Protein AF-0000000083903799 (afdb_homodimer)

Nearest PDB structures (foldseek):
  3kqg-assembly1_B  TM=8.320E-01  e=1.300E-14  Homo sapiens
  2zib-assembly1_A  TM=9.177E-01  e=1.739E-12  Brachyopsis segaliensis
  1qdd-assembly1_A  TM=9.069E-01  e=4.875E-12  Homo sapiens
  3cii-assembly1_G  TM=8.489E-01  e=2.822E-10  Homo sapiens
  3cdg-assembly2_F  TM=8.796E-01  e=2.523E-09  Homo sapiens

Foldseek 3Di:
DVVVVVVVVVVVVVVVVVVVVVVVVVVVVVVVVVVVVVVVVVVVVVVVVVVVVVVVVVVVVVVVVVVVVVVVVVVVVVQVVLVVVQWDDDDQKIKHKDPWWFFLVVQQVVLVVVVWGFADDDDLVVLLVVLVVVFWAFGQWFCQVPFPFIDGVVGHGDDDALADPCPPPCGNAFTTKTFDQSVDSSGIYTGGRGDIGMTMIMHGRD/DVVVVVVVVVVVVVVVVVVVVVVVVVVVVVVVVVVVVVVVVVVVVVVVVVVVVVVVVVVVVVVVVVVVVVVVVVVVVVQVVLVVVQWDDDDQKIKHKDPWWFFQVVQQVVLVVVVWGFDDDDDLVVLLVVLVVVFWAFGQWFCQVPFPFIAGVVGHGDDDALADPPPPPQGNAFTTKTFDQSVDSSGIYTGGRGDIGMTMIIHRRD

Solvent-accessible surface area (backbone atoms only — not comparable to full-atom values): 21007 Å² total; per-residue (Å²): 117,67,66,61,50,49,52,48,53,49,50,50,51,52,50,51,49,52,49,51,52,48,51,52,50,43,50,53,45,51,50,50,37,52,52,42,51,50,52,34,52,53,48,51,51,51,37,52,53,50,50,50,49,34,52,52,49,51,52,51,34,53,52,47,50,51,50,33,54,52,42,46,50,43,32,52,42,46,52,52,49,46,38,42,65,62,29,42,77,57,95,53,26,34,33,37,71,53,92,58,63,34,25,51,66,57,41,35,51,51,21,44,71,45,68,27,29,37,32,79,62,84,46,70,68,51,46,52,54,58,28,71,66,66,54,59,24,36,40,21,36,34,17,73,90,41,79,89,48,49,25,33,77,86,66,48,70,69,82,63,84,42,49,18,91,79,42,71,68,41,70,95,59,19,38,24,32,24,35,58,46,35,92,41,84,45,13,29,38,43,33,49,45,78,47,67,34,23,33,32,27,33,27,80,50,111,119,66,67,63,52,51,52,48,54,48,50,50,51,52,48,52,50,51,48,51,52,47,51,51,51,44,51,53,44,50,50,51,38,52,51,44,51,51,51,38,52,53,48,50,53,50,35,54,53,50,51,51,50,33,52,52,49,50,53,51,36,53,52,47,52,50,50,34,54,51,43,47,52,44,32,51,41,46,51,51,49,46,38,42,65,62,29,43,79,55,94,53,25,34,34,36,69,53,93,57,63,34,26,50,66,56,43,34,50,52,23,43,71,46,69,26,28,37,33,79,62,83,44,69,68,51,46,52,54,59,28,70,66,64,53,58,23,35,39,22,36,33,16,73,90,43,79,90,50,49,25,32,78,86,65,48,69,70,82,64,84,42,49,18,92,78,41,71,67,41,69,95,59,19,38,26,31,25,35,58,47,35,91,41,85,44,15,30,37,45,34,50,44,79,48,67,33,23,32,33,26,32,26,80,52,110

Secondary structure (DSSP, 8-state):
-HHHHHHHHHHHHHHHHHHHHHHHHHHHHHHHHHHHHHHHHHHHHHHHHHHHHHHHHHHHHHHHHHHHHHHHHHHHHHHHHHHHTT-EEETTEEEEE-SS-B-HHHHHHHHHHTT-EEPP--SHHHHHHHHTT---EEEEEE-SSSTT--EETTSPBP-S--BPTT-S--TTS--EEEE--TTSSS-EEEE-TTS-BEEEEEEE--/-HHHHHHHHHHHHHHHHHHHHHHHHHHHHHHHHHHHHHHHHHHHHHHHHHHHHHHHHHHHHHHHHHHHHHHHHHHHHHHHHHHHTT-EEETTEEEEE-SS-B-HHHHHHHHHHTT-EEPP--SHHHHHHHHTT---EEEEEE-SSSTT--EETTSPBP-S--BPTT-S--TTS--EEEE--TTSS--EEEE-TTS-BEEEEEEE--

Structure (mmCIF, N/CA/C/O backbone):
data_AF-0000000083903799-model_v1
#
loop_
_entity.id
_e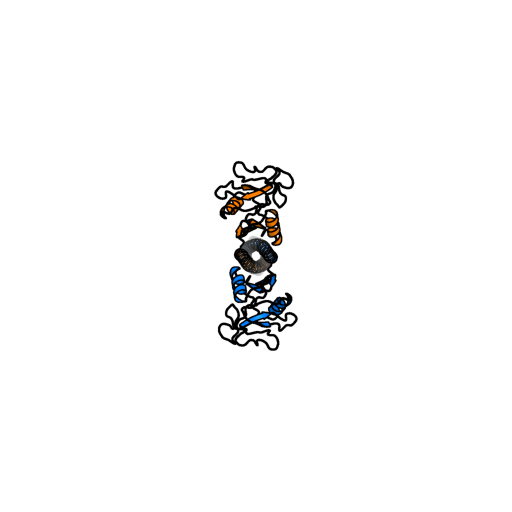ntity.type
_entity.pdbx_description
1 polymer 'C-type lectin domain-containing protein'
#
loop_
_atom_site.group_PDB
_atom_site.id
_atom_site.type_symbol
_atom_site.label_atom_id
_atom_site.label_alt_id
_atom_site.label_comp_id
_atom_site.label_asym_id
_atom_site.label_entity_id
_atom_site.label_seq_id
_atom_site.pdbx_PDB_ins_code
_atom_site.Cartn_x
_atom_site.Cartn_y
_atom_site.Cartn_z
_atom_site.occupancy
_atom_site.B_iso_or_equiv
_atom_site.auth_seq_id
_atom_site.auth_comp_id
_atom_site.auth_asym_id
_atom_site.auth_atom_id
_atom_site.pdbx_PDB_model_num
ATOM 1 N N . MET A 1 1 ? -10.992 101.875 47.438 1 57.34 1 MET A N 1
ATOM 2 C CA . MET A 1 1 ? -9.969 100.938 47.906 1 57.34 1 MET A CA 1
ATOM 3 C C . MET A 1 1 ? -10.57 99.562 48.156 1 57.34 1 MET A C 1
ATOM 5 O O . MET A 1 1 ? -9.953 98.562 47.844 1 57.34 1 MET A O 1
ATOM 9 N N . GLU A 1 2 ? -11.758 99.562 48.562 1 64.06 2 GLU A N 1
ATOM 10 C CA . GLU A 1 2 ? -12.438 98.312 48.938 1 64.06 2 GLU A CA 1
ATOM 11 C C . GLU A 1 2 ? -12.93 97.562 47.719 1 64.06 2 GLU A C 1
ATOM 13 O O . GLU A 1 2 ? -12.859 96.312 47.656 1 64.06 2 GLU A O 1
ATOM 18 N N . VAL A 1 3 ? -13.312 98.125 46.719 1 71.06 3 VAL A N 1
ATOM 19 C CA . VAL A 1 3 ? -13.852 97.5 45.531 1 71.06 3 VAL A CA 1
ATOM 20 C C . VAL A 1 3 ? -12.727 96.875 44.75 1 71.06 3 VAL A C 1
ATOM 22 O O . VAL A 1 3 ? -12.891 95.75 44.219 1 71.06 3 VAL A O 1
ATOM 25 N N . ARG A 1 4 ? -11.695 97.375 44.688 1 66.38 4 ARG A N 1
ATOM 26 C CA . ARG A 1 4 ? -10.562 96.812 43.969 1 66.38 4 ARG A CA 1
ATOM 27 C C . ARG A 1 4 ? -10.023 95.625 44.656 1 66.38 4 ARG A C 1
ATOM 29 O O . ARG A 1 4 ? -9.602 94.625 44 1 66.38 4 ARG A O 1
ATOM 36 N N . SER A 1 5 ? -10.086 95.688 45.906 1 67.31 5 SER A N 1
ATOM 37 C CA . SER A 1 5 ? -9.617 94.562 46.719 1 67.31 5 SER A CA 1
ATOM 38 C C . SER A 1 5 ? -10.539 93.312 46.562 1 67.31 5 SER A C 1
ATOM 40 O O . SER A 1 5 ? -10.07 92.188 46.438 1 67.31 5 SER A O 1
ATOM 42 N N . ARG A 1 6 ? -11.742 93.562 46.406 1 71.44 6 ARG A N 1
ATOM 43 C CA . ARG A 1 6 ? -12.719 92.5 46.219 1 71.44 6 ARG A CA 1
ATOM 44 C C . ARG A 1 6 ? -12.578 91.875 44.875 1 71.44 6 ARG A C 1
ATOM 46 O O . ARG A 1 6 ? -12.688 90.625 44.75 1 71.44 6 ARG A O 1
ATOM 53 N N . ASN A 1 7 ? -12.305 92.625 44 1 74.94 7 ASN A N 1
ATOM 54 C CA . ASN A 1 7 ? -12.125 92.125 42.625 1 74.94 7 ASN A CA 1
ATOM 55 C C . ASN A 1 7 ? -10.891 91.25 42.531 1 74.94 7 ASN A C 1
ATOM 57 O O . ASN A 1 7 ? -10.914 90.25 41.844 1 74.94 7 ASN A O 1
ATOM 61 N N . PHE A 1 8 ? -9.992 91.688 43.281 1 76.69 8 PHE A N 1
ATOM 62 C CA . PHE A 1 8 ? -8.742 90.938 43.281 1 76.69 8 PHE A CA 1
ATOM 63 C C . PHE A 1 8 ? -8.914 89.625 43.969 1 76.69 8 PHE A C 1
ATOM 65 O O . PHE A 1 8 ? -8.398 88.562 43.5 1 76.69 8 PHE A O 1
ATOM 72 N N . THR A 1 9 ? -9.594 89.688 45.031 1 77.19 9 THR A N 1
ATOM 73 C CA . THR A 1 9 ? -9.844 88.438 45.812 1 77.19 9 THR A CA 1
ATOM 74 C C . THR A 1 9 ? -10.711 87.5 45 1 77.19 9 THR A C 1
ATOM 76 O O . THR A 1 9 ? -10.484 86.312 45.031 1 77.19 9 THR A O 1
ATOM 79 N N . GLU A 1 10 ? -11.578 88 44.281 1 82.38 10 GLU A N 1
ATOM 80 C CA . GLU A 1 10 ? -12.453 87.188 43.438 1 82.38 10 GLU A CA 1
ATOM 81 C C . GLU A 1 10 ? -11.688 86.562 42.281 1 82.38 10 GLU A C 1
ATOM 83 O O . GLU A 1 10 ? -11.891 85.375 41.938 1 82.38 10 GLU A O 1
ATOM 88 N N . GLU A 1 11 ? -10.867 87.312 41.812 1 81.25 11 GLU A N 1
ATOM 89 C CA . GLU A 1 11 ? -10.039 86.875 40.688 1 81.25 11 GLU A CA 1
ATOM 90 C C . GLU A 1 11 ? -9.078 85.75 41.156 1 81.25 11 GLU A C 1
ATOM 92 O O . GLU A 1 11 ? -8.883 84.75 40.438 1 81.25 11 GLU A O 1
ATOM 97 N N . ARG A 1 12 ? -8.57 85.938 42.312 1 80.69 12 ARG A N 1
ATOM 98 C CA . ARG A 1 12 ? -7.676 84.938 42.906 1 80.69 12 ARG A CA 1
ATOM 99 C C . ARG A 1 12 ? -8.422 83.688 43.188 1 80.69 12 ARG A C 1
ATOM 101 O O . ARG A 1 12 ? -7.902 82.562 42.906 1 80.69 12 ARG A O 1
ATOM 108 N N . SER A 1 13 ? -9.562 83.812 43.625 1 82.44 13 SER A N 1
ATOM 109 C CA . SER A 1 13 ? -10.375 82.625 43.938 1 82.44 13 SER A CA 1
ATOM 110 C C . SER A 1 13 ? -10.758 81.875 42.656 1 82.44 13 SER A C 1
ATOM 112 O O . SER A 1 13 ? -10.703 80.625 42.625 1 82.44 13 SER A O 1
ATOM 114 N N . GLU A 1 14 ? -11.039 82.625 41.688 1 83.62 14 GLU A N 1
ATOM 115 C CA . GLU A 1 14 ? -11.391 82.062 40.406 1 83.62 14 GLU A CA 1
ATOM 116 C C . GLU A 1 14 ? -10.188 81.312 39.781 1 83.62 14 GLU A C 1
ATOM 118 O O . GLU A 1 14 ? -10.328 80.25 39.219 1 83.62 14 GLU A O 1
ATOM 123 N N . LEU A 1 15 ? -9.086 81.938 40 1 81.81 15 LEU A N 1
ATOM 124 C CA . LEU A 1 15 ? -7.859 81.375 39.469 1 81.81 15 LEU A CA 1
ATOM 125 C C . LEU A 1 15 ? -7.465 80.125 40.219 1 81.81 15 LEU A C 1
ATOM 127 O O . LEU A 1 15 ? -7.012 79.125 39.625 1 81.81 15 LEU A O 1
ATOM 131 N N . GLU A 1 16 ? -7.691 80.125 41.438 1 82.81 16 GLU A N 1
ATOM 132 C CA . GLU A 1 16 ? -7.402 78.938 42.281 1 82.81 16 GLU A CA 1
ATOM 133 C C . GLU A 1 16 ? -8.32 77.812 41.938 1 82.81 16 GLU A C 1
ATOM 135 O O . GLU A 1 16 ? -7.887 76.625 41.906 1 82.81 16 GLU A O 1
ATOM 140 N N . LYS A 1 17 ? -9.508 78.125 41.625 1 85.75 17 LYS A N 1
ATOM 141 C CA . LYS A 1 17 ? -10.469 77.125 41.219 1 85.75 17 LYS A CA 1
ATOM 142 C C .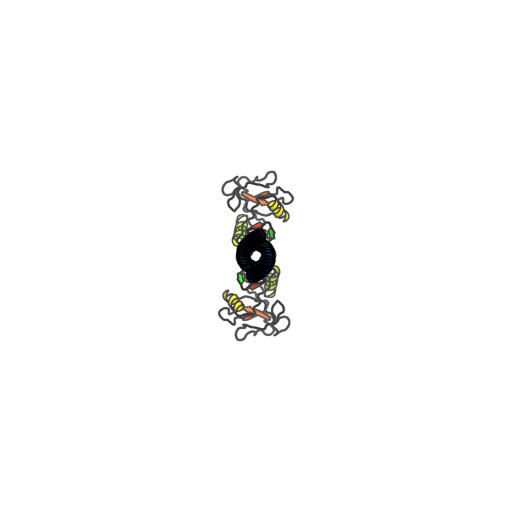 LYS A 1 17 ? -10.086 76.5 39.875 1 85.75 17 LYS A C 1
ATOM 144 O O . LYS A 1 17 ? -10.141 75.25 39.719 1 85.75 17 LYS A O 1
ATOM 149 N N . THR A 1 18 ? -9.727 77.375 39 1 82.81 18 THR A N 1
ATOM 150 C CA . THR A 1 18 ? -9.32 76.875 37.688 1 82.81 18 THR A CA 1
ATOM 151 C C . THR A 1 18 ? -8.062 76 37.781 1 82.81 18 THR A C 1
ATOM 153 O O . THR A 1 18 ? -7.961 75 37.094 1 82.81 18 THR A O 1
ATOM 156 N N . LEU A 1 19 ? -7.207 76.438 38.656 1 83.19 19 LEU A N 1
ATOM 157 C CA . LEU A 1 19 ? -5.973 75.688 38.875 1 83.19 19 LEU A CA 1
ATOM 158 C C . LEU A 1 19 ? -6.27 74.312 39.469 1 83.19 19 LEU A C 1
ATOM 160 O O . LEU A 1 19 ? -5.684 73.312 39.062 1 83.19 19 LEU A O 1
ATOM 164 N N . ASN A 1 20 ? -7.145 74.25 40.312 1 84.38 20 ASN A N 1
ATOM 165 C CA . ASN A 1 20 ? -7.52 73 40.938 1 84.38 20 ASN A CA 1
ATOM 166 C C . ASN A 1 20 ? -8.195 72.062 39.969 1 84.38 20 ASN A C 1
ATOM 168 O O . ASN A 1 20 ? -7.945 70.875 39.969 1 84.38 20 ASN A O 1
ATOM 172 N N . ASP A 1 21 ? -9 72.625 39.125 1 86.75 21 ASP A N 1
ATOM 173 C CA . ASP A 1 21 ? -9.672 71.875 38.094 1 86.75 21 ASP A CA 1
ATOM 174 C C . ASP A 1 21 ? -8.664 71.312 37.094 1 86.75 21 ASP A C 1
ATOM 176 O O . ASP A 1 21 ? -8.781 70.125 36.688 1 86.75 21 ASP A O 1
ATOM 180 N N . LEU A 1 22 ? -7.664 72.062 36.875 1 83.88 22 LEU A N 1
ATOM 181 C CA . LEU A 1 22 ? -6.648 71.688 35.906 1 83.88 22 LEU A CA 1
ATOM 182 C C . LEU A 1 22 ? -5.766 70.562 36.469 1 83.88 22 LEU A C 1
ATOM 184 O O . LEU A 1 22 ? -5.387 69.625 35.781 1 83.88 22 LEU A O 1
ATOM 188 N N . VAL A 1 23 ? -5.52 70.75 37.688 1 84.5 23 VAL A N 1
ATOM 189 C CA . VAL A 1 23 ? -4.707 69.75 38.375 1 84.5 23 VAL A CA 1
ATOM 190 C C . VAL A 1 23 ? -5.465 68.375 38.438 1 84.5 23 VAL A C 1
ATOM 192 O O . VAL A 1 23 ? -4.895 67.312 38.156 1 84.5 23 VAL A O 1
ATOM 195 N N . SER A 1 24 ? -6.77 68.438 38.656 1 88.62 24 SER A N 1
ATOM 196 C CA . SER A 1 24 ? -7.609 67.25 38.719 1 88.62 24 SER A CA 1
ATOM 197 C C . SER A 1 24 ? -7.676 66.562 37.344 1 88.62 24 SER A C 1
ATOM 199 O O . SER A 1 24 ? -7.555 65.375 37.25 1 88.62 24 SER A O 1
ATOM 201 N N . LYS A 1 25 ? -7.812 67.438 36.406 1 87.12 25 LYS A N 1
ATOM 202 C CA . LYS A 1 25 ? -7.875 66.938 35.031 1 87.12 25 LYS A CA 1
ATOM 203 C C . LYS A 1 25 ? -6.551 66.25 34.625 1 87.12 25 LYS A C 1
ATOM 205 O O . LYS A 1 25 ? -6.535 65.25 33.969 1 87.12 25 LYS A O 1
ATOM 210 N N . GLN A 1 26 ? -5.453 66.875 35.031 1 85.88 26 GLN A N 1
ATOM 211 C CA . GLN A 1 26 ? -4.125 66.312 34.719 1 85.88 26 GLN A CA 1
ATOM 212 C C . GLN A 1 26 ? -3.906 65 35.406 1 85.88 26 GLN A C 1
ATOM 214 O O . GLN A 1 26 ? -3.34 64.062 34.781 1 85.88 26 GLN A O 1
ATOM 219 N N . ASN A 1 27 ? -4.422 64.875 36.594 1 87.19 27 ASN A N 1
ATOM 220 C CA . ASN A 1 27 ? -4.293 63.625 37.312 1 87.19 27 ASN A CA 1
ATOM 221 C C . ASN A 1 27 ? -5.082 62.531 36.656 1 87.19 27 ASN A C 1
ATOM 223 O O . ASN A 1 27 ? -4.586 61.406 3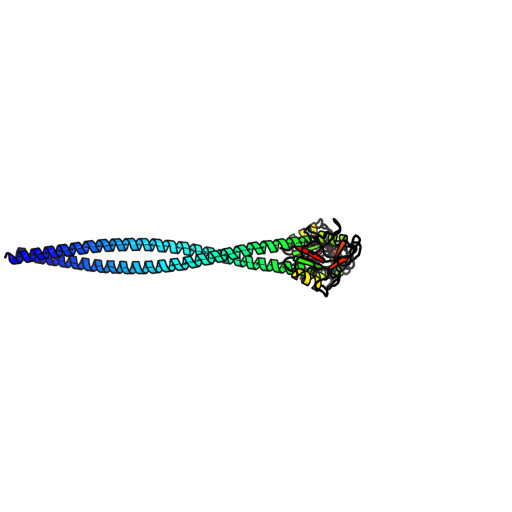6.5 1 87.19 27 ASN A O 1
ATOM 227 N N . SER A 1 28 ? -6.277 62.875 36.25 1 88.81 28 SER A N 1
ATOM 228 C CA . SER A 1 28 ? -7.125 61.906 35.562 1 88.81 28 SER A CA 1
ATOM 229 C C . SER A 1 28 ? -6.496 61.469 34.219 1 88.81 28 SER A C 1
ATOM 231 O O . SER A 1 28 ? -6.484 60.25 33.906 1 88.81 28 SER A O 1
ATOM 233 N N . LEU A 1 29 ? -5.863 62.375 33.531 1 87.25 29 LEU A N 1
ATOM 234 C CA . LEU A 1 29 ? -5.234 62.094 32.25 1 87.25 29 LEU A CA 1
ATOM 235 C C . LEU A 1 29 ? -3.996 61.219 32.438 1 87.25 29 LEU A C 1
ATOM 237 O O . LEU A 1 29 ? -3.74 60.344 31.625 1 87.25 29 LEU A O 1
ATOM 241 N N . THR A 1 30 ? -3.311 61.5 33.5 1 86.81 30 THR A N 1
ATOM 242 C CA . THR A 1 30 ? -2.123 60.719 33.812 1 86.81 30 THR A CA 1
ATOM 243 C C . THR A 1 30 ? -2.498 59.25 34.125 1 86.81 30 THR A C 1
ATOM 245 O O . THR A 1 30 ? -1.847 58.312 33.688 1 86.81 30 THR A O 1
ATOM 248 N N . GLU A 1 31 ? -3.588 59.125 34.844 1 90 31 GLU A N 1
ATOM 249 C CA . GLU A 1 31 ? -4.07 57.781 35.188 1 90 31 GLU A CA 1
ATOM 250 C C . GLU A 1 31 ? -4.516 57.031 33.938 1 90 31 GLU A C 1
ATOM 252 O O . GLU A 1 31 ? -4.215 55.844 33.781 1 90 31 GLU A O 1
ATOM 257 N N . GLU A 1 32 ? -5.195 57.719 33.094 1 88.38 32 GLU A N 1
ATOM 258 C CA . GLU A 1 32 ? -5.656 57.125 31.859 1 88.38 32 GLU A CA 1
ATOM 259 C C . GLU A 1 32 ? -4.48 56.719 30.969 1 88.38 32 GLU A C 1
ATOM 261 O O . GLU A 1 32 ? -4.484 55.625 30.391 1 88.38 32 GLU A O 1
ATOM 266 N N . ARG A 1 33 ? -3.51 57.594 30.922 1 87.25 33 ARG A N 1
ATOM 267 C CA . ARG A 1 33 ? -2.305 57.312 30.141 1 87.25 33 ARG A CA 1
ATOM 268 C C . ARG A 1 33 ? -1.598 56.062 30.672 1 87.25 33 ARG A C 1
ATOM 270 O O . ARG A 1 33 ? -1.205 55.188 29.891 1 87.25 33 ARG A O 1
ATOM 277 N N . ASP A 1 34 ? -1.491 56 31.969 1 89.44 34 ASP A N 1
ATOM 278 C CA . ASP A 1 34 ? -0.809 54.844 32.594 1 89.44 34 ASP A CA 1
ATOM 279 C C . ASP A 1 34 ? -1.567 53.562 32.344 1 89.44 34 ASP A C 1
ATOM 281 O O . ASP A 1 34 ? -0.959 52.531 32.062 1 89.44 34 ASP A O 1
ATOM 285 N N . ASN A 1 35 ? -2.865 53.562 32.438 1 91.12 35 ASN A N 1
ATOM 286 C CA . ASN A 1 35 ? -3.705 52.406 32.156 1 91.12 35 ASN A CA 1
ATOM 287 C C . ASN A 1 35 ? -3.59 51.938 30.719 1 91.12 35 ASN A C 1
ATOM 289 O O . ASN A 1 35 ? -3.469 50.75 30.438 1 91.12 35 ASN A O 1
ATOM 293 N N . LEU A 1 36 ? -3.574 52.875 29.812 1 88.12 36 LEU A N 1
ATOM 294 C CA . LEU A 1 36 ? -3.463 52.594 28.391 1 88.12 36 LEU A CA 1
ATOM 295 C C . LEU A 1 36 ? -2.1 52 28.062 1 88.12 36 LEU A C 1
ATOM 297 O O . LEU A 1 36 ? -1.998 51.062 27.234 1 88.12 36 LEU A O 1
ATOM 301 N N . THR A 1 37 ? -1.123 52.5 28.766 1 89.44 37 THR A N 1
ATOM 302 C CA . THR A 1 37 ? 0.229 51.969 28.578 1 89.44 37 THR A CA 1
ATOM 303 C C . THR A 1 37 ? 0.321 50.531 29.047 1 89.44 37 THR A C 1
ATOM 305 O O . THR A 1 37 ? 0.899 49.688 28.359 1 89.44 37 THR A O 1
ATOM 308 N N . ARG A 1 38 ? -0.268 50.25 30.141 1 92.12 38 ARG A N 1
ATOM 309 C CA . ARG A 1 38 ? -0.284 48.875 30.656 1 92.12 38 ARG A CA 1
ATOM 310 C C . ARG A 1 38 ? -1.045 47.938 29.719 1 92.12 38 ARG A C 1
ATOM 312 O O . ARG A 1 38 ? -0.569 46.844 29.406 1 92.12 38 ARG A O 1
ATOM 319 N N . LYS A 1 39 ? -2.193 48.375 29.312 1 91.25 39 LYS A N 1
ATOM 320 C CA . LYS A 1 39 ? -3.018 47.594 28.406 1 91.25 39 LYS A CA 1
ATOM 321 C C . LYS A 1 39 ? -2.277 47.312 27.109 1 91.25 39 LYS A C 1
ATOM 323 O O . LYS A 1 39 ? -2.318 46.188 26.594 1 91.25 39 LYS A O 1
ATOM 328 N N . ASN A 1 40 ? -1.643 48.281 26.609 1 89.31 40 ASN A N 1
ATOM 329 C CA . ASN A 1 40 ? -0.885 48.125 25.375 1 89.31 40 ASN A CA 1
ATOM 330 C C . ASN A 1 40 ? 0.259 47.125 25.531 1 89.31 40 ASN A C 1
ATOM 332 O O . ASN A 1 40 ? 0.508 46.312 24.641 1 89.31 40 ASN A O 1
ATOM 336 N N . SER A 1 41 ? 0.909 47.281 26.656 1 92 41 SER A N 1
ATOM 337 C CA . SER A 1 41 ? 1.998 46.344 26.938 1 92 41 SER A CA 1
ATOM 338 C C . SER A 1 41 ? 1.495 44.906 27.016 1 92 41 SER A C 1
ATOM 340 O O . SER A 1 41 ? 2.113 44 26.453 1 92 41 SER A O 1
ATOM 342 N N . ASP A 1 42 ? 0.378 44.656 27.641 1 93.25 42 ASP A N 1
ATOM 343 C CA . ASP A 1 42 ? -0.23 43.344 27.766 1 93.25 42 ASP A CA 1
ATOM 344 C C . ASP A 1 42 ? -0.636 42.781 26.391 1 93.25 42 ASP A C 1
ATOM 346 O O . ASP A 1 42 ? -0.381 41.625 26.094 1 93.25 42 ASP A O 1
ATOM 350 N N . THR A 1 43 ? -1.232 43.594 25.562 1 91.31 43 THR A N 1
ATOM 351 C CA . THR A 1 43 ? -1.699 43.188 24.25 1 91.31 43 THR A CA 1
ATOM 352 C C . THR A 1 43 ? -0.521 42.844 23.344 1 91.31 43 THR A C 1
ATOM 354 O O . THR A 1 43 ? -0.588 41.875 22.547 1 91.31 43 THR A O 1
ATOM 357 N N . GLU A 1 44 ? 0.517 43.625 23.516 1 92.5 44 GLU A N 1
ATOM 358 C CA . GLU A 1 44 ? 1.719 43.344 22.734 1 92.5 44 GLU A CA 1
ATOM 359 C C . GLU A 1 44 ? 2.354 42.031 23.141 1 92.5 44 GLU A C 1
ATOM 361 O O . GLU A 1 44 ? 2.834 41.281 22.281 1 92.5 44 GLU A O 1
ATOM 366 N N . ALA A 1 45 ? 2.316 41.75 24.406 1 94.44 45 ALA A N 1
ATOM 367 C CA . ALA A 1 45 ? 2.844 40.469 24.891 1 94.44 45 ALA A CA 1
ATOM 368 C C . ALA A 1 45 ? 2.018 39.312 24.375 1 94.44 45 ALA A C 1
ATOM 370 O O . ALA A 1 45 ? 2.57 38.281 23.953 1 94.44 45 ALA A O 1
ATOM 371 N N . ARG A 1 46 ? 0.711 39.406 24.375 1 94.75 46 ARG A N 1
ATOM 372 C CA . ARG A 1 46 ? -0.182 38.375 23.859 1 94.75 46 ARG A CA 1
ATOM 373 C C . ARG A 1 46 ? 0.023 38.188 22.359 1 94.75 46 ARG A C 1
ATOM 375 O O . ARG A 1 46 ? 0.03 37.031 21.875 1 94.75 46 ARG A O 1
ATOM 382 N N . LEU A 1 47 ? 0.184 39.281 21.688 1 93.44 47 LEU A N 1
ATOM 383 C CA . LEU A 1 47 ? 0.419 39.219 20.25 1 93.44 47 LEU A CA 1
ATOM 384 C C . LEU A 1 47 ? 1.683 38.438 19.922 1 93.44 47 LEU A C 1
ATOM 386 O O . LEU A 1 47 ? 1.684 37.594 19.016 1 93.44 47 LEU A O 1
ATOM 390 N N . THR A 1 48 ? 2.717 38.719 20.688 1 95.06 48 THR A N 1
ATOM 391 C CA . THR A 1 48 ? 3.979 38.031 20.484 1 95.06 48 THR A CA 1
ATOM 392 C C . THR A 1 48 ? 3.811 36.531 20.75 1 95.06 48 THR A C 1
ATOM 394 O O . THR A 1 48 ? 4.266 35.688 19.953 1 95.06 48 THR A O 1
ATOM 397 N N . ALA A 1 49 ? 3.133 36.188 21.797 1 96.06 49 ALA A N 1
ATOM 398 C CA . ALA A 1 49 ? 2.934 34.781 22.172 1 96.06 49 ALA A CA 1
ATOM 399 C C . ALA A 1 49 ? 2.135 34.031 21.109 1 96.06 49 ALA A C 1
ATOM 401 O O . ALA A 1 49 ? 2.514 32.938 20.703 1 96.06 49 ALA A O 1
ATOM 402 N N . ILE A 1 50 ? 1.104 34.656 20.641 1 95.56 50 ILE A N 1
ATOM 403 C CA . ILE A 1 50 ? 0.224 33.969 19.672 1 95.56 50 ILE A CA 1
ATOM 404 C C . ILE A 1 50 ? 0.92 33.875 18.312 1 95.56 50 ILE A C 1
ATOM 406 O O . ILE A 1 50 ? 0.744 32.906 17.594 1 95.56 50 ILE A O 1
ATOM 410 N N . SER A 1 51 ? 1.71 34.875 18.016 1 95.75 51 SER A N 1
ATOM 411 C CA . SER A 1 51 ? 2.48 34.844 16.781 1 95.75 51 SER A CA 1
ATOM 412 C C . SER A 1 51 ? 3.465 33.688 16.766 1 95.75 51 SER A C 1
ATOM 414 O O . SER A 1 51 ? 3.631 33 15.75 1 95.75 51 SER A O 1
ATOM 416 N N . LEU A 1 52 ? 4.062 33.438 17.906 1 96.44 52 LEU A N 1
ATOM 417 C CA . LEU A 1 52 ? 4.992 32.344 18.031 1 96.44 52 LEU A CA 1
ATOM 418 C C . LEU A 1 52 ? 4.258 31 17.891 1 96.44 52 LEU A C 1
ATOM 420 O O . LEU A 1 52 ? 4.75 30.078 17.234 1 96.44 52 LEU A O 1
ATOM 424 N N . GLU A 1 53 ? 3.143 30.922 18.5 1 96.19 53 GLU A N 1
ATOM 425 C CA . GLU A 1 53 ? 2.324 29.719 18.391 1 96.19 53 GLU A CA 1
ATOM 426 C C . GLU A 1 53 ? 1.941 29.453 16.938 1 96.19 53 GLU A C 1
ATOM 428 O O . GLU A 1 53 ? 2.02 28.312 16.469 1 96.19 53 GLU A O 1
ATOM 433 N N . ARG A 1 54 ? 1.504 30.453 16.297 1 96.31 54 ARG A N 1
ATOM 434 C CA . ARG A 1 54 ? 1.135 30.344 14.883 1 96.31 54 ARG A CA 1
ATOM 435 C C . ARG A 1 54 ? 2.309 29.844 14.047 1 96.31 54 ARG A C 1
ATOM 437 O O . ARG A 1 54 ? 2.145 28.953 13.203 1 96.31 54 ARG A O 1
ATOM 444 N N . ASP A 1 55 ? 3.439 30.422 14.297 1 97.19 55 ASP A N 1
ATOM 445 C CA . ASP A 1 55 ? 4.621 30.047 13.523 1 97.19 55 ASP A CA 1
ATOM 446 C C . ASP A 1 55 ? 5.008 28.594 13.766 1 97.19 55 ASP A C 1
ATOM 448 O O . ASP A 1 55 ? 5.383 27.875 12.836 1 97.19 55 ASP A O 1
ATOM 452 N N . GLU A 1 56 ? 4.945 28.156 14.945 1 96.88 56 GLU A N 1
ATOM 453 C CA . GLU A 1 56 ? 5.238 26.766 15.273 1 96.88 56 GLU A CA 1
ATOM 454 C C . GLU A 1 56 ? 4.223 25.828 14.641 1 96.88 56 GLU A C 1
ATOM 456 O O . GLU A 1 56 ? 4.586 24.766 14.125 1 96.88 56 GLU A O 1
ATOM 461 N N . LEU A 1 57 ? 3.02 26.203 14.703 1 96.25 57 LEU A N 1
ATOM 462 C CA . LEU A 1 57 ? 1.953 25.406 14.102 1 96.25 57 LEU A CA 1
ATOM 463 C C . LEU A 1 57 ? 2.129 25.312 12.594 1 96.25 57 LEU A C 1
ATOM 465 O O . LEU A 1 57 ? 1.902 24.266 12 1 96.25 57 LEU A O 1
ATOM 469 N N . ARG A 1 58 ? 2.506 26.406 12.031 1 97.31 58 ARG A N 1
ATOM 470 C CA . ARG A 1 58 ? 2.75 26.422 10.594 1 97.31 58 ARG A CA 1
ATOM 471 C C . ARG A 1 58 ? 3.871 25.469 10.219 1 97.31 58 ARG A C 1
ATOM 473 O O . ARG A 1 58 ? 3.77 24.734 9.219 1 97.31 58 ARG A O 1
ATOM 480 N N . LYS A 1 59 ? 4.91 25.438 10.977 1 97.62 59 LYS A N 1
ATOM 481 C CA . LYS A 1 59 ? 6.012 24.516 10.742 1 97.62 59 LYS A CA 1
ATOM 482 C C . LYS A 1 59 ? 5.547 23.062 10.867 1 97.62 59 LYS A C 1
ATOM 484 O O . LYS A 1 59 ? 5.836 22.234 10 1 97.62 59 LYS A O 1
ATOM 489 N N . SER A 1 60 ? 4.859 22.828 11.859 1 97.19 60 SER A N 1
ATOM 490 C CA . SER A 1 60 ? 4.352 21.469 12.094 1 97.19 60 SER A CA 1
ATOM 491 C C . SER A 1 60 ? 3.404 21.031 10.984 1 97.19 60 SER A C 1
ATOM 493 O O . SER A 1 60 ? 3.447 19.875 10.547 1 97.19 60 SER A O 1
ATOM 495 N N . PHE A 1 61 ? 2.584 21.906 10.609 1 97.44 61 PHE A N 1
ATOM 496 C CA . PHE A 1 61 ? 1.661 21.625 9.523 1 97.44 61 PHE A CA 1
ATOM 497 C C . PHE A 1 61 ? 2.424 21.25 8.25 1 97.44 61 PHE A C 1
ATOM 499 O O . PHE A 1 61 ? 2.088 20.281 7.578 1 97.44 61 PHE A O 1
ATOM 506 N N . ASN A 1 62 ? 3.422 22.031 7.973 1 98.06 62 ASN A N 1
ATOM 507 C CA . ASN A 1 62 ? 4.203 21.797 6.762 1 98.06 62 ASN A CA 1
ATOM 508 C C . ASN A 1 62 ? 4.883 20.438 6.785 1 98.06 62 ASN A C 1
ATOM 510 O O . ASN A 1 62 ? 4.93 19.75 5.77 1 98.06 62 ASN A O 1
ATOM 514 N N . ILE A 1 63 ? 5.371 20.062 7.883 1 98.12 63 ILE A N 1
ATOM 515 C CA . ILE A 1 63 ? 6.008 18.766 8.039 1 98.12 63 ILE A CA 1
ATOM 516 C C . ILE A 1 63 ? 4.973 17.656 7.848 1 98.12 63 ILE A C 1
ATOM 518 O O . ILE A 1 63 ? 5.203 16.703 7.094 1 98.12 63 ILE A O 1
ATOM 522 N N . THR A 1 64 ? 3.854 17.766 8.453 1 98.06 64 THR A N 1
ATOM 523 C CA . THR A 1 64 ? 2.799 16.766 8.367 1 98.06 64 THR A CA 1
ATOM 524 C C . THR A 1 64 ? 2.264 16.656 6.945 1 98.06 64 THR A C 1
ATOM 526 O O . THR A 1 64 ? 1.967 15.555 6.473 1 98.06 64 THR A O 1
ATOM 529 N N . ASP A 1 65 ? 2.162 17.734 6.375 1 98.31 65 ASP A N 1
ATOM 530 C CA . ASP A 1 65 ? 1.688 17.75 4.992 1 98.31 65 ASP A CA 1
ATOM 531 C C . ASP A 1 65 ? 2.666 17.031 4.066 1 98.31 65 ASP A C 1
ATOM 533 O O . ASP A 1 65 ? 2.254 16.281 3.188 1 98.31 65 ASP A O 1
ATOM 537 N N . SER A 1 66 ? 3.891 17.266 4.301 1 98.25 66 SER A N 1
ATOM 538 C CA . SER A 1 66 ? 4.918 16.594 3.514 1 98.25 66 SER A CA 1
ATOM 539 C C . SER A 1 66 ? 4.902 15.094 3.752 1 98.25 66 SER A C 1
ATOM 541 O O . SER A 1 66 ? 4.988 14.312 2.805 1 98.25 66 SER A O 1
ATOM 543 N N . GLN A 1 67 ? 4.754 14.711 4.926 1 98.25 67 GLN A N 1
ATOM 544 C CA . GLN A 1 67 ? 4.668 13.297 5.273 1 98.25 67 GLN A CA 1
ATOM 545 C C . GLN A 1 67 ? 3.441 12.648 4.637 1 98.25 67 GLN A C 1
ATOM 547 O O . GLN A 1 67 ? 3.52 11.539 4.117 1 98.25 67 GLN A O 1
ATOM 552 N N . LEU A 1 68 ? 2.367 13.344 4.742 1 98.19 68 LEU A N 1
ATOM 553 C CA . LEU A 1 68 ? 1.142 12.836 4.133 1 98.19 68 LEU A CA 1
ATOM 554 C C . LEU A 1 68 ? 1.341 12.578 2.643 1 98.19 68 LEU A C 1
ATOM 556 O O . LEU A 1 68 ? 0.928 11.539 2.125 1 98.19 68 LEU A O 1
ATOM 560 N N . ARG A 1 69 ? 1.964 13.523 1.979 1 98.31 69 ARG A N 1
ATOM 561 C CA . ARG A 1 69 ? 2.217 13.367 0.551 1 98.31 69 ARG A CA 1
ATOM 562 C C . ARG A 1 69 ? 3.092 12.141 0.286 1 98.31 69 ARG A C 1
ATOM 564 O O . ARG A 1 69 ? 2.793 11.336 -0.597 1 98.31 69 ARG A O 1
ATOM 571 N N . SER A 1 70 ? 4.078 11.969 1.095 1 97.69 70 SER A N 1
ATOM 572 C CA . SER A 1 70 ? 5.008 10.859 0.926 1 97.69 70 SER A CA 1
ATOM 573 C C . SER A 1 70 ? 4.32 9.516 1.166 1 97.69 70 SER A C 1
ATOM 575 O O . SER A 1 70 ? 4.457 8.594 0.364 1 97.69 70 SER A O 1
ATOM 577 N N . VAL A 1 71 ? 3.633 9.438 2.156 1 97.69 71 VAL A N 1
ATOM 578 C CA . VAL A 1 71 ? 2.977 8.188 2.533 1 97.69 71 VAL A CA 1
ATOM 579 C C . VAL A 1 71 ? 1.87 7.859 1.534 1 97.69 71 VAL A C 1
ATOM 581 O O . VAL A 1 71 ? 1.637 6.691 1.215 1 97.69 71 VAL A O 1
ATOM 584 N N . THR A 1 72 ? 1.208 8.852 1.046 1 98.06 72 THR A N 1
ATOM 585 C CA . THR A 1 72 ? 0.19 8.641 0.022 1 98.06 72 THR A CA 1
ATOM 586 C C . THR A 1 72 ? 0.806 8.039 -1.237 1 98.06 72 THR A C 1
ATOM 588 O O . THR A 1 72 ? 0.242 7.113 -1.828 1 98.06 72 THR A O 1
ATOM 591 N N . GLU A 1 73 ? 1.89 8.531 -1.604 1 97.38 73 GLU A N 1
ATOM 592 C CA . GLU A 1 73 ? 2.584 7.996 -2.771 1 97.38 73 GLU A CA 1
ATOM 593 C C . GLU A 1 73 ? 2.99 6.543 -2.557 1 97.38 73 GLU A C 1
ATOM 595 O O . GLU A 1 73 ? 2.855 5.715 -3.461 1 97.38 73 GLU A O 1
ATOM 600 N N . GLU A 1 74 ? 3.512 6.277 -1.407 1 96.06 74 GLU A N 1
ATOM 601 C CA . GLU A 1 74 ? 3.887 4.902 -1.082 1 96.06 74 GLU A CA 1
ATOM 602 C C . GLU A 1 74 ? 2.682 3.971 -1.144 1 96.06 74 GLU A C 1
ATOM 604 O O . GLU A 1 74 ? 2.756 2.887 -1.726 1 96.06 74 GLU A O 1
ATOM 609 N N . ARG A 1 75 ? 1.651 4.41 -0.53 1 96.19 75 ARG A N 1
ATOM 610 C CA . ARG A 1 75 ? 0.409 3.645 -0.552 1 96.19 75 ARG A CA 1
ATOM 611 C C . ARG A 1 75 ? -0.043 3.373 -1.982 1 96.19 75 ARG A C 1
ATOM 613 O O . ARG A 1 75 ? -0.408 2.246 -2.322 1 96.19 75 ARG A O 1
ATOM 620 N N . ASP A 1 76 ? -0.008 4.371 -2.771 1 96.31 76 ASP A N 1
ATOM 621 C CA . ASP A 1 76 ? -0.443 4.234 -4.156 1 96.31 76 ASP A CA 1
ATOM 622 C C . ASP A 1 76 ? 0.471 3.283 -4.93 1 96.31 76 ASP A C 1
ATOM 624 O O . ASP A 1 76 ? 0.003 2.494 -5.75 1 96.31 76 ASP A O 1
ATOM 628 N N . ARG A 1 77 ? 1.714 3.346 -4.691 1 94.75 77 ARG A N 1
ATOM 629 C CA . ARG A 1 77 ? 2.664 2.439 -5.328 1 94.75 77 ARG A CA 1
ATOM 630 C C . ARG A 1 77 ? 2.396 0.993 -4.926 1 94.75 77 ARG A C 1
ATOM 632 O O . ARG A 1 77 ? 2.439 0.091 -5.766 1 94.75 77 ARG A O 1
ATOM 639 N N . LEU A 1 78 ? 2.127 0.796 -3.705 1 95.44 78 LEU A N 1
ATOM 640 C CA . LEU A 1 78 ? 1.823 -0.544 -3.217 1 95.44 78 LEU A CA 1
ATOM 641 C C . LEU A 1 78 ? 0.559 -1.089 -3.873 1 95.44 78 LEU A C 1
ATOM 643 O O . LEU A 1 78 ? 0.492 -2.271 -4.215 1 95.44 78 LEU A O 1
ATOM 647 N N . LYS A 1 79 ? -0.41 -0.301 -4.109 1 94.88 79 LYS A N 1
ATOM 648 C CA . LYS A 1 79 ? -1.627 -0.707 -4.809 1 94.88 79 LYS A CA 1
ATOM 649 C C . LYS A 1 79 ? -1.322 -1.15 -6.234 1 94.88 79 LYS A C 1
ATOM 651 O O . LYS A 1 79 ? -1.849 -2.162 -6.703 1 94.88 79 LYS A O 1
ATOM 656 N N . VAL A 1 80 ? -0.513 -0.389 -6.875 1 94.25 80 VAL A N 1
ATOM 657 C CA . VAL A 1 80 ? -0.11 -0.727 -8.234 1 94.25 80 VAL A CA 1
ATOM 658 C C . VAL A 1 80 ? 0.599 -2.08 -8.242 1 94.25 80 VAL A C 1
ATOM 660 O O . VAL A 1 80 ? 0.381 -2.896 -9.141 1 94.25 80 VAL A O 1
ATOM 663 N N . LYS A 1 81 ? 1.409 -2.312 -7.246 1 93.81 81 LYS A N 1
ATOM 664 C CA . LYS A 1 81 ? 2.139 -3.576 -7.172 1 93.81 81 LYS A CA 1
ATOM 665 C C . LYS A 1 81 ? 1.185 -4.75 -6.973 1 93.81 81 LYS A C 1
ATOM 667 O O . LYS A 1 81 ? 1.367 -5.812 -7.574 1 93.81 81 LYS A O 1
ATOM 672 N N . ILE A 1 82 ? 0.209 -4.551 -6.195 1 94.88 82 ILE A N 1
ATOM 673 C CA . ILE A 1 82 ? -0.794 -5.59 -5.992 1 94.88 82 ILE A CA 1
ATOM 674 C C . ILE A 1 82 ? -1.478 -5.914 -7.32 1 94.88 82 ILE A C 1
ATOM 676 O O . ILE A 1 82 ? -1.726 -7.082 -7.629 1 94.88 82 ILE A O 1
ATOM 680 N N . VAL A 1 83 ? -1.678 -4.934 -8.117 1 94.38 83 VAL A N 1
ATOM 681 C CA . VAL A 1 83 ? -2.281 -5.125 -9.43 1 94.38 83 VAL A CA 1
ATOM 682 C C . VAL A 1 83 ? -1.309 -5.871 -10.344 1 94.38 83 VAL A C 1
ATOM 684 O O . VAL A 1 83 ? -1.71 -6.773 -11.086 1 94.38 83 VAL A O 1
ATOM 687 N N . GLN A 1 84 ? -0.116 -5.527 -10.25 1 92.12 84 GLN A N 1
ATOM 688 C CA . GLN A 1 84 ? 0.901 -6.188 -11.062 1 92.12 84 GLN A CA 1
ATOM 689 C C . GLN A 1 84 ? 1.056 -7.652 -10.672 1 92.12 84 GLN A C 1
ATOM 691 O O . GLN A 1 84 ? 1.461 -8.484 -11.484 1 92.12 84 GLN A O 1
ATOM 696 N N . LEU A 1 85 ? 0.645 -7.883 -9.469 1 93.38 85 LEU A N 1
ATOM 697 C CA . LEU A 1 85 ? 0.74 -9.258 -8.977 1 93.38 85 LEU A CA 1
ATOM 698 C C . LEU A 1 85 ? -0.495 -10.062 -9.375 1 93.38 85 LEU A C 1
ATOM 700 O O . LEU A 1 85 ? -0.669 -11.195 -8.93 1 93.38 85 LEU A O 1
ATOM 704 N N . GLY A 1 86 ? -1.411 -9.469 -10.203 1 93.81 86 GLY A N 1
ATOM 705 C CA . GLY A 1 86 ? -2.518 -10.219 -10.781 1 93.81 86 GLY A CA 1
ATOM 706 C C . GLY A 1 86 ? -3.842 -9.953 -10.094 1 93.81 86 GLY A C 1
ATOM 707 O O . GLY A 1 86 ? -4.852 -10.586 -10.406 1 93.81 86 GLY A O 1
ATOM 708 N N . TRP A 1 87 ? -3.768 -9.047 -9.148 1 96.44 87 TRP A N 1
ATOM 709 C CA . TRP A 1 87 ? -4.992 -8.711 -8.43 1 96.44 87 TRP A CA 1
ATOM 710 C C . TRP A 1 87 ? -5.617 -7.434 -8.984 1 96.44 87 TRP A C 1
ATOM 712 O O . TRP A 1 87 ? -4.93 -6.613 -9.594 1 96.44 87 TRP A O 1
ATOM 722 N N . ARG A 1 88 ? -6.941 -7.387 -8.805 1 96.94 88 ARG A N 1
ATOM 723 C CA . ARG A 1 88 ? -7.695 -6.188 -9.164 1 96.94 88 ARG A CA 1
ATOM 724 C C . ARG A 1 88 ? -8.258 -5.504 -7.922 1 96.94 88 ARG A C 1
ATOM 726 O O . ARG A 1 88 ? -8.766 -6.168 -7.016 1 96.94 88 ARG A O 1
ATOM 733 N N . ILE A 1 89 ? -8.109 -4.227 -7.973 1 96.25 89 ILE A N 1
ATOM 734 C CA . ILE A 1 89 ? -8.586 -3.498 -6.805 1 96.25 89 ILE A CA 1
ATOM 735 C C . ILE A 1 89 ? -9.969 -2.924 -7.082 1 96.25 89 ILE A C 1
ATOM 737 O O . ILE A 1 89 ? -10.211 -2.354 -8.148 1 96.25 89 ILE A O 1
ATOM 741 N N . PHE A 1 90 ? -10.867 -3.156 -6.082 1 96.56 90 PHE A N 1
ATOM 742 C CA . PHE A 1 90 ? -12.219 -2.619 -6.164 1 96.56 90 PHE A CA 1
ATOM 743 C C . PHE A 1 90 ? -12.82 -2.447 -4.777 1 96.56 90 PHE A C 1
ATOM 745 O O . PHE A 1 90 ? -12.812 -3.383 -3.973 1 96.56 90 PHE A O 1
ATOM 752 N N . GLY A 1 91 ? -13.211 -1.216 -4.453 1 92 91 GLY A N 1
ATOM 753 C CA . GLY A 1 91 ? -13.945 -0.953 -3.225 1 92 91 GLY A CA 1
ATOM 754 C C . GLY A 1 91 ? -13.148 -1.272 -1.975 1 92 91 GLY A C 1
ATOM 755 O O . GLY A 1 91 ? -13.68 -1.862 -1.029 1 92 91 GLY A O 1
ATOM 756 N N . GLY A 1 92 ? -12 -1.16 -1.98 1 91.81 92 GLY A N 1
ATOM 757 C CA . GLY A 1 92 ? -11.188 -1.381 -0.798 1 91.81 92 GLY A CA 1
ATOM 758 C C . GLY A 1 92 ? -10.711 -2.816 -0.66 1 91.81 92 GLY A C 1
ATOM 759 O O . GLY A 1 92 ? -10.125 -3.188 0.361 1 91.81 92 GLY A O 1
ATOM 760 N N . SER A 1 93 ? -11.023 -3.631 -1.601 1 96.31 93 SER A N 1
ATOM 761 C CA . SER A 1 93 ? -10.578 -5.02 -1.632 1 96.31 93 SER A CA 1
ATOM 762 C C . SER A 1 93 ? -9.828 -5.332 -2.922 1 96.31 93 SER A C 1
ATOM 764 O O . SER A 1 93 ? -9.844 -4.535 -3.863 1 96.31 93 SER A O 1
ATOM 766 N N . ALA A 1 94 ? -9.07 -6.359 -2.83 1 97.06 94 ALA A N 1
ATOM 767 C CA . ALA A 1 94 ? -8.406 -6.883 -4.02 1 97.06 94 ALA A CA 1
ATOM 768 C C . ALA A 1 94 ? -8.953 -8.25 -4.398 1 97.06 94 ALA A C 1
ATOM 770 O O . ALA A 1 94 ? -9.297 -9.055 -3.525 1 97.06 94 ALA A O 1
ATOM 771 N N . TYR A 1 95 ? -9.055 -8.445 -5.703 1 98.44 95 TYR A N 1
ATOM 772 C CA . TYR A 1 95 ? -9.688 -9.656 -6.215 1 98.44 95 TYR A CA 1
ATOM 773 C C . TYR A 1 95 ? -8.766 -10.383 -7.188 1 98.44 95 TYR A C 1
ATOM 775 O O . TYR A 1 95 ? -8.047 -9.75 -7.969 1 98.44 95 TYR A O 1
ATOM 783 N N . TYR A 1 96 ? -8.766 -11.703 -7.105 1 98.06 96 TYR A N 1
ATOM 784 C CA . TYR A 1 96 ? -7.984 -12.555 -7.988 1 98.06 96 TYR A CA 1
ATOM 785 C C . TYR A 1 96 ? -8.867 -13.586 -8.68 1 98.06 96 TYR A C 1
ATOM 787 O O . TYR A 1 96 ? -9.648 -14.289 -8.031 1 98.06 96 TYR A O 1
ATOM 795 N N . ILE A 1 97 ? -8.805 -13.602 -10.008 1 98.44 97 ILE A N 1
ATOM 796 C CA . ILE A 1 97 ? -9.523 -14.594 -10.797 1 98.44 97 ILE A CA 1
ATOM 797 C C . ILE A 1 97 ? -8.555 -15.672 -11.281 1 98.44 97 ILE A C 1
ATOM 799 O O . ILE A 1 97 ? -7.527 -15.359 -11.891 1 98.44 97 ILE A O 1
ATOM 803 N N . SER A 1 98 ? -8.93 -16.891 -11.031 1 97.94 98 SER A N 1
ATOM 804 C CA . SER A 1 98 ? -8.031 -17.984 -11.359 1 97.94 98 SER A CA 1
ATOM 805 C C . SER A 1 98 ? -7.957 -18.219 -12.867 1 97.94 98 SER A C 1
ATOM 807 O O . SER A 1 98 ? -8.906 -17.906 -13.594 1 97.94 98 SER A O 1
ATOM 809 N N . SER A 1 99 ? -6.816 -18.719 -13.258 1 95.75 99 SER A N 1
ATOM 810 C CA . SER A 1 99 ? -6.672 -19.156 -14.641 1 95.75 99 SER A CA 1
ATOM 811 C C . SER A 1 99 ? -6.945 -20.656 -14.781 1 95.75 99 SER A C 1
ATOM 813 O O . SER A 1 99 ? -7.211 -21.141 -15.883 1 95.75 99 SER A O 1
ATOM 815 N N . THR A 1 100 ? -6.918 -21.328 -13.656 1 97.38 100 THR A N 1
ATOM 816 C CA . THR A 1 100 ? -7.184 -22.766 -13.633 1 97.38 100 THR A CA 1
ATOM 817 C C . THR A 1 100 ? -8.523 -23.047 -12.961 1 97.38 100 THR A C 1
ATOM 819 O O . THR A 1 100 ? -9.188 -22.141 -12.469 1 97.38 100 THR A O 1
ATOM 822 N N . GLU A 1 101 ? -8.867 -24.312 -12.977 1 98.69 101 GLU A N 1
ATOM 823 C CA . GLU A 1 101 ? -10.141 -24.719 -12.391 1 98.69 101 GLU A CA 1
ATOM 824 C C . GLU A 1 101 ? -9.922 -25.641 -11.188 1 98.69 101 GLU A C 1
ATOM 826 O O . GLU A 1 101 ? -9.008 -26.453 -11.188 1 98.69 101 GLU A O 1
ATOM 831 N N . LYS A 1 102 ? -10.75 -25.438 -10.188 1 98.75 102 LYS A N 1
ATOM 832 C CA . LYS A 1 102 ? -10.75 -26.266 -8.992 1 98.75 102 LYS A CA 1
ATOM 833 C C . LYS A 1 102 ? -12.164 -26.469 -8.453 1 98.75 102 LYS A C 1
ATOM 835 O O . LYS A 1 102 ? -13.102 -25.812 -8.906 1 98.75 102 LYS A O 1
ATOM 840 N N . THR A 1 103 ? -12.25 -27.453 -7.508 1 98.81 103 THR A N 1
ATOM 841 C CA . THR A 1 103 ? -13.508 -27.578 -6.785 1 98.81 103 THR A CA 1
ATOM 842 C C . THR A 1 103 ? -13.742 -26.391 -5.875 1 98.81 103 THR A C 1
ATOM 844 O O . THR A 1 103 ? -12.836 -25.578 -5.652 1 98.81 103 THR A O 1
ATOM 847 N N . TRP A 1 104 ? -14.93 -26.297 -5.391 1 98.69 104 TRP A N 1
ATOM 848 C CA . TRP A 1 104 ? -15.258 -25.188 -4.52 1 98.69 104 TRP A CA 1
ATOM 849 C C . TRP A 1 104 ? -14.359 -25.172 -3.291 1 98.69 104 TRP A C 1
ATOM 851 O O . TRP A 1 104 ? -13.797 -24.125 -2.941 1 98.69 104 TRP A O 1
ATOM 861 N N . GLN A 1 105 ? -14.18 -26.344 -2.695 1 98.56 105 GLN A N 1
ATOM 862 C CA . GLN A 1 105 ? -13.375 -26.422 -1.479 1 98.56 105 GLN A CA 1
ATOM 863 C C . GLN A 1 105 ? -11.906 -26.141 -1.774 1 98.56 105 GLN A C 1
ATOM 865 O O . GLN A 1 105 ? -11.234 -25.453 -1.011 1 98.56 105 GLN A O 1
ATOM 870 N N . GLU A 1 106 ? -11.414 -26.672 -2.826 1 98.69 106 GLU A N 1
ATOM 871 C CA . GLU A 1 106 ? -10.031 -26.422 -3.221 1 98.69 106 GLU A CA 1
ATOM 872 C C . GLU A 1 106 ? -9.812 -24.938 -3.529 1 98.69 106 GLU A C 1
ATOM 874 O O . GLU A 1 106 ? -8.75 -24.391 -3.229 1 98.69 106 GLU A O 1
ATOM 879 N N . SER A 1 107 ? -10.75 -24.359 -4.215 1 98.75 107 SER A N 1
ATOM 880 C CA . SER A 1 107 ? -10.68 -22.938 -4.523 1 98.75 107 SER A CA 1
ATOM 881 C C . SER A 1 107 ? -10.609 -22.094 -3.252 1 98.75 107 SER A C 1
ATOM 883 O O . SER A 1 107 ? -9.781 -21.188 -3.152 1 98.75 107 SER A O 1
ATOM 885 N N . ARG A 1 108 ? -11.445 -22.438 -2.299 1 98.62 108 ARG A N 1
ATOM 886 C CA . ARG A 1 108 ? -11.43 -21.703 -1.034 1 98.62 108 ARG A CA 1
ATOM 887 C C . ARG A 1 108 ? -10.094 -21.875 -0.319 1 98.62 108 ARG A C 1
ATOM 889 O O . ARG A 1 108 ? -9.547 -20.906 0.218 1 98.62 108 ARG A O 1
ATOM 896 N N . THR A 1 109 ? -9.625 -23.078 -0.287 1 98.44 109 THR A N 1
ATOM 897 C CA . THR A 1 109 ? -8.344 -23.359 0.341 1 98.44 109 THR A CA 1
ATOM 898 C C . THR A 1 109 ? -7.238 -22.516 -0.289 1 98.44 109 THR A C 1
ATOM 900 O O . THR A 1 109 ? -6.383 -21.984 0.417 1 98.44 109 THR A O 1
ATOM 903 N N . TYR A 1 110 ? -7.281 -22.438 -1.562 1 97.12 110 TYR A N 1
ATOM 904 C CA . TYR A 1 110 ? -6.293 -21.609 -2.24 1 97.12 110 TYR A CA 1
ATOM 905 C C . TYR A 1 110 ? -6.398 -20.156 -1.784 1 97.12 110 TYR A C 1
ATOM 907 O O . TYR A 1 110 ? -5.391 -19.547 -1.427 1 97.12 110 TYR A O 1
ATOM 915 N N . CYS A 1 111 ? -7.605 -19.609 -1.85 1 98.19 111 CYS A N 1
ATOM 916 C CA . CYS A 1 111 ? -7.793 -18.219 -1.456 1 98.19 111 CYS A CA 1
ATOM 917 C C . CYS A 1 111 ? -7.309 -17.984 -0.03 1 98.19 111 CYS A C 1
ATOM 919 O O . CYS A 1 111 ? -6.625 -17 0.245 1 98.19 111 CYS A O 1
ATOM 921 N N . GLN A 1 112 ? -7.582 -18.875 0.797 1 97.19 112 GLN A N 1
ATOM 922 C CA . GLN A 1 112 ? -7.18 -18.75 2.193 1 97.19 112 GLN A CA 1
ATOM 923 C C . GLN A 1 112 ? -5.66 -18.812 2.338 1 97.19 112 GLN A C 1
ATOM 925 O O . GLN A 1 112 ? -5.086 -18.141 3.193 1 97.19 112 GLN A O 1
ATOM 930 N N . SER A 1 113 ? -5.016 -19.562 1.528 1 94.25 113 SER A N 1
ATOM 931 C CA . SER A 1 113 ? -3.566 -19.719 1.595 1 94.25 113 SER A CA 1
ATOM 932 C C . SER A 1 113 ? -2.846 -18.406 1.273 1 94.25 113 SER A C 1
ATOM 934 O O . SER A 1 113 ? -1.686 -18.234 1.649 1 94.25 113 SER A O 1
ATOM 936 N N . VAL A 1 114 ? -3.588 -17.531 0.616 1 92.5 114 VAL A N 1
ATOM 937 C CA . VAL A 1 114 ? -2.955 -16.266 0.259 1 92.5 114 VAL A CA 1
ATOM 938 C C . VAL A 1 114 ? -3.592 -15.125 1.053 1 92.5 114 VAL A C 1
ATOM 940 O O . VAL A 1 114 ? -3.59 -13.969 0.609 1 92.5 114 VAL A O 1
ATOM 943 N N . GLY A 1 115 ? -4.211 -15.492 2.182 1 92.19 115 GLY A N 1
ATOM 944 C CA . GLY A 1 115 ? -4.754 -14.5 3.094 1 92.19 115 GLY A CA 1
ATOM 945 C C . GLY A 1 115 ? -6.078 -13.922 2.629 1 92.19 115 GLY A C 1
ATOM 946 O O . GLY A 1 115 ? -6.473 -12.836 3.051 1 92.19 115 GLY A O 1
ATOM 947 N N . ALA A 1 116 ? -6.664 -14.547 1.684 1 97.06 116 ALA A N 1
ATOM 948 C CA . ALA A 1 116 ? -7.957 -14.141 1.139 1 97.06 116 ALA A CA 1
ATOM 949 C C . ALA A 1 116 ? -9.016 -15.219 1.365 1 97.06 116 ALA A C 1
ATOM 951 O O . ALA A 1 116 ? -8.844 -16.094 2.211 1 97.06 116 ALA A O 1
ATOM 952 N N . ASP A 1 117 ? -10.156 -15.016 0.799 1 98.44 117 ASP A N 1
ATOM 953 C CA . ASP A 1 117 ? -11.234 -16 0.74 1 98.44 117 ASP A CA 1
ATOM 954 C C . ASP A 1 117 ? -12.055 -15.844 -0.537 1 98.44 117 ASP A C 1
ATOM 956 O O . ASP A 1 117 ? -11.836 -14.906 -1.312 1 98.44 117 ASP A O 1
ATOM 960 N N . LEU A 1 118 ? -12.891 -16.812 -0.797 1 98.88 118 LEU A N 1
ATOM 961 C CA . LEU A 1 118 ? -13.781 -16.641 -1.941 1 98.88 118 LEU A CA 1
ATOM 962 C C . LEU A 1 118 ? -14.609 -15.367 -1.807 1 98.88 118 LEU A C 1
ATOM 964 O O . LEU A 1 118 ? -14.984 -14.977 -0.698 1 98.88 118 LEU A O 1
ATOM 968 N N . MET A 1 119 ? -14.953 -14.75 -2.895 1 98.69 119 MET A N 1
ATOM 969 C CA . MET A 1 119 ? -15.562 -13.422 -2.943 1 98.69 119 MET A CA 1
ATOM 970 C C . MET A 1 119 ? -16.953 -13.445 -2.312 1 98.69 119 MET A C 1
ATOM 972 O O . MET A 1 119 ? -17.734 -14.359 -2.553 1 98.69 119 MET A O 1
ATOM 976 N N . ILE A 1 120 ? -17.234 -12.453 -1.519 1 98.19 120 ILE A N 1
ATOM 977 C CA . ILE A 1 120 ? -18.547 -12.164 -0.967 1 98.19 120 ILE A CA 1
ATOM 978 C C . ILE A 1 120 ? -19.188 -11.008 -1.738 1 98.19 120 ILE A C 1
ATOM 980 O O . ILE A 1 120 ? -18.531 -9.992 -1.998 1 98.19 120 ILE A O 1
ATOM 984 N N . ILE A 1 121 ? -20.406 -11.156 -2.141 1 97.62 121 ILE A N 1
ATOM 985 C CA . ILE A 1 121 ? -21.109 -10.141 -2.91 1 97.62 121 ILE A CA 1
ATOM 986 C C . ILE A 1 121 ? -22.312 -9.648 -2.115 1 97.62 121 ILE A C 1
ATOM 988 O O . ILE A 1 121 ? -23.297 -10.367 -1.952 1 97.62 121 ILE A O 1
ATOM 992 N N . ASN A 1 122 ? -22.219 -8.383 -1.732 1 93.69 122 ASN A N 1
ATOM 993 C CA . ASN A 1 122 ? -23.281 -7.844 -0.891 1 93.69 122 ASN A CA 1
ATOM 994 C C . ASN A 1 122 ? -23.906 -6.594 -1.509 1 93.69 122 ASN A C 1
ATOM 996 O O . ASN A 1 122 ? -24.719 -5.926 -0.876 1 93.69 122 ASN A O 1
ATOM 1000 N N . SER A 1 123 ? -23.453 -6.266 -2.668 1 95.38 123 SER A N 1
ATOM 1001 C CA . SER A 1 123 ? -24 -5.07 -3.305 1 95.38 123 SER A CA 1
ATOM 1002 C C . SER A 1 123 ? -24.078 -5.238 -4.82 1 95.38 123 SER A C 1
ATOM 1004 O O . SER A 1 123 ? -23.406 -6.109 -5.387 1 95.38 123 SER A O 1
ATOM 1006 N N . LYS A 1 124 ? -24.875 -4.359 -5.395 1 96.69 124 LYS A N 1
ATOM 1007 C CA . LYS A 1 124 ? -24.984 -4.379 -6.848 1 96.69 124 LYS A CA 1
ATOM 1008 C C . LYS A 1 124 ? -23.672 -4.004 -7.512 1 96.69 124 LYS A C 1
ATOM 1010 O O . LYS A 1 124 ? -23.312 -4.551 -8.562 1 96.69 124 LYS A O 1
ATOM 1015 N N . GLU A 1 125 ? -22.969 -3.105 -6.852 1 96.88 125 GLU A N 1
ATOM 1016 C CA . GLU A 1 125 ? -21.688 -2.695 -7.391 1 96.88 125 GLU A CA 1
ATOM 1017 C C . GLU A 1 125 ? -20.703 -3.871 -7.445 1 96.88 125 GLU A C 1
ATOM 1019 O O . GLU A 1 125 ? -20.016 -4.059 -8.445 1 96.88 125 GLU A O 1
ATOM 1024 N N . GLU A 1 126 ? -20.688 -4.59 -6.406 1 96.94 126 GLU A N 1
ATOM 1025 C CA . GLU A 1 126 ? -19.812 -5.77 -6.359 1 96.94 126 GLU A CA 1
ATOM 1026 C C . GLU A 1 126 ? -20.25 -6.812 -7.387 1 96.94 126 GLU A C 1
ATOM 1028 O O . GLU A 1 126 ? -19.422 -7.457 -8.023 1 96.94 126 GLU A O 1
ATOM 1033 N N . GLN A 1 127 ? -21.578 -6.984 -7.551 1 97.69 127 GLN A N 1
ATOM 1034 C CA . GLN A 1 127 ? -22.109 -7.926 -8.531 1 97.69 127 GLN A CA 1
ATOM 1035 C C . GLN A 1 127 ? -21.703 -7.531 -9.953 1 97.69 127 GLN A C 1
ATOM 1037 O O . GLN A 1 127 ? -21.25 -8.375 -10.727 1 97.69 127 GLN A O 1
ATOM 1042 N N . ASP A 1 128 ? -21.891 -6.258 -10.203 1 98 128 ASP A N 1
ATOM 1043 C CA . ASP A 1 128 ? -21.5 -5.754 -11.523 1 98 128 ASP A CA 1
ATOM 1044 C C . ASP A 1 128 ? -20 -5.938 -11.766 1 98 128 ASP A C 1
ATOM 1046 O O . ASP A 1 128 ? -19.594 -6.285 -12.875 1 98 128 ASP A O 1
ATOM 1050 N N . PHE A 1 129 ? -19.266 -5.746 -10.734 1 98.31 129 PHE A N 1
ATOM 1051 C CA . PHE A 1 129 ? -17.812 -5.914 -10.82 1 98.31 129 PHE A CA 1
ATOM 1052 C C . PHE A 1 129 ? -17.453 -7.359 -11.148 1 98.31 129 PHE A C 1
ATOM 1054 O O . PHE A 1 129 ? -16.672 -7.617 -12.062 1 98.31 129 PHE A O 1
ATOM 1061 N N . ALA A 1 130 ? -18.062 -8.273 -10.461 1 98 130 ALA A N 1
ATOM 1062 C CA . ALA A 1 130 ? -17.797 -9.695 -10.688 1 98 130 ALA A CA 1
ATOM 1063 C C . ALA A 1 130 ? -18.203 -10.109 -12.102 1 98 130 ALA A C 1
ATOM 1065 O O . ALA A 1 130 ? -17.469 -10.82 -12.781 1 98 130 ALA A O 1
ATOM 1066 N N . ASN A 1 131 ? -19.344 -9.625 -12.57 1 98.25 131 ASN A N 1
ATOM 1067 C CA . ASN A 1 131 ? -19.859 -9.969 -13.891 1 98.25 131 ASN A CA 1
ATOM 1068 C C . ASN A 1 131 ? -18.953 -9.43 -15 1 98.25 131 ASN A C 1
ATOM 1070 O O . ASN A 1 131 ? -18.891 -10 -16.078 1 98.25 131 ASN A O 1
ATOM 1074 N N . SER A 1 132 ? -18.328 -8.391 -14.688 1 97.81 132 SER A N 1
ATOM 1075 C CA . SER A 1 132 ? -17.516 -7.723 -15.695 1 97.81 132 SER A CA 1
ATOM 1076 C C . SER A 1 132 ? -16.359 -8.609 -16.156 1 97.81 132 SER A C 1
ATOM 1078 O O . SER A 1 132 ? -15.805 -8.414 -17.234 1 97.81 132 SER A O 1
ATOM 1080 N N . PHE A 1 133 ? -16.016 -9.609 -15.352 1 97.31 133 PHE A N 1
ATOM 1081 C CA . PHE A 1 133 ? -14.922 -10.508 -15.719 1 97.31 133 PHE A CA 1
ATOM 1082 C C . PHE A 1 133 ? -15.391 -11.539 -16.75 1 97.31 133 PHE A C 1
ATOM 1084 O O . PHE A 1 133 ? -14.578 -12.25 -17.328 1 97.31 133 PHE A O 1
ATOM 1091 N N . GLN A 1 134 ? -16.719 -11.609 -16.906 1 97.56 134 GLN A N 1
ATOM 1092 C CA . GLN A 1 134 ? -17.297 -12.508 -17.891 1 97.56 134 GLN A CA 1
ATOM 1093 C C . GLN A 1 134 ? -16.703 -13.914 -17.781 1 97.56 134 GLN A C 1
ATOM 1095 O O . GLN A 1 134 ? -16.25 -14.477 -18.766 1 97.56 134 GLN A O 1
ATOM 1100 N N . THR A 1 135 ? -16.734 -14.414 -16.562 1 98.12 135 THR A N 1
ATOM 1101 C CA . THR A 1 135 ? -16.109 -15.703 -16.266 1 98.12 135 THR A CA 1
ATOM 1102 C C . THR A 1 135 ? -17.047 -16.578 -15.438 1 98.12 135 THR A C 1
ATOM 1104 O O . THR A 1 135 ? -17.703 -16.094 -14.508 1 98.12 135 THR A O 1
ATOM 1107 N N . TYR A 1 136 ? -17.172 -17.844 -15.875 1 98.56 136 TYR A N 1
ATOM 1108 C CA . TYR A 1 136 ? -17.828 -18.875 -15.078 1 98.56 136 TYR A CA 1
ATOM 1109 C C . TYR A 1 136 ? -16.938 -19.281 -13.906 1 98.56 136 TYR A C 1
ATOM 1111 O O . TYR A 1 136 ? -15.922 -19.953 -14.102 1 98.56 136 TYR A O 1
ATOM 1119 N N . MET A 1 137 ? -17.438 -18.812 -12.594 1 98.75 137 MET A N 1
ATOM 1120 C CA . MET A 1 137 ? -16.469 -18.969 -11.508 1 98.75 137 MET A CA 1
ATOM 1121 C C . MET A 1 137 ? -17.188 -19.125 -10.164 1 98.75 137 MET A C 1
ATOM 1123 O O . MET A 1 137 ? -18.281 -18.578 -9.969 1 98.75 137 MET A O 1
ATOM 1127 N N . TRP A 1 138 ? -16.484 -19.844 -9.297 1 98.88 138 TRP A N 1
ATOM 1128 C CA . TRP A 1 138 ? -16.969 -20.016 -7.934 1 98.88 138 TRP A CA 1
ATOM 1129 C C . TRP A 1 138 ? -16.922 -18.703 -7.164 1 98.88 138 TRP A C 1
ATOM 1131 O O . TRP A 1 138 ? -15.977 -17.922 -7.305 1 98.88 138 TRP A O 1
ATOM 1141 N N . ILE A 1 139 ? -17.922 -18.453 -6.312 1 98.88 139 ILE A N 1
ATOM 1142 C CA . ILE A 1 139 ? -17.922 -17.391 -5.305 1 98.88 139 ILE A CA 1
ATOM 1143 C C . ILE A 1 139 ? -18.094 -18 -3.918 1 98.88 139 ILE A C 1
ATOM 1145 O O . ILE A 1 139 ? -18.203 -19.234 -3.779 1 98.88 139 ILE A O 1
ATOM 1149 N N . GLY A 1 140 ? -18.109 -17.188 -2.854 1 98.75 140 GLY A N 1
ATOM 1150 C CA . GLY A 1 140 ? -18.062 -17.688 -1.488 1 98.75 140 GLY A CA 1
ATOM 1151 C C . GLY A 1 140 ? -19.422 -17.984 -0.905 1 98.75 140 GLY A C 1
ATOM 1152 O O . GLY A 1 140 ? -19.719 -17.578 0.223 1 98.75 140 GLY A O 1
ATOM 1153 N N . LEU A 1 141 ? -20.188 -18.656 -1.632 1 98.12 141 LEU A N 1
ATOM 1154 C CA . LEU A 1 141 ? -21.547 -18.938 -1.203 1 98.12 141 LEU A CA 1
ATOM 1155 C C . LEU A 1 141 ? -21.797 -20.438 -1.143 1 98.12 141 LEU A C 1
ATOM 1157 O O . LEU A 1 141 ? -21.453 -21.172 -2.074 1 98.12 141 LEU A O 1
ATOM 1161 N N . THR A 1 142 ? -22.406 -20.922 0.058 1 98 142 THR A N 1
ATOM 1162 C CA . THR A 1 142 ? -22.688 -22.359 0.178 1 98 142 THR A CA 1
ATOM 1163 C C . THR A 1 142 ? -23.828 -22.594 1.158 1 98 142 THR A C 1
ATOM 1165 O O . THR A 1 142 ? -24.062 -21.781 2.057 1 98 142 THR A O 1
ATOM 1168 N N . ASP A 1 143 ? -24.547 -23.688 0.989 1 97.19 143 ASP A N 1
ATOM 1169 C CA . ASP A 1 143 ? -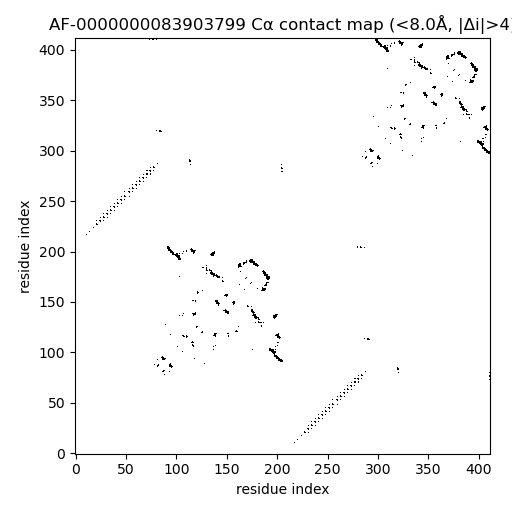25.547 -24.141 1.954 1 97.19 143 ASP A CA 1
ATOM 1170 C C . ASP A 1 143 ? -25.25 -25.562 2.43 1 97.19 143 ASP A C 1
ATOM 1172 O O . ASP A 1 143 ? -26.172 -26.312 2.762 1 97.19 143 ASP A O 1
ATOM 1176 N N . SER A 1 144 ? -23.984 -25.859 2.404 1 94.56 144 SER A N 1
ATOM 1177 C CA . SER A 1 144 ? -23.547 -27.219 2.727 1 94.56 144 SER A CA 1
ATOM 1178 C C . SER A 1 144 ? -23.812 -27.547 4.191 1 94.56 144 SER A C 1
ATOM 1180 O O . SER A 1 144 ? -24.047 -28.703 4.539 1 94.56 144 SER A O 1
ATOM 1182 N N . GLU A 1 145 ? -23.781 -26.625 5.086 1 93.56 145 GLU A N 1
ATOM 1183 C CA . GLU A 1 145 ? -24.016 -26.844 6.508 1 93.56 145 GLU A CA 1
ATOM 1184 C C . GLU A 1 145 ? -25.484 -27.203 6.777 1 93.56 145 GLU A C 1
ATOM 1186 O O . GLU A 1 145 ? -25.766 -28.188 7.465 1 93.56 145 GLU A O 1
ATOM 1191 N N . THR A 1 146 ? -26.312 -26.375 6.281 1 93.75 146 THR A N 1
ATOM 1192 C CA . THR A 1 146 ? -27.75 -26.578 6.344 1 93.75 146 THR A CA 1
ATOM 1193 C C . THR A 1 146 ? -28.391 -26.328 4.984 1 93.75 146 THR A C 1
ATOM 1195 O O . THR A 1 146 ? -28.453 -25.172 4.527 1 93.75 146 THR A O 1
ATOM 1198 N N . GLU A 1 147 ? -28.922 -27.453 4.43 1 94 147 GLU A N 1
ATOM 1199 C CA . GLU A 1 147 ? -29.516 -27.344 3.1 1 94 147 GLU A CA 1
ATOM 1200 C C . GLU A 1 147 ? -30.594 -26.266 3.053 1 94 147 GLU A C 1
ATOM 1202 O O . GLU A 1 147 ? -31.469 -26.219 3.912 1 94 147 GLU A O 1
ATOM 1207 N N . GLY A 1 148 ? -30.453 -25.422 2.053 1 93.5 148 GLY A N 1
ATOM 1208 C CA . GLY A 1 148 ? -31.438 -24.359 1.872 1 93.5 148 GLY A CA 1
ATOM 1209 C C . GLY A 1 148 ? -31.062 -23.062 2.572 1 93.5 148 GLY A C 1
ATOM 1210 O O . GLY A 1 148 ? -31.594 -22 2.268 1 93.5 148 GLY A O 1
ATOM 1211 N N . ARG A 1 149 ? -30.172 -23.156 3.461 1 95.25 149 ARG A N 1
ATOM 1212 C CA . ARG A 1 149 ? -29.688 -21.984 4.16 1 95.25 149 ARG A CA 1
ATOM 1213 C C . ARG A 1 149 ? -28.312 -21.562 3.641 1 95.25 149 ARG A C 1
ATOM 1215 O O . ARG A 1 149 ? -27.281 -22.047 4.121 1 95.25 149 ARG A O 1
ATOM 1222 N N . TRP A 1 150 ? -28.391 -20.578 2.807 1 96.88 150 TRP A N 1
ATOM 1223 C CA . TRP A 1 150 ? -27.156 -20.125 2.158 1 96.88 150 TRP A CA 1
ATOM 1224 C C . TRP A 1 150 ?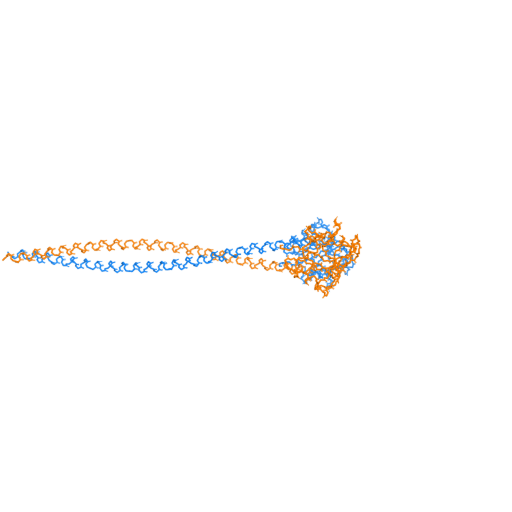 -26.406 -19.141 3.043 1 96.88 150 TRP A C 1
ATOM 1226 O O . TRP A 1 150 ? -27.016 -18.266 3.66 1 96.88 150 TRP A O 1
ATOM 1236 N N . LYS A 1 151 ? -25.078 -19.359 3.084 1 97.38 151 LYS A N 1
ATOM 1237 C CA . LYS A 1 151 ? -24.203 -18.484 3.857 1 97.38 151 LYS A CA 1
ATOM 1238 C C . LYS A 1 151 ? -22.922 -18.156 3.082 1 97.38 151 LYS A C 1
ATOM 1240 O O . LYS A 1 151 ? -22.469 -18.953 2.252 1 97.38 151 LYS A O 1
ATOM 1245 N N . TRP A 1 152 ? -22.438 -17 3.402 1 98.25 152 TRP A N 1
ATOM 1246 C CA . TRP A 1 152 ? -21.141 -16.625 2.844 1 98.25 152 TRP A CA 1
ATOM 1247 C C . TRP A 1 152 ? -20 -17.281 3.621 1 98.25 152 TRP A C 1
ATOM 1249 O O . TRP A 1 152 ? -20.219 -17.797 4.727 1 98.25 152 TRP A O 1
ATOM 1259 N N . VAL A 1 153 ? -18.859 -17.25 3.047 1 98.12 153 VAL A N 1
ATOM 1260 C CA . VAL A 1 153 ? -17.703 -17.953 3.615 1 98.12 153 VAL A CA 1
ATOM 1261 C C . VAL A 1 153 ? -17.312 -17.297 4.941 1 98.12 153 VAL A C 1
ATOM 1263 O O . VAL A 1 153 ? -16.625 -17.906 5.758 1 98.12 153 VAL A O 1
ATOM 1266 N N . ASP A 1 154 ? -17.719 -16.094 5.18 1 96.31 154 ASP A N 1
ATOM 1267 C CA . ASP A 1 154 ? -17.406 -15.469 6.457 1 96.31 154 ASP A CA 1
ATOM 1268 C C . ASP A 1 154 ? -18.453 -15.805 7.516 1 96.31 154 ASP A C 1
ATOM 1270 O O . ASP A 1 154 ? -18.375 -15.312 8.648 1 96.31 154 ASP A O 1
ATOM 1274 N N . GLY A 1 155 ? -19.375 -16.5 7.141 1 96.31 155 GLY A N 1
ATOM 1275 C CA . GLY A 1 155 ? -20.391 -16.953 8.078 1 96.31 155 GLY A CA 1
ATOM 1276 C C . GLY A 1 155 ? -21.656 -16.109 8.047 1 96.31 155 GLY A C 1
ATOM 1277 O O . GLY A 1 155 ? -22.672 -16.484 8.625 1 96.31 155 GLY A O 1
ATOM 1278 N N . SER A 1 156 ? -21.672 -15.008 7.391 1 96.56 156 SER A N 1
ATOM 1279 C CA . SER A 1 156 ? -22.844 -14.148 7.332 1 96.56 156 SER A CA 1
ATOM 1280 C C . SER A 1 156 ? -23.922 -14.75 6.438 1 96.56 156 SER A C 1
ATOM 1282 O O . SER A 1 156 ? -23.609 -15.398 5.434 1 96.56 156 SER A O 1
ATOM 1284 N N . PRO A 1 157 ? -25.125 -14.516 6.816 1 95.56 157 PRO A N 1
ATOM 1285 C CA . PRO A 1 157 ? -26.234 -15.055 6.012 1 95.56 157 PRO A CA 1
ATOM 1286 C C . PRO A 1 157 ? -26.438 -14.289 4.707 1 95.56 157 PRO A C 1
ATOM 1288 O O . PRO A 1 157 ? -26.078 -13.109 4.613 1 95.56 157 PRO A O 1
ATOM 1291 N N . LEU A 1 158 ? -27.016 -14.969 3.783 1 96.25 158 LEU A N 1
ATOM 1292 C CA . LEU A 1 158 ? -27.375 -14.336 2.523 1 96.25 158 LEU A CA 1
ATOM 1293 C C . LEU A 1 158 ? -28.578 -13.414 2.707 1 96.25 158 LEU A C 1
ATOM 1295 O O . LEU A 1 158 ? -29.641 -13.859 3.152 1 96.25 158 LEU A O 1
ATOM 1299 N N . THR A 1 159 ? -28.438 -12.156 2.438 1 94.06 159 THR A N 1
ATOM 1300 C CA . THR A 1 159 ? -29.516 -11.195 2.584 1 94.06 159 THR A CA 1
ATOM 1301 C C . THR A 1 159 ? -29.922 -10.633 1.227 1 94.06 159 THR A C 1
ATOM 1303 O O . THR A 1 159 ? -31.094 -10.305 1.017 1 94.06 159 THR A O 1
ATOM 1306 N N . THR A 1 160 ? -28.953 -10.398 0.383 1 93.81 160 THR A N 1
ATOM 1307 C CA . THR A 1 160 ? -29.188 -9.953 -0.986 1 93.81 160 THR A CA 1
ATOM 1308 C C . THR A 1 160 ? -28.656 -10.977 -1.985 1 93.81 160 THR A C 1
ATOM 1310 O O . THR A 1 160 ? -27.5 -11.398 -1.899 1 93.81 160 THR A O 1
ATOM 1313 N N . SER A 1 161 ? -29.578 -11.375 -2.869 1 96.06 161 SER A N 1
ATOM 1314 C CA . SER A 1 161 ? -29.156 -12.422 -3.789 1 96.06 161 SER A CA 1
ATOM 1315 C C . SER A 1 161 ? -29.281 -11.969 -5.238 1 96.06 161 SER A C 1
ATOM 1317 O O . SER A 1 161 ? -30.031 -11.047 -5.543 1 96.06 161 SER A O 1
ATOM 1319 N N . TYR A 1 162 ? -28.516 -12.641 -6.109 1 98.06 162 TYR A N 1
ATOM 1320 C CA . TYR A 1 162 ? -28.547 -12.422 -7.551 1 98.06 162 TYR A CA 1
ATOM 1321 C C . TYR A 1 162 ? -28.641 -13.75 -8.297 1 98.06 162 TYR A C 1
ATOM 1323 O O . TYR A 1 162 ? -27.938 -13.961 -9.281 1 98.06 162 TYR A O 1
ATOM 1331 N N . TRP A 1 163 ? -29.5 -14.555 -7.82 1 97.62 163 TRP A N 1
ATOM 1332 C CA . TRP A 1 163 ? -29.734 -15.852 -8.445 1 97.62 163 TRP A CA 1
ATOM 1333 C C . TRP A 1 163 ? -30.406 -15.688 -9.812 1 97.62 163 TRP A C 1
ATOM 1335 O O . TRP A 1 163 ? -31.297 -14.859 -9.977 1 97.62 163 TRP A O 1
ATOM 1345 N N . ARG A 1 164 ? -29.953 -16.453 -10.648 1 97.12 164 ARG A N 1
ATOM 1346 C CA . ARG A 1 164 ? -30.688 -16.547 -11.914 1 97.12 164 ARG A CA 1
ATOM 1347 C C . ARG A 1 164 ? -32.094 -17.109 -11.703 1 97.12 164 ARG A C 1
ATOM 1349 O O . ARG A 1 164 ? -32.312 -17.844 -10.742 1 97.12 164 ARG A O 1
ATOM 1356 N N . ASP A 1 165 ? -32.906 -16.812 -12.68 1 94.69 165 ASP A N 1
ATOM 1357 C CA . ASP A 1 165 ? -34.25 -17.359 -12.594 1 94.69 165 ASP A CA 1
ATOM 1358 C C . ASP A 1 165 ? -34.219 -18.891 -12.539 1 94.69 165 ASP A C 1
ATOM 1360 O O . ASP A 1 165 ? -33.562 -19.531 -13.359 1 94.69 165 ASP A O 1
ATOM 1364 N N . GLY A 1 166 ? -34.938 -19.406 -11.5 1 94.38 166 GLY A N 1
ATOM 1365 C CA . GLY A 1 166 ? -35 -20.844 -11.344 1 94.38 166 GLY A CA 1
ATOM 1366 C C . GLY A 1 166 ? -33.938 -21.406 -10.43 1 94.38 166 GLY A C 1
ATOM 1367 O O . GLY A 1 166 ? -33.875 -22.609 -10.18 1 94.38 166 GLY A O 1
ATOM 1368 N N . GLU A 1 167 ? -33.094 -20.5 -10 1 94.88 167 GLU A N 1
ATOM 1369 C CA . GLU A 1 167 ? -32 -20.922 -9.109 1 94.88 167 GLU A CA 1
ATOM 1370 C C . GLU A 1 167 ? -32.219 -20.422 -7.691 1 94.88 167 GLU A C 1
ATOM 1372 O O . GLU A 1 167 ? -32.906 -19.406 -7.484 1 94.88 167 GLU A O 1
ATOM 1377 N N . PRO A 1 168 ? -31.625 -21.031 -6.746 1 94.38 168 PRO A N 1
ATOM 1378 C CA . PRO A 1 168 ? -30.922 -22.312 -6.773 1 94.38 168 PRO A CA 1
ATOM 1379 C C . PRO A 1 168 ? -31.859 -23.5 -6.98 1 94.38 168 PRO A C 1
ATOM 1381 O O . PRO A 1 168 ? -32.969 -23.516 -6.461 1 94.38 168 PRO A O 1
ATOM 1384 N N . ASN A 1 169 ? -31.516 -24.5 -7.695 1 89.94 169 ASN A N 1
ATOM 1385 C CA . ASN A 1 169 ? -32.438 -25.594 -8.016 1 89.94 169 ASN A CA 1
ATOM 1386 C C . ASN A 1 169 ? -31.828 -26.953 -7.66 1 89.94 169 ASN A C 1
ATOM 1388 O O . ASN A 1 169 ? -32.406 -28 -7.992 1 89.94 169 ASN A O 1
ATOM 1392 N N . GLY A 1 170 ? -30.703 -27.125 -7.117 1 83.69 170 GLY A N 1
ATOM 1393 C CA . GLY A 1 170 ? -29.938 -28.359 -6.988 1 83.69 170 GLY A CA 1
ATOM 1394 C C . GLY A 1 170 ? -30.391 -29.203 -5.812 1 83.69 170 GLY A C 1
ATOM 1395 O O . GLY A 1 170 ? -30.031 -30.375 -5.719 1 83.69 170 GLY A O 1
ATOM 1396 N N . LYS A 1 171 ? -31.203 -28.594 -4.977 1 84.25 171 LYS A N 1
ATOM 1397 C CA . LYS A 1 171 ? -31.672 -29.312 -3.795 1 84.25 171 LYS A CA 1
ATOM 1398 C C . LYS A 1 171 ? -30.484 -29.766 -2.939 1 84.25 171 LYS A C 1
ATOM 1400 O O . LYS A 1 171 ? -29.672 -28.953 -2.52 1 84.25 171 LYS A O 1
ATOM 1405 N N . THR A 1 172 ? -30.328 -31.141 -2.789 1 85.81 172 THR A N 1
ATOM 1406 C CA . THR A 1 172 ? -29.312 -31.609 -1.852 1 85.81 172 THR A CA 1
ATOM 1407 C C . THR A 1 172 ? -28.016 -31.922 -2.58 1 85.81 172 THR A C 1
ATOM 1409 O O . THR A 1 172 ? -27.047 -32.375 -1.964 1 85.81 172 THR A O 1
ATOM 1412 N N . VAL A 1 173 ? -27.984 -31.609 -3.865 1 91.19 173 VAL A N 1
ATOM 1413 C CA . VAL A 1 173 ? -26.844 -32.031 -4.668 1 91.19 173 VAL A CA 1
ATOM 1414 C C . VAL A 1 173 ? -25.969 -30.828 -5.012 1 91.19 173 VAL A C 1
ATOM 1416 O O . VAL A 1 173 ? -24.734 -30.938 -5.004 1 91.19 173 VAL A O 1
ATOM 1419 N N . GLU A 1 174 ? -26.594 -29.688 -5.238 1 95 174 GLU A N 1
ATOM 1420 C CA . GLU A 1 174 ? -25.859 -28.484 -5.598 1 95 174 GLU A CA 1
ATOM 1421 C C . GLU A 1 174 ? -25.828 -27.484 -4.438 1 95 174 GLU A C 1
ATOM 1423 O O . GLU A 1 174 ? -26.812 -26.797 -4.18 1 95 174 GLU A O 1
ATOM 1428 N N . ASN A 1 175 ? -24.688 -27.391 -3.809 1 97.69 175 ASN A N 1
ATOM 1429 C CA . ASN A 1 175 ? -24.625 -26.641 -2.557 1 97.69 175 ASN A CA 1
ATOM 1430 C C . ASN A 1 175 ? -23.625 -25.5 -2.631 1 97.69 175 ASN A C 1
ATOM 1432 O O . ASN A 1 175 ? -23.297 -24.891 -1.612 1 97.69 175 ASN A O 1
ATOM 1436 N N . CYS A 1 176 ? -23.062 -25.297 -3.801 1 98.56 176 CYS A N 1
ATOM 1437 C CA . CYS A 1 176 ? -22.078 -24.234 -3.959 1 98.56 176 CYS A CA 1
ATOM 1438 C C . CYS A 1 176 ? -22.5 -23.25 -5.039 1 98.56 176 CYS A C 1
ATOM 1440 O O . CYS A 1 176 ? -23.047 -23.656 -6.07 1 98.56 176 CYS A O 1
ATOM 1442 N N . GLY A 1 177 ? -22.297 -21.984 -4.727 1 98.12 177 GLY A N 1
ATOM 1443 C CA . GLY A 1 177 ? -22.719 -20.938 -5.637 1 98.12 177 GLY A CA 1
ATOM 1444 C C . GLY A 1 177 ? -21.625 -20.469 -6.566 1 98.12 177 GLY A C 1
ATOM 1445 O O . GLY A 1 177 ? -20.453 -20.438 -6.18 1 98.12 177 GLY A O 1
ATOM 1446 N N . ASP A 1 178 ? -22 -20.141 -7.789 1 98.5 178 ASP A N 1
ATOM 1447 C CA . ASP A 1 178 ? -21.062 -19.594 -8.773 1 98.5 178 ASP A CA 1
ATOM 1448 C C . ASP A 1 178 ? -21.734 -18.5 -9.602 1 98.5 178 ASP A C 1
ATOM 1450 O O . ASP A 1 178 ? -22.938 -18.234 -9.453 1 98.5 178 ASP A O 1
ATOM 1454 N N . ILE A 1 179 ? -20.984 -17.781 -10.305 1 98.44 179 ILE A N 1
ATOM 1455 C CA . ILE A 1 179 ? -21.453 -16.906 -11.375 1 98.44 179 ILE A CA 1
ATOM 1456 C C . ILE A 1 179 ? -21.406 -17.656 -12.703 1 98.44 179 ILE A C 1
ATOM 1458 O O . ILE A 1 179 ? -20.344 -18.109 -13.125 1 98.44 179 ILE A O 1
ATOM 1462 N N . LYS A 1 180 ? -22.469 -17.734 -13.32 1 97.62 180 LYS A N 1
ATOM 1463 C CA . LYS A 1 180 ? -22.547 -18.5 -14.562 1 97.62 180 LYS A CA 1
ATOM 1464 C C . LYS A 1 180 ? -23.047 -17.641 -15.711 1 97.62 180 LYS A C 1
ATOM 1466 O O . LYS A 1 180 ? -22.391 -17.516 -16.75 1 97.62 180 LYS A O 1
ATOM 1471 N N . THR A 1 181 ? -24.188 -17.016 -15.57 1 96.56 181 THR A N 1
ATOM 1472 C CA . THR A 1 181 ? -24.766 -16.172 -16.609 1 96.56 181 THR A CA 1
ATOM 1473 C C . THR A 1 181 ? -24.344 -14.711 -16.406 1 96.56 181 THR A C 1
ATOM 1475 O O . THR A 1 181 ? -25.188 -13.844 -16.172 1 96.56 181 THR A O 1
ATOM 1478 N N . PHE A 1 182 ? -23.078 -14.414 -16.656 1 95.56 182 PHE A N 1
ATOM 1479 C CA . PHE A 1 182 ? -22.484 -13.141 -16.266 1 95.56 182 PHE A CA 1
ATOM 1480 C C . PHE A 1 182 ? -22.984 -12.016 -17.172 1 95.56 182 PHE A C 1
ATOM 1482 O O . PHE A 1 182 ? -22.766 -10.836 -16.891 1 95.56 182 PHE A O 1
ATOM 1489 N N . THR A 1 183 ? -23.719 -12.281 -18.188 1 96 183 THR A N 1
ATOM 1490 C CA . THR A 1 183 ? -24.266 -11.266 -19.094 1 96 183 THR A CA 1
ATOM 1491 C C . THR A 1 183 ? -25.531 -10.648 -18.5 1 96 183 THR A C 1
ATOM 1493 O O . THR A 1 183 ? -26.016 -9.625 -19 1 96 183 THR A O 1
ATOM 1496 N N . ALA A 1 184 ? -26.047 -11.242 -17.438 1 95.62 184 ALA A N 1
ATOM 1497 C CA . ALA A 1 184 ? -27.234 -10.742 -16.75 1 95.62 184 ALA A CA 1
ATOM 1498 C C . ALA A 1 184 ? -26.891 -10.297 -15.328 1 95.62 184 ALA A C 1
ATOM 1500 O O . ALA A 1 184 ? -25.906 -10.766 -14.742 1 95.62 184 ALA A O 1
ATOM 1501 N N . GLU A 1 185 ? -27.703 -9.453 -14.797 1 94.69 185 GLU A N 1
ATOM 1502 C CA . GLU A 1 185 ? -27.5 -9.047 -13.406 1 94.69 185 GLU A CA 1
ATOM 1503 C C . GLU A 1 185 ? -27.641 -10.234 -12.461 1 94.69 185 GLU A C 1
ATOM 1505 O O . GLU A 1 185 ? -26.766 -10.492 -11.641 1 94.69 185 GLU A O 1
ATOM 1510 N N . LYS A 1 186 ? -28.781 -10.906 -12.625 1 96.94 186 LYS A N 1
ATOM 1511 C CA . LYS A 1 186 ? -28.984 -12.156 -11.891 1 96.94 186 LYS A CA 1
ATOM 1512 C C . LYS A 1 186 ? -28.203 -13.297 -12.539 1 96.94 186 LYS A C 1
ATOM 1514 O O . LYS A 1 186 ? -28.703 -13.945 -13.469 1 96.94 186 LYS A O 1
ATOM 1519 N N . SER A 1 187 ? -27.016 -13.625 -11.961 1 98 187 SER A N 1
ATOM 1520 C CA . SER A 1 187 ? -26.094 -14.469 -12.711 1 98 187 SER A CA 1
ATOM 1521 C C . SER A 1 187 ? -25.672 -15.695 -11.891 1 98 187 SER A C 1
ATOM 1523 O O . SER A 1 187 ? -24.922 -16.531 -12.367 1 98 187 SER A O 1
ATOM 1525 N N . TRP A 1 188 ? -26.219 -15.812 -10.703 1 98.38 188 TRP A N 1
ATOM 1526 C CA . TRP A 1 188 ? -25.75 -16.875 -9.812 1 98.38 188 TRP A CA 1
ATOM 1527 C C . TRP A 1 188 ? -26.391 -18.203 -10.172 1 98.38 188 TRP A C 1
ATOM 1529 O O . TRP A 1 188 ? -27.5 -18.25 -10.719 1 98.38 188 TRP A O 1
ATOM 1539 N N . ASN A 1 189 ? -25.703 -19.266 -9.914 1 97.69 189 ASN A N 1
ATOM 1540 C CA . ASN A 1 189 ? -26.156 -20.641 -10.078 1 97.69 189 ASN A CA 1
ATOM 1541 C C . ASN A 1 189 ? -25.609 -21.531 -8.969 1 97.69 189 ASN A C 1
ATOM 1543 O O . ASN A 1 189 ? -24.484 -21.359 -8.523 1 97.69 189 ASN A O 1
ATOM 1547 N N . ASP A 1 190 ? -26.453 -22.406 -8.445 1 97.56 190 ASP A N 1
ATOM 1548 C CA . ASP A 1 190 ? -25.938 -23.422 -7.539 1 97.56 190 ASP A CA 1
ATOM 1549 C C . ASP A 1 190 ? -25.469 -24.656 -8.305 1 97.56 190 ASP A C 1
ATOM 1551 O O . ASP A 1 190 ? -26.078 -25.031 -9.312 1 97.56 190 ASP A O 1
ATOM 1555 N N . GLU A 1 191 ? -24.359 -25.172 -7.887 1 97.31 191 GLU A N 1
ATOM 1556 C CA . GLU A 1 191 ? -23.75 -26.297 -8.586 1 97.31 191 GLU A CA 1
ATOM 1557 C C . GLU A 1 191 ? -23.109 -27.266 -7.605 1 97.31 191 GLU A C 1
ATOM 1559 O O . GLU A 1 191 ? -22.938 -26.953 -6.426 1 97.31 191 GLU A O 1
ATOM 1564 N N . ASN A 1 192 ? -22.906 -28.547 -8.156 1 98.06 192 ASN A N 1
ATOM 1565 C CA . ASN A 1 192 ? -22.188 -29.531 -7.344 1 98.06 192 ASN A CA 1
ATOM 1566 C C . ASN A 1 192 ? -20.797 -29.031 -6.969 1 98.06 192 ASN A C 1
ATOM 1568 O O . ASN A 1 192 ? -20.016 -28.641 -7.836 1 98.06 192 ASN A O 1
ATOM 1572 N N . CYS A 1 193 ? -20.531 -29.078 -5.695 1 98.12 193 CYS A N 1
ATOM 1573 C CA . CYS A 1 193 ? -19.312 -28.5 -5.148 1 98.12 193 CYS A CA 1
ATOM 1574 C C . CYS A 1 193 ? -18.078 -29.219 -5.691 1 98.12 193 CYS A C 1
ATOM 1576 O O . CYS A 1 193 ? -16.969 -28.688 -5.621 1 98.12 193 CYS A O 1
ATOM 1578 N N . SER A 1 194 ? -18.219 -30.344 -6.23 1 97.81 194 SER A N 1
ATOM 1579 C CA . SER A 1 194 ? -17.094 -31.172 -6.66 1 97.81 194 SER A CA 1
ATOM 1580 C C . SER A 1 194 ? -16.688 -30.844 -8.094 1 97.81 194 SER A C 1
ATOM 1582 O O . SER A 1 194 ? -15.656 -31.328 -8.578 1 97.81 194 SER A O 1
ATOM 1584 N N . HIS A 1 195 ? -17.578 -30.047 -8.758 1 98.06 195 HIS A N 1
ATOM 1585 C CA . HIS A 1 195 ? -17.203 -29.625 -10.102 1 98.06 195 HIS A CA 1
ATOM 1586 C C . HIS A 1 195 ? -16.016 -28.656 -10.07 1 98.06 195 HIS A C 1
ATOM 1588 O O . HIS A 1 195 ? -15.812 -27.953 -9.086 1 98.06 195 HIS A O 1
ATOM 1594 N N . SER A 1 196 ? -15.281 -28.703 -11.164 1 98.69 196 SER A N 1
ATOM 1595 C CA . SER A 1 196 ? -14.133 -27.812 -11.273 1 98.69 196 SER A CA 1
ATOM 1596 C C . SER A 1 196 ? -14.453 -26.578 -12.109 1 98.69 196 SER A C 1
ATOM 1598 O O . SER A 1 196 ? -14.883 -26.703 -13.266 1 98.69 196 SER A O 1
ATOM 1600 N N . HIS A 1 197 ? -14.336 -25.438 -11.508 1 98.62 197 HIS A N 1
ATOM 1601 C CA . HIS A 1 197 ? -14.523 -24.141 -12.172 1 98.62 197 HIS A CA 1
ATOM 1602 C C . HIS A 1 197 ? -13.43 -23.156 -11.781 1 98.62 197 HIS A C 1
ATOM 1604 O O . HIS A 1 197 ? -12.648 -23.422 -10.867 1 98.62 197 HIS A O 1
ATOM 1610 N N . LYS A 1 198 ? -13.344 -22.078 -12.555 1 98.75 198 LYS A N 1
ATOM 1611 C CA . LYS A 1 198 ? -12.539 -20.969 -12.062 1 98.75 198 LYS A CA 1
ATOM 1612 C C . LYS A 1 198 ? -13.133 -20.375 -10.789 1 98.75 198 LYS A C 1
ATOM 1614 O O . LYS A 1 198 ? -14.227 -20.766 -10.367 1 98.75 198 LYS A O 1
ATOM 1619 N N . TRP A 1 199 ? -12.328 -19.594 -10.148 1 98.81 199 TRP A N 1
ATOM 1620 C CA . TRP A 1 199 ? -12.812 -18.984 -8.906 1 98.81 199 TRP A CA 1
ATOM 1621 C C . TRP A 1 199 ? -12.273 -17.578 -8.742 1 98.81 199 TRP A C 1
ATOM 1623 O O . TRP A 1 199 ? -11.312 -17.188 -9.414 1 98.81 199 TRP A O 1
ATOM 1633 N N . ILE A 1 200 ? -12.953 -16.828 -7.902 1 98.81 200 ILE A N 1
ATOM 1634 C CA . ILE A 1 200 ? -12.523 -15.477 -7.578 1 98.81 200 ILE A CA 1
ATOM 1635 C C . ILE A 1 200 ? -12.266 -15.359 -6.074 1 98.81 200 ILE A C 1
ATOM 1637 O O . ILE A 1 200 ? -13.094 -15.781 -5.262 1 98.81 200 ILE A O 1
ATOM 1641 N N . CYS A 1 201 ? -11.078 -14.844 -5.762 1 98.75 201 CYS A N 1
ATOM 1642 C CA . CYS A 1 201 ? -10.711 -14.555 -4.379 1 98.75 201 CYS A CA 1
ATOM 1643 C C . CYS A 1 201 ? -10.953 -13.086 -4.051 1 98.75 201 CYS A C 1
ATOM 1645 O O . CYS A 1 201 ? -10.844 -12.227 -4.926 1 98.75 201 CYS A O 1
ATOM 1647 N N . GLU A 1 202 ? -11.195 -12.867 -2.766 1 98.31 202 GLU A N 1
ATOM 1648 C CA . GLU A 1 202 ? -11.305 -11.516 -2.227 1 98.31 202 GLU A CA 1
ATOM 1649 C C . GLU A 1 202 ? -10.414 -11.336 -1.006 1 98.31 202 GLU A C 1
ATOM 1651 O O . GLU A 1 202 ? -10.477 -12.117 -0.057 1 98.31 202 GLU A O 1
ATOM 1656 N N . MET A 1 203 ? -9.602 -10.359 -1.129 1 96.44 203 MET A N 1
ATOM 1657 C CA . MET A 1 203 ? -8.75 -9.961 -0.012 1 96.44 203 MET A CA 1
ATOM 1658 C C . MET A 1 203 ? -9.102 -8.555 0.465 1 96.44 203 MET A C 1
ATOM 1660 O O . MET A 1 203 ? -9.125 -7.617 -0.33 1 96.44 203 MET A O 1
ATOM 1664 N N . LYS A 1 204 ? -9.328 -8.438 1.745 1 93.88 204 LYS A N 1
ATOM 1665 C CA . LYS A 1 204 ? -9.656 -7.125 2.285 1 93.88 204 LYS A CA 1
ATOM 1666 C C . LYS A 1 204 ? -8.406 -6.277 2.471 1 93.88 204 LYS A C 1
ATOM 1668 O O . LYS A 1 204 ? -7.445 -6.707 3.119 1 93.88 204 LYS A O 1
ATOM 1673 N N . LEU A 1 205 ? -8.367 -5.086 1.823 1 91.31 205 LEU A N 1
ATOM 1674 C CA . LEU A 1 205 ? -7.227 -4.18 1.95 1 91.31 205 LEU A CA 1
ATOM 1675 C C . LEU A 1 205 ? -7.488 -3.131 3.025 1 91.31 205 LEU A C 1
ATOM 1677 O O . LEU A 1 205 ? -6.547 -2.557 3.578 1 91.31 205 LEU A O 1
ATOM 1681 N N . SER A 1 206 ? -8.75 -2.615 3.264 1 77.5 206 SER A N 1
ATOM 1682 C CA . SER A 1 206 ? -9.148 -1.628 4.262 1 77.5 206 SER A CA 1
ATOM 1683 C C . SER A 1 206 ? -10.148 -2.217 5.25 1 77.5 206 SER A C 1
ATOM 1685 O O . SER A 1 206 ? -10.859 -3.172 4.93 1 77.5 206 SER A O 1
ATOM 1687 N N . MET B 1 1 ? 0.561 101.688 49.406 1 57.47 1 MET B N 1
ATOM 1688 C CA . MET B 1 1 ? -0.406 101.312 48.375 1 57.47 1 MET B CA 1
ATOM 1689 C C . MET B 1 1 ? 0.288 100.75 47.156 1 57.47 1 MET B C 1
ATOM 1691 O O . MET B 1 1 ? -0.237 99.812 46.531 1 57.47 1 MET B O 1
ATOM 1695 N N . GLU B 1 2 ? 1.481 101.062 46.906 1 64.12 2 GLU B N 1
ATOM 1696 C CA . GLU B 1 2 ? 2.23 100.625 45.75 1 64.12 2 GLU B CA 1
ATOM 1697 C C . GLU B 1 2 ? 2.832 99.25 45.938 1 64.12 2 GLU B C 1
ATOM 1699 O O . GLU B 1 2 ? 2.865 98.438 45.031 1 64.12 2 GLU B O 1
ATOM 1704 N N . VAL B 1 3 ? 3.207 98.875 47.031 1 70.62 3 VAL B N 1
ATOM 1705 C CA . VAL B 1 3 ? 3.842 97.625 47.344 1 70.62 3 VAL B CA 1
ATOM 1706 C C . VAL B 1 3 ? 2.807 96.5 47.281 1 70.62 3 VAL B C 1
ATOM 1708 O O . VAL B 1 3 ? 3.088 95.438 46.75 1 70.62 3 VAL B O 1
ATOM 1711 N N . ARG B 1 4 ? 1.73 96.75 47.688 1 66.31 4 ARG B N 1
ATOM 1712 C CA . ARG B 1 4 ? 0.672 95.75 47.656 1 66.31 4 ARG B CA 1
ATOM 1713 C C . ARG B 1 4 ? 0.217 95.438 46.219 1 66.31 4 ARG B C 1
ATOM 1715 O O . ARG B 1 4 ? -0.101 94.312 45.906 1 66.31 4 ARG B O 1
ATOM 1722 N N . SER B 1 5 ? 0.219 96.438 45.5 1 67 5 SER B N 1
ATOM 1723 C CA . SER B 1 5 ? -0.184 96.312 44.125 1 67 5 SER B CA 1
ATOM 1724 C C . SER B 1 5 ? 0.838 95.5 43.312 1 67 5 SER B C 1
ATOM 1726 O O . SER B 1 5 ? 0.47 94.688 42.469 1 67 5 SER B O 1
ATOM 1728 N N . ARG B 1 6 ? 2.018 95.625 43.625 1 71.56 6 ARG B N 1
ATOM 1729 C CA . ARG B 1 6 ? 3.092 94.938 42.969 1 71.56 6 ARG B CA 1
ATOM 1730 C C . ARG B 1 6 ? 3.062 93.438 43.312 1 71.56 6 ARG B C 1
ATOM 1732 O O . ARG B 1 6 ? 3.277 92.562 42.438 1 71.56 6 ARG B O 1
ATOM 1739 N N . ASN B 1 7 ? 2.754 93.25 44.438 1 74.75 7 ASN B N 1
ATOM 1740 C CA . ASN B 1 7 ? 2.67 91.875 44.906 1 74.75 7 ASN B CA 1
ATOM 1741 C C . ASN B 1 7 ? 1.52 91.125 44.25 1 74.75 7 ASN B C 1
ATOM 1743 O O . ASN B 1 7 ? 1.658 89.938 43.875 1 74.75 7 ASN B O 1
ATOM 1747 N N . PHE B 1 8 ? 0.557 91.938 44.062 1 76.88 8 PHE B N 1
ATOM 1748 C CA . PHE B 1 8 ? -0.621 91.312 43.438 1 76.88 8 PHE B CA 1
ATOM 1749 C C . PHE B 1 8 ? -0.367 91.062 41.969 1 76.88 8 PHE B C 1
ATOM 1751 O O . PHE B 1 8 ? -0.768 90 41.438 1 76.88 8 PHE B O 1
ATOM 1758 N N . THR B 1 9 ? 0.275 92 41.375 1 77.38 9 THR B N 1
ATOM 1759 C CA . THR B 1 9 ? 0.591 91.812 39.938 1 77.38 9 THR B CA 1
ATOM 1760 C C . THR B 1 9 ? 1.575 90.688 39.75 1 77.38 9 THR B C 1
ATOM 1762 O O . THR B 1 9 ? 1.45 89.875 38.781 1 77.38 9 THR B O 1
ATOM 1765 N N . GLU B 1 10 ? 2.422 90.5 40.594 1 82.5 10 GLU B N 1
ATOM 1766 C CA . GLU B 1 10 ? 3.396 89.375 40.562 1 82.5 10 GLU B CA 1
ATOM 1767 C C . GLU B 1 10 ? 2.732 88.062 40.781 1 82.5 10 GLU B C 1
ATOM 1769 O O . GLU B 1 10 ? 3.051 87.062 40.125 1 82.5 10 GLU B O 1
ATOM 1774 N N . GLU B 1 11 ? 1.863 88.125 41.656 1 81.31 11 GLU B N 1
ATOM 1775 C CA . GLU B 1 11 ? 1.121 86.875 41.938 1 81.31 11 GLU B CA 1
ATOM 1776 C C . GLU B 1 11 ? 0.245 86.438 40.781 1 81.31 11 GLU B C 1
ATOM 1778 O O . GLU B 1 11 ? 0.16 85.25 40.438 1 81.31 11 GLU B O 1
ATOM 1783 N N . ARG B 1 12 ? -0.323 87.438 40.156 1 80.69 12 ARG B N 1
ATOM 1784 C CA . ARG B 1 12 ? -1.151 87.188 38.969 1 80.69 12 ARG B CA 1
ATOM 1785 C C . ARG B 1 12 ? -0.313 86.625 37.812 1 80.69 12 ARG B C 1
ATOM 1787 O O . ARG B 1 12 ? -0.719 85.688 37.156 1 80.69 12 ARG B O 1
ATOM 1794 N N . SER B 1 13 ? 0.786 87.188 37.688 1 82.44 13 SER B N 1
ATOM 1795 C CA . SER B 1 13 ? 1.682 86.75 36.625 1 82.44 13 SER B CA 1
ATOM 1796 C C . SER B 1 13 ? 2.178 85.312 36.875 1 82.44 13 SER B C 1
ATOM 1798 O O . SER B 1 13 ? 2.236 84.5 35.938 1 82.44 13 SER B O 1
ATOM 1800 N N . GLU B 1 14 ? 2.436 85.062 38.094 1 83.56 14 GLU B N 1
ATOM 1801 C CA . GLU B 1 14 ? 2.895 83.75 38.469 1 83.56 14 GLU B CA 1
ATOM 1802 C C . GLU B 1 14 ? 1.791 82.688 38.25 1 83.56 14 GLU B C 1
ATOM 1804 O O . GLU B 1 14 ? 2.049 81.625 37.781 1 83.56 14 GLU B O 1
ATOM 1809 N N . LEU B 1 15 ? 0.631 83.188 38.5 1 81.94 15 LEU B N 1
ATOM 1810 C CA . LEU B 1 15 ? -0.518 82.25 38.344 1 81.94 15 LEU B CA 1
ATOM 1811 C C . LEU B 1 15 ? -0.828 82.062 36.875 1 81.94 15 LEU B C 1
ATOM 1813 O O . LEU B 1 15 ? -1.163 80.938 36.5 1 81.94 15 LEU B O 1
ATOM 1817 N N . GLU B 1 16 ? -0.655 83 36.156 1 82.88 16 GLU B N 1
ATOM 1818 C CA . GLU B 1 16 ? -0.876 82.938 34.719 1 82.88 16 GLU B CA 1
ATOM 1819 C C . GLU B 1 16 ? 0.158 82 34.062 1 82.88 16 GLU B C 1
ATOM 1821 O O . GLU B 1 16 ? -0.175 81.188 33.188 1 82.88 16 GLU B O 1
ATOM 1826 N N . LYS B 1 17 ? 1.317 82.062 34.594 1 85.88 17 LYS B N 1
ATOM 1827 C CA . LYS B 1 17 ? 2.385 81.188 34.094 1 85.88 17 LYS B CA 1
ATOM 1828 C C . LYS B 1 17 ? 2.123 79.75 34.438 1 85.88 17 LYS B C 1
ATOM 1830 O O . LYS B 1 17 ? 2.289 78.875 33.594 1 85.88 17 LYS B O 1
ATOM 1835 N N . THR B 1 18 ? 1.719 79.562 35.594 1 82.81 18 THR B N 1
ATOM 1836 C CA . THR B 1 18 ? 1.415 78.25 36.062 1 82.81 18 THR B CA 1
ATOM 1837 C C . THR B 1 18 ? 0.243 77.625 35.281 1 82.81 18 THR B C 1
ATOM 1839 O O . THR B 1 18 ? 0.259 76.438 34.938 1 82.81 18 THR B O 1
ATOM 1842 N N . LEU B 1 19 ? -0.688 78.5 35 1 83.31 19 LEU B N 1
ATOM 1843 C CA . LEU B 1 19 ? -1.858 78.062 34.25 1 83.31 19 LEU B CA 1
ATOM 1844 C C . LEU B 1 19 ? -1.472 77.688 32.812 1 83.31 19 LEU B C 1
ATOM 1846 O O . LEU B 1 19 ? -1.946 76.688 32.312 1 83.31 19 LEU B O 1
ATOM 1850 N N . ASN B 1 20 ? -0.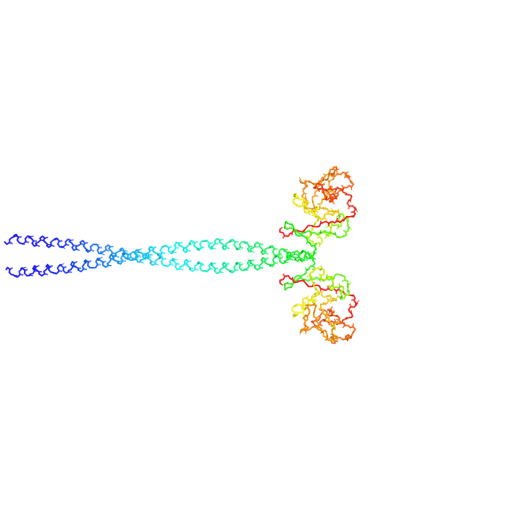644 78.438 32.281 1 84.44 20 ASN B N 1
ATOM 1851 C CA . ASN B 1 20 ? -0.19 78.125 30.938 1 84.44 20 ASN B CA 1
ATOM 1852 C C . ASN B 1 20 ? 0.612 76.875 30.859 1 84.44 20 ASN B C 1
ATOM 1854 O O . ASN B 1 20 ? 0.467 76.062 29.906 1 84.44 20 ASN B O 1
ATOM 1858 N N . ASP B 1 21 ? 1.398 76.625 31.859 1 86.62 21 ASP B N 1
ATOM 1859 C CA . ASP B 1 21 ? 2.182 75.438 31.953 1 86.62 21 ASP B CA 1
ATOM 1860 C C . ASP B 1 21 ? 1.276 74.188 32.094 1 86.62 21 ASP B C 1
ATOM 1862 O O . ASP B 1 21 ? 1.513 73.188 31.469 1 86.62 21 ASP B O 1
ATOM 1866 N N . LEU B 1 22 ? 0.22 74.438 32.812 1 83.88 22 LEU B N 1
ATOM 1867 C CA . LEU B 1 22 ? -0.71 73.375 33.062 1 83.88 22 LEU B CA 1
ATOM 1868 C C . LEU B 1 22 ? -1.52 73 31.828 1 83.88 22 LEU B C 1
ATOM 1870 O O . LEU B 1 22 ? -1.779 71.875 31.547 1 83.88 22 LEU B O 1
ATOM 1874 N N . VAL B 1 23 ? -1.826 74.062 31.172 1 84.62 23 VAL B N 1
ATOM 1875 C CA . VAL B 1 23 ? -2.574 73.875 29.922 1 84.62 23 VAL B CA 1
ATOM 1876 C C . VAL B 1 23 ? -1.702 73.125 28.906 1 84.62 23 VAL B C 1
ATOM 1878 O O . VAL B 1 23 ? -2.162 72.188 28.219 1 84.62 23 VAL B O 1
ATOM 1881 N N . SER B 1 24 ? -0.429 73.438 28.844 1 88.62 24 SER B N 1
ATOM 1882 C CA . SER B 1 24 ? 0.511 72.812 27.922 1 88.62 24 SER B CA 1
ATOM 1883 C C . SER B 1 24 ? 0.699 71.375 28.281 1 88.62 24 SER B C 1
ATOM 1885 O O . SER B 1 24 ? 0.691 70.5 27.391 1 88.62 24 SER B O 1
ATOM 1887 N N . LYS B 1 25 ? 0.794 71.188 29.516 1 87.12 25 LYS B N 1
ATOM 1888 C CA . LYS B 1 25 ? 0.963 69.812 30 1 87.12 25 LYS B CA 1
ATOM 1889 C C . LYS B 1 25 ? -0.278 68.938 29.703 1 87.12 25 LYS B C 1
ATOM 1891 O O . LYS B 1 25 ? -0.17 67.812 29.312 1 87.12 25 LYS B O 1
ATOM 1896 N N . GLN B 1 26 ? -1.435 69.5 29.859 1 86 26 GLN B N 1
ATOM 1897 C CA . GLN B 1 26 ? -2.695 68.875 29.594 1 86 26 GLN B CA 1
ATOM 1898 C C . GLN B 1 26 ? -2.822 68.5 28.109 1 86 26 GLN B C 1
ATOM 1900 O O . GLN B 1 26 ? -3.277 67.375 27.766 1 86 26 GLN B O 1
ATOM 1905 N N . ASN B 1 27 ? -2.355 69.438 27.297 1 87.31 27 ASN B N 1
ATOM 1906 C CA . ASN B 1 27 ? -2.404 69.188 25.859 1 87.31 27 ASN B CA 1
ATOM 1907 C C . ASN B 1 27 ? -1.487 68 25.453 1 87.31 27 ASN B C 1
ATOM 1909 O O . ASN B 1 27 ? -1.873 67.125 24.672 1 87.31 27 ASN B O 1
ATOM 1913 N N . SER B 1 28 ? -0.312 68 26.047 1 88.69 28 SER B N 1
ATOM 1914 C CA . SER B 1 28 ? 0.649 66.938 25.766 1 88.69 28 SER B CA 1
ATOM 1915 C C . SER B 1 28 ? 0.124 65.625 26.234 1 88.69 28 SER B C 1
ATOM 1917 O O . SER B 1 28 ? 0.231 64.625 25.516 1 88.69 28 SER B O 1
ATOM 1919 N N . LEU B 1 29 ? -0.559 65.625 27.359 1 87.19 29 LEU B N 1
ATOM 1920 C CA . LEU B 1 29 ? -1.101 64.375 27.938 1 87.19 29 LEU B CA 1
ATOM 1921 C C . LEU B 1 29 ? -2.262 63.844 27.094 1 87.19 29 LEU B C 1
ATOM 1923 O O . LEU B 1 29 ? -2.404 62.625 26.906 1 87.19 29 LEU B O 1
ATOM 1927 N N . THR B 1 30 ? -3.01 64.75 26.594 1 86.81 30 THR B N 1
ATOM 1928 C CA . THR B 1 30 ? -4.137 64.375 25.734 1 86.81 30 THR B CA 1
ATOM 1929 C C . THR B 1 30 ? -3.646 63.781 24.438 1 86.81 30 THR B C 1
ATOM 1931 O O . THR B 1 30 ? -4.191 62.781 23.969 1 86.81 30 THR B O 1
ATOM 1934 N N . GLU B 1 31 ? -2.586 64.312 23.906 1 89.81 31 GLU B N 1
ATOM 1935 C CA . GLU B 1 31 ? -2 63.781 22.688 1 89.81 31 GLU B CA 1
ATOM 1936 C C . GLU B 1 31 ? -1.438 62.375 22.922 1 89.81 31 GLU B C 1
ATOM 1938 O O . GLU B 1 31 ? -1.623 61.469 22.094 1 89.81 31 GLU B O 1
ATOM 1943 N N . GLU B 1 32 ? -0.789 62.25 24 1 88.25 32 GLU B N 1
ATOM 1944 C CA . GLU B 1 32 ? -0.221 60.938 24.359 1 88.25 32 GLU B CA 1
ATOM 1945 C C . GLU B 1 32 ? -1.314 59.906 24.547 1 88.25 32 GLU B C 1
ATOM 1947 O O . GLU B 1 32 ? -1.185 58.781 24.078 1 88.25 32 GLU B O 1
ATOM 1952 N N . ARG B 1 33 ? -2.365 60.344 25.219 1 87.19 33 ARG B N 1
ATOM 1953 C CA . ARG B 1 33 ? -3.504 59.438 25.438 1 87.19 33 ARG B CA 1
ATOM 1954 C C . ARG B 1 33 ? -4.121 59 24.125 1 87.19 33 ARG B C 1
ATOM 1956 O O . ARG B 1 33 ? -4.398 57.812 23.922 1 87.19 33 ARG B O 1
ATOM 1963 N N . ASP B 1 34 ? -4.266 59.938 23.25 1 89.56 34 ASP B N 1
ATOM 1964 C CA . ASP B 1 34 ? -4.871 59.656 21.953 1 89.56 34 ASP B CA 1
ATOM 1965 C C . ASP B 1 34 ? -3.99 58.688 21.141 1 89.56 34 ASP B C 1
ATOM 1967 O O . ASP B 1 34 ? -4.492 57.781 20.5 1 89.56 34 ASP B O 1
ATOM 1971 N N . ASN B 1 35 ? -2.709 58.906 21.141 1 91.19 35 ASN B N 1
ATOM 1972 C CA . ASN B 1 35 ? -1.757 58.031 20.453 1 91.19 35 ASN B CA 1
ATOM 1973 C C . ASN B 1 35 ? -1.766 56.625 21.016 1 91.19 35 ASN B C 1
ATOM 1975 O O . ASN B 1 35 ? -1.767 55.656 20.266 1 91.19 35 ASN B O 1
ATOM 1979 N N . LEU B 1 36 ? -1.816 56.531 22.297 1 88.06 36 LEU B N 1
ATOM 1980 C CA . LEU B 1 36 ? -1.838 55.219 22.984 1 88.06 36 LEU B CA 1
ATOM 1981 C C . LEU B 1 36 ? -3.127 54.469 22.672 1 88.06 36 LEU B C 1
ATOM 1983 O O . LEU B 1 36 ? -3.111 53.25 22.484 1 88.06 36 LEU B O 1
ATOM 1987 N N . THR B 1 37 ? -4.18 55.25 22.578 1 89.44 37 THR B N 1
ATOM 1988 C CA . THR B 1 37 ? -5.469 54.656 22.25 1 89.44 37 THR B CA 1
ATOM 1989 C C . THR B 1 37 ? -5.449 54.062 20.828 1 89.44 37 THR B C 1
ATOM 1991 O O . THR B 1 37 ? -5.918 52.938 20.609 1 89.44 37 THR B O 1
ATOM 1994 N N . ARG B 1 38 ? -4.895 54.781 19.938 1 92.25 38 ARG B N 1
ATOM 1995 C CA . ARG B 1 38 ? -4.781 54.312 18.562 1 92.25 38 ARG B CA 1
ATOM 1996 C C . ARG B 1 38 ? -3.896 53.094 18.469 1 92.25 38 ARG B C 1
ATOM 1998 O O . ARG B 1 38 ? -4.258 52.094 17.828 1 92.25 38 ARG B O 1
ATOM 2005 N N . LYS B 1 39 ? -2.771 53.156 19.109 1 91.31 39 LYS B N 1
ATOM 2006 C CA . LYS B 1 39 ? -1.838 52.031 19.125 1 91.31 39 LYS B CA 1
ATOM 2007 C C . LYS B 1 39 ? -2.488 50.781 19.719 1 91.31 39 LYS B C 1
ATOM 2009 O O . LYS B 1 39 ? -2.322 49.688 19.188 1 91.31 39 LYS B O 1
ATOM 2014 N N . ASN B 1 40 ? -3.186 50.938 20.75 1 89.38 40 ASN B N 1
ATOM 2015 C CA . ASN B 1 40 ? -3.873 49.812 21.406 1 89.38 40 ASN B CA 1
ATOM 2016 C C . ASN B 1 40 ? -4.93 49.219 20.484 1 89.38 40 ASN B C 1
ATOM 2018 O O . ASN B 1 40 ? -5.066 48 20.422 1 89.38 40 ASN B O 1
ATOM 2022 N N . SER B 1 41 ? -5.633 50.125 19.844 1 92 41 SER B N 1
ATOM 2023 C CA . SER B 1 41 ? -6.648 49.656 18.906 1 92 41 SER B CA 1
ATOM 2024 C C . SER B 1 41 ? -6.02 48.844 17.781 1 92 41 SER B C 1
ATOM 2026 O O . SER B 1 41 ? -6.527 47.781 17.422 1 92 41 SER B O 1
ATOM 2028 N N . ASP B 1 42 ? -4.918 49.25 17.203 1 93.31 42 ASP B N 1
ATOM 2029 C CA . ASP B 1 42 ? -4.199 48.562 16.141 1 93.31 42 ASP B CA 1
ATOM 2030 C C . ASP B 1 42 ? -3.684 47.219 16.609 1 93.31 42 ASP B C 1
ATOM 2032 O O . ASP B 1 42 ? -3.816 46.219 15.914 1 93.31 42 ASP B O 1
ATOM 2036 N N . THR B 1 43 ? -3.137 47.156 17.797 1 91.62 43 THR B N 1
ATOM 2037 C CA . THR B 1 43 ? -2.574 45.906 18.344 1 91.62 43 THR B CA 1
ATOM 2038 C C . THR B 1 43 ? -3.672 44.906 18.609 1 91.62 43 THR B C 1
ATOM 2040 O O . THR B 1 43 ? -3.482 43.688 18.391 1 91.62 43 THR B O 1
ATOM 2043 N N . GLU B 1 44 ? -4.773 45.438 19.047 1 92.62 44 GLU B N 1
ATOM 2044 C CA . GLU B 1 44 ? -5.91 44.531 19.297 1 92.62 44 GLU B CA 1
ATOM 2045 C C . GLU B 1 44 ? -6.438 43.938 17.984 1 92.62 44 GLU B C 1
ATOM 2047 O O . GLU B 1 44 ? -6.809 42.781 17.938 1 92.62 44 GLU B O 1
ATOM 2052 N N . ALA B 1 45 ? -6.438 44.75 16.984 1 94.5 45 ALA B N 1
ATOM 2053 C CA . ALA B 1 45 ? -6.867 44.281 15.664 1 94.5 45 ALA B CA 1
ATOM 2054 C C . ALA B 1 45 ? -5.914 43.219 15.125 1 94.5 45 ALA B C 1
ATOM 2056 O O . ALA B 1 45 ? -6.355 42.188 14.594 1 94.5 45 ALA B O 1
ATOM 2057 N N . ARG B 1 46 ? -4.625 43.406 15.258 1 94.94 46 ARG B N 1
ATOM 2058 C CA . ARG B 1 46 ? -3.623 42.438 14.828 1 94.94 46 ARG B CA 1
ATOM 2059 C C . ARG B 1 46 ? -3.742 41.125 15.617 1 94.94 46 ARG B C 1
ATOM 2061 O O . ARG B 1 46 ? -3.629 40.062 15.055 1 94.94 46 ARG B O 1
ATOM 2068 N N . LEU B 1 47 ? -3.971 41.312 16.891 1 93.5 47 LEU B N 1
ATOM 2069 C CA . LEU B 1 47 ? -4.137 40.156 17.766 1 93.5 47 LEU B CA 1
ATOM 2070 C C . LEU B 1 47 ? -5.309 39.281 17.312 1 93.5 47 LEU B C 1
ATOM 2072 O O . LEU B 1 47 ? -5.191 38.062 17.234 1 93.5 47 LEU B O 1
ATOM 2076 N N . THR B 1 48 ? -6.402 39.938 17.016 1 95.12 48 THR B N 1
ATOM 2077 C CA . THR B 1 48 ? -7.582 39.219 16.547 1 95.12 48 THR B CA 1
ATOM 2078 C C . THR B 1 48 ? -7.293 38.5 15.234 1 95.12 48 THR B C 1
ATOM 2080 O O . THR B 1 48 ? -7.641 37.344 15.078 1 95.12 48 THR B O 1
ATOM 2083 N N . ALA B 1 49 ? -6.637 39.156 14.328 1 96.12 49 ALA B N 1
ATOM 2084 C CA . ALA B 1 49 ? -6.332 38.562 13.023 1 96.12 49 ALA B CA 1
ATOM 2085 C C . ALA B 1 49 ? -5.426 37.375 13.156 1 96.12 49 ALA B C 1
ATOM 2087 O O . ALA B 1 49 ? -5.684 36.312 12.555 1 96.12 49 ALA B O 1
ATOM 2088 N N . ILE B 1 50 ? -4.426 37.469 13.961 1 95.62 50 ILE B N 1
ATOM 2089 C CA . ILE B 1 50 ? -3.449 36.406 14.102 1 95.62 50 ILE B CA 1
ATOM 2090 C C . ILE B 1 50 ? -4.078 35.219 14.859 1 95.62 50 ILE B C 1
ATOM 2092 O O . ILE B 1 50 ? -3.783 34.062 14.57 1 95.62 50 ILE B O 1
ATOM 2096 N N . SER B 1 51 ? -4.93 35.562 15.781 1 95.81 51 SER B N 1
ATOM 2097 C CA . SER B 1 51 ? -5.641 34.531 16.516 1 95.81 51 SER B CA 1
ATOM 2098 C C . SER B 1 51 ? -6.516 33.688 15.578 1 95.81 51 SER B C 1
ATOM 2100 O O . SER B 1 51 ? -6.582 32.469 15.703 1 95.81 51 SER B O 1
ATOM 2102 N N . LEU B 1 52 ? -7.152 34.375 14.664 1 96.44 52 LEU B N 1
ATOM 2103 C CA . LEU B 1 52 ? -7.984 33.656 13.688 1 96.44 52 LEU B CA 1
ATOM 2104 C C . LEU B 1 52 ? -7.129 32.781 12.781 1 96.44 52 LEU B C 1
ATOM 2106 O O . LEU B 1 52 ? -7.508 31.656 12.477 1 96.44 52 LEU B O 1
ATOM 2110 N N . GLU B 1 53 ? -6.031 33.312 12.359 1 96.25 53 GLU B N 1
ATOM 2111 C CA . GLU B 1 53 ? -5.105 32.531 11.547 1 96.25 53 GLU B CA 1
ATOM 2112 C C . GLU B 1 53 ? -4.641 31.281 12.281 1 96.25 53 GLU B C 1
ATOM 2114 O O . GLU B 1 53 ? -4.594 30.188 11.703 1 96.25 53 GLU B O 1
ATOM 2119 N N . ARG B 1 54 ? -4.27 31.453 13.492 1 96.31 54 ARG B N 1
ATOM 2120 C CA . ARG B 1 54 ? -3.8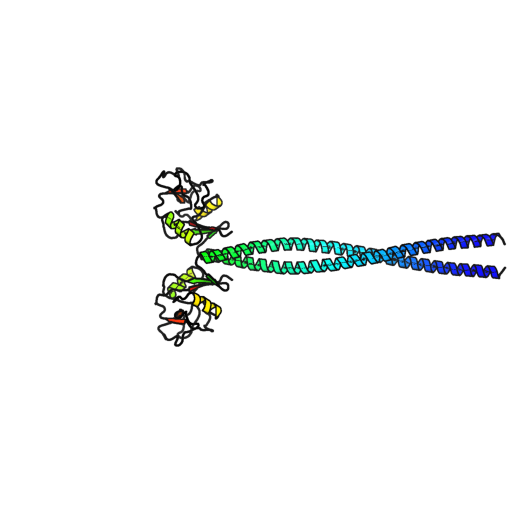34 30.344 14.32 1 96.31 54 ARG B CA 1
ATOM 2121 C C . ARG B 1 54 ? -4.922 29.281 14.414 1 96.31 54 ARG B C 1
ATOM 2123 O O . ARG B 1 54 ? -4.645 28.078 14.281 1 96.31 54 ARG B O 1
ATOM 2130 N N . ASP B 1 55 ? -6.102 29.734 14.656 1 97.19 55 ASP B N 1
ATOM 2131 C CA . ASP B 1 55 ? -7.211 28.812 14.812 1 97.19 55 ASP B CA 1
ATOM 2132 C C . ASP B 1 55 ? -7.477 28.031 13.523 1 97.19 55 ASP B C 1
ATOM 2134 O O . ASP B 1 55 ? -7.742 26.844 13.547 1 97.19 55 ASP B O 1
ATOM 2138 N N . GLU B 1 56 ? -7.43 28.672 12.438 1 96.88 56 GLU B N 1
ATOM 2139 C CA . GLU B 1 56 ? -7.609 28.031 11.141 1 96.88 56 GLU B CA 1
ATOM 2140 C C . GLU B 1 56 ? -6.488 27.031 10.867 1 96.88 56 GLU B C 1
ATOM 2142 O O . GLU B 1 56 ? -6.738 25.922 10.367 1 96.88 56 GLU B O 1
ATOM 2147 N N . LEU B 1 57 ? -5.336 27.422 11.156 1 96.31 57 LEU B N 1
ATOM 2148 C CA . LEU B 1 57 ? -4.18 26.547 10.977 1 96.31 57 LEU B CA 1
ATOM 2149 C C . LEU B 1 57 ? -4.281 25.312 11.867 1 96.31 57 LEU B C 1
ATOM 2151 O O . LEU B 1 57 ? -3.934 24.203 11.438 1 96.31 57 LEU B O 1
ATOM 2155 N N . ARG B 1 58 ? -4.727 25.531 13.039 1 97.25 58 ARG B N 1
ATOM 2156 C CA . ARG B 1 58 ? -4.91 24.422 13.953 1 97.25 58 ARG B CA 1
ATOM 2157 C C . ARG B 1 58 ? -5.926 23.422 13.406 1 97.25 58 ARG B C 1
ATOM 2159 O O . ARG B 1 58 ? -5.719 22.203 13.492 1 97.25 58 ARG B O 1
ATOM 2166 N N . LYS B 1 59 ? -6.992 23.906 12.867 1 97.62 59 LYS B N 1
ATOM 2167 C CA . LYS B 1 59 ? -7.996 23.031 12.25 1 97.62 59 LYS B CA 1
ATOM 2168 C C . LYS B 1 59 ? -7.406 22.266 11.078 1 97.62 59 LYS B C 1
ATOM 2170 O O . LYS B 1 59 ? -7.59 21.047 10.977 1 97.62 59 LYS B O 1
ATOM 2175 N N . SER B 1 60 ? -6.738 22.922 10.289 1 97.19 60 SER B N 1
ATOM 2176 C CA . SER B 1 60 ? -6.125 22.312 9.117 1 97.19 60 SER B CA 1
ATOM 2177 C C . SER B 1 60 ? -5.098 21.25 9.531 1 97.19 60 SER B C 1
ATOM 2179 O O . SER B 1 60 ? -5.016 20.188 8.914 1 97.19 60 SER B O 1
ATOM 2181 N N . PHE B 1 61 ? -4.348 21.609 10.484 1 97.5 61 PHE B N 1
ATOM 2182 C CA . PHE B 1 61 ? -3.357 20.656 10.992 1 97.5 61 PHE B CA 1
ATOM 2183 C C . PHE B 1 61 ? -4.027 19.391 11.484 1 97.5 61 PHE B C 1
ATOM 2185 O O . PHE B 1 61 ? -3.58 18.281 11.172 1 97.5 61 PHE B O 1
ATOM 2192 N N . ASN B 1 62 ? -5.078 19.562 12.219 1 98 62 ASN B N 1
ATOM 2193 C CA . ASN B 1 62 ? -5.781 18.422 12.773 1 98 62 ASN B CA 1
ATOM 2194 C C . ASN B 1 62 ? -6.336 17.516 11.68 1 98 62 ASN B C 1
ATOM 2196 O O . ASN B 1 62 ? -6.277 16.297 11.789 1 98 62 ASN B O 1
ATOM 2200 N N . ILE B 1 63 ? -6.84 18.078 10.672 1 98.12 63 ILE B N 1
ATOM 2201 C CA . ILE B 1 63 ? -7.363 17.328 9.539 1 98.12 63 ILE B CA 1
ATOM 2202 C C . ILE B 1 63 ? -6.227 16.562 8.852 1 98.12 63 ILE B C 1
ATOM 2204 O O . ILE B 1 63 ? -6.34 15.367 8.586 1 98.12 63 ILE B O 1
ATOM 2208 N N . THR B 1 64 ? -5.145 17.203 8.602 1 98.06 64 THR B N 1
ATOM 2209 C CA . THR B 1 64 ? -4.004 16.594 7.918 1 98.06 64 THR B CA 1
ATOM 2210 C C . THR B 1 64 ? -3.398 15.484 8.758 1 98.06 64 THR B C 1
ATOM 2212 O O . THR B 1 64 ? -2.982 14.453 8.227 1 98.06 64 THR B O 1
ATOM 2215 N N . ASP B 1 65 ? -3.375 15.742 9.969 1 98.31 65 ASP B N 1
ATOM 2216 C CA . ASP B 1 65 ? -2.846 14.727 10.875 1 98.31 65 ASP B CA 1
ATOM 2217 C C . ASP B 1 65 ? -3.713 13.469 10.867 1 98.31 65 ASP B C 1
ATOM 2219 O O . ASP B 1 65 ? -3.195 12.352 10.859 1 98.31 65 ASP B O 1
ATOM 2223 N N . SER B 1 66 ? -4.953 13.68 10.844 1 98.25 66 SER B N 1
ATOM 2224 C CA . SER B 1 66 ? -5.883 12.555 10.781 1 98.25 66 SER B CA 1
ATOM 2225 C C . SER B 1 66 ? -5.738 11.789 9.469 1 98.25 66 SER B C 1
ATOM 2227 O O . SER B 1 66 ? -5.715 10.555 9.461 1 98.25 66 SER B O 1
ATOM 2229 N N . GLN B 1 67 ? -5.613 12.477 8.438 1 98.25 67 GLN B N 1
ATOM 2230 C CA . GLN B 1 67 ? -5.414 11.859 7.129 1 98.25 67 GLN B CA 1
ATOM 2231 C C . GLN B 1 67 ? -4.105 11.07 7.09 1 98.25 67 GLN B C 1
ATOM 2233 O O . GLN B 1 67 ? -4.059 9.961 6.555 1 98.25 67 GLN B O 1
ATOM 2238 N N . LEU B 1 68 ? -3.104 11.688 7.605 1 98.19 68 LEU B N 1
ATOM 2239 C CA . LEU B 1 68 ? -1.812 11.008 7.66 1 98.19 68 LEU B CA 1
ATOM 2240 C C . LEU B 1 68 ? -1.924 9.68 8.398 1 98.19 68 LEU B C 1
ATOM 2242 O O . LEU B 1 68 ? -1.396 8.664 7.949 1 98.19 68 LEU B O 1
ATOM 2246 N N . ARG B 1 69 ? -2.607 9.711 9.531 1 98.31 69 ARG B N 1
ATOM 2247 C CA . ARG B 1 69 ? -2.783 8.484 10.297 1 98.31 69 ARG B CA 1
ATOM 2248 C C . ARG B 1 69 ? -3.531 7.43 9.492 1 98.31 69 ARG B C 1
ATOM 2250 O O . ARG B 1 69 ? -3.119 6.27 9.438 1 98.31 69 ARG B O 1
ATOM 2257 N N . SER B 1 70 ? -4.535 7.848 8.797 1 97.69 70 SER B N 1
ATOM 2258 C CA . SER B 1 70 ? -5.352 6.934 8.008 1 97.69 70 SER B CA 1
ATOM 2259 C C . SER B 1 70 ? -4.559 6.336 6.852 1 97.69 70 SER B C 1
ATOM 2261 O O . SER B 1 70 ? -4.578 5.121 6.641 1 97.69 70 SER B O 1
ATOM 2263 N N . VAL B 1 71 ? -3.908 7.113 6.184 1 97.69 71 VAL B N 1
ATOM 2264 C CA . VAL B 1 71 ? -3.162 6.68 5.008 1 97.69 71 VAL B CA 1
ATOM 2265 C C . VAL B 1 71 ? -1.987 5.801 5.438 1 97.69 71 VAL B C 1
ATOM 2267 O O . VAL B 1 71 ? -1.637 4.844 4.746 1 97.69 71 VAL B O 1
ATOM 2270 N N . THR B 1 72 ? -1.396 6.109 6.535 1 98.06 72 THR B N 1
ATOM 2271 C CA . THR B 1 72 ? -0.321 5.277 7.066 1 98.06 72 THR B CA 1
ATOM 2272 C C . THR B 1 72 ? -0.825 3.871 7.375 1 98.06 72 THR B C 1
ATOM 2274 O O . THR B 1 72 ? -0.157 2.885 7.059 1 98.06 72 THR B O 1
ATOM 2277 N N . GLU B 1 73 ? -1.93 3.803 7.949 1 97.38 73 GLU B N 1
ATOM 2278 C CA . GLU B 1 73 ? -2.523 2.504 8.25 1 97.38 73 GLU B CA 1
ATOM 2279 C C . GLU B 1 73 ? -2.805 1.715 6.977 1 97.38 73 GLU B C 1
ATOM 2281 O O . GLU B 1 73 ? -2.561 0.508 6.918 1 97.38 73 GLU B O 1
ATOM 2286 N N . GLU B 1 74 ? -3.346 2.377 6.012 1 96.12 74 GLU B N 1
ATOM 2287 C CA . GLU B 1 74 ? -3.609 1.729 4.73 1 96.12 74 GLU B CA 1
ATOM 2288 C C . GLU B 1 74 ? -2.32 1.203 4.102 1 96.12 74 GLU B C 1
ATOM 2290 O O . GLU B 1 74 ? -2.271 0.064 3.633 1 96.12 74 GLU B O 1
ATOM 2295 N N . ARG B 1 75 ? -1.366 2.053 4.094 1 96.19 75 ARG B N 1
ATOM 2296 C CA . ARG B 1 75 ? -0.059 1.667 3.57 1 96.19 75 ARG B CA 1
ATOM 2297 C C . ARG B 1 75 ? 0.476 0.432 4.289 1 96.19 75 ARG B C 1
ATOM 2299 O O . ARG B 1 75 ? 0.959 -0.504 3.648 1 96.19 75 ARG B O 1
ATOM 2306 N N . ASP B 1 76 ? 0.395 0.448 5.562 1 96.31 76 ASP B N 1
ATOM 2307 C CA . ASP B 1 76 ? 0.899 -0.67 6.355 1 96.31 76 ASP B CA 1
ATOM 2308 C C . ASP B 1 76 ? 0.108 -1.944 6.07 1 96.31 76 ASP B C 1
ATOM 2310 O O . ASP B 1 76 ? 0.68 -3.035 6.004 1 96.31 76 ASP B O 1
ATOM 2314 N N . ARG B 1 77 ? -1.148 -1.836 5.91 1 94.75 77 ARG B N 1
ATOM 2315 C CA . ARG B 1 77 ? -1.983 -2.984 5.574 1 94.75 77 ARG B CA 1
ATOM 2316 C C . ARG B 1 77 ? -1.604 -3.557 4.215 1 94.75 77 ARG B C 1
ATOM 2318 O O . ARG B 1 77 ? -1.533 -4.777 4.047 1 94.75 77 ARG B O 1
ATOM 2325 N N . LEU B 1 78 ? -1.374 -2.711 3.291 1 95.44 78 LEU B N 1
ATOM 2326 C CA . LEU B 1 78 ? -0.973 -3.148 1.959 1 95.44 78 LEU B CA 1
ATOM 2327 C C . LEU B 1 78 ? 0.361 -3.885 2.008 1 95.44 78 LEU B C 1
ATOM 2329 O O . LEU B 1 78 ? 0.548 -4.883 1.31 1 95.44 78 LEU B O 1
ATOM 2333 N N . LYS B 1 79 ? 1.269 -3.486 2.809 1 94.81 79 LYS B N 1
ATOM 2334 C CA . LYS B 1 79 ? 2.547 -4.172 2.986 1 94.81 79 LYS B CA 1
ATOM 2335 C C . LYS B 1 79 ? 2.344 -5.582 3.537 1 94.81 79 LYS B C 1
ATOM 2337 O O . LYS B 1 79 ? 2.979 -6.531 3.074 1 94.81 79 LYS B O 1
ATOM 2342 N N . VAL B 1 80 ? 1.496 -5.668 4.492 1 94.25 80 VAL B N 1
ATOM 2343 C CA . VAL B 1 80 ? 1.182 -6.965 5.078 1 94.25 80 VAL B CA 1
ATOM 2344 C C . VAL B 1 80 ? 0.595 -7.887 4.008 1 94.25 80 VAL B C 1
ATOM 2346 O O . VAL B 1 80 ? 0.923 -9.078 3.955 1 94.25 80 VAL B O 1
ATOM 2349 N N . LYS B 1 81 ? -0.234 -7.336 3.164 1 93.75 81 LYS B N 1
ATOM 2350 C CA . LYS B 1 81 ? -0.852 -8.141 2.111 1 93.75 81 LYS B CA 1
ATOM 2351 C C . LYS B 1 81 ? 0.193 -8.641 1.12 1 93.75 81 LYS B C 1
ATOM 2353 O O . LYS B 1 81 ? 0.127 -9.789 0.67 1 93.75 81 LYS B O 1
ATOM 2358 N N . ILE B 1 82 ? 1.119 -7.82 0.821 1 94.88 82 ILE B N 1
ATOM 2359 C CA . ILE B 1 82 ? 2.201 -8.234 -0.066 1 94.88 82 ILE B CA 1
ATOM 2360 C C . ILE B 1 82 ? 2.963 -9.398 0.555 1 94.88 82 ILE B C 1
ATOM 2362 O O . ILE B 1 82 ? 3.322 -10.352 -0.139 1 94.88 82 ILE B O 1
ATOM 2366 N N . VAL B 1 83 ? 3.115 -9.383 1.829 1 94.38 83 VAL B N 1
ATOM 2367 C CA . VAL B 1 83 ? 3.785 -10.461 2.543 1 94.38 83 VAL B CA 1
ATOM 2368 C C . VAL B 1 83 ? 2.918 -11.719 2.504 1 94.38 83 VAL B C 1
ATOM 2370 O O . VAL B 1 83 ? 3.426 -12.828 2.295 1 94.38 83 VAL B O 1
ATOM 2373 N N . GLN B 1 84 ? 1.698 -11.539 2.66 1 92.12 84 GLN B N 1
ATOM 2374 C CA . GLN B 1 84 ? 0.776 -12.672 2.623 1 92.12 84 GLN B CA 1
ATOM 2375 C C . GLN B 1 84 ? 0.737 -13.305 1.235 1 92.12 84 GLN B C 1
ATOM 2377 O O . GLN B 1 84 ? 0.445 -14.492 1.098 1 92.12 84 GLN B O 1
ATOM 2382 N N . LEU B 1 85 ? 1.113 -12.492 0.308 1 93.38 85 LEU B N 1
ATOM 2383 C CA . LEU B 1 85 ? 1.121 -12.992 -1.063 1 93.38 85 LEU B CA 1
ATOM 2384 C C . LEU B 1 85 ? 2.438 -13.695 -1.38 1 93.38 85 LEU B C 1
ATOM 2386 O O . LEU B 1 85 ? 2.697 -14.047 -2.533 1 93.38 85 LEU B O 1
ATOM 2390 N N . GLY B 1 86 ? 3.324 -13.883 -0.363 1 93.81 86 GLY B N 1
ATOM 2391 C CA . GLY B 1 86 ? 4.516 -14.695 -0.522 1 93.81 86 GLY B CA 1
ATOM 2392 C C . GLY B 1 86 ? 5.781 -13.883 -0.697 1 93.81 86 GLY B C 1
ATOM 2393 O O . GLY B 1 86 ? 6.855 -14.438 -0.947 1 93.81 86 GLY B O 1
ATOM 2394 N N . TRP B 1 87 ? 5.59 -12.586 -0.594 1 96.44 87 TRP B N 1
ATOM 2395 C CA . TRP B 1 87 ? 6.754 -11.719 -0.744 1 96.44 87 TRP B CA 1
ATOM 2396 C C . TRP B 1 87 ? 7.285 -11.281 0.617 1 96.44 87 TRP B C 1
ATOM 2398 O O . TRP B 1 87 ? 6.559 -11.305 1.612 1 96.44 87 TRP B O 1
ATOM 2408 N N . ARG B 1 88 ? 8.602 -11 0.596 1 96.94 88 ARG B N 1
ATOM 2409 C CA . ARG B 1 88 ? 9.258 -10.453 1.777 1 96.94 88 ARG B CA 1
ATOM 2410 C C . ARG B 1 88 ? 9.703 -9.016 1.54 1 96.94 88 ARG B C 1
ATOM 2412 O O . ARG B 1 88 ? 10.219 -8.688 0.47 1 96.94 88 ARG B O 1
ATOM 2419 N N . ILE B 1 89 ? 9.453 -8.258 2.551 1 96.25 89 ILE B N 1
ATOM 2420 C CA . ILE B 1 89 ? 9.812 -6.855 2.391 1 96.25 89 ILE B CA 1
ATOM 2421 C C . ILE B 1 89 ? 11.156 -6.586 3.064 1 96.25 89 ILE B C 1
ATOM 2423 O O . ILE B 1 89 ? 11.391 -7.027 4.191 1 96.25 89 ILE B O 1
ATOM 2427 N N . PHE B 1 90 ? 12.031 -5.891 2.293 1 96.56 90 PHE B N 1
ATOM 2428 C CA . PHE B 1 90 ? 13.336 -5.496 2.814 1 96.56 90 PHE B CA 1
ATOM 2429 C C . PHE B 1 90 ? 13.852 -4.262 2.088 1 96.56 90 PHE B C 1
ATOM 2431 O O . PHE B 1 90 ? 13.898 -4.23 0.856 1 96.56 90 PHE B O 1
ATOM 2438 N N . GLY B 1 91 ? 14.117 -3.207 2.844 1 91.94 91 GLY B N 1
ATOM 2439 C CA . GLY B 1 91 ? 14.773 -2.029 2.295 1 91.94 91 GLY B CA 1
ATOM 2440 C C . GLY B 1 91 ? 13.953 -1.336 1.224 1 91.94 91 GLY B C 1
ATOM 2441 O O . GLY B 1 91 ? 14.492 -0.939 0.187 1 91.94 91 GLY B O 1
ATOM 2442 N N . GLY B 1 92 ? 12.812 -1.356 1.276 1 91.75 92 GLY B N 1
ATOM 2443 C CA . GLY B 1 92 ? 11.961 -0.654 0.322 1 91.75 92 GLY B CA 1
ATOM 2444 C C . GLY B 1 92 ? 11.609 -1.492 -0.893 1 91.75 92 GLY B C 1
ATOM 2445 O O . GLY B 1 92 ? 11.023 -0.987 -1.853 1 91.75 92 GLY B O 1
ATOM 2446 N N . SER B 1 93 ? 12.016 -2.707 -0.912 1 96.31 93 SER B N 1
ATOM 2447 C CA . SER B 1 93 ? 11.703 -3.645 -1.984 1 96.31 93 SER B CA 1
ATOM 2448 C C . SER B 1 93 ? 11.039 -4.902 -1.438 1 96.31 93 SER B C 1
ATOM 2450 O O . SER B 1 93 ? 11.023 -5.129 -0.227 1 96.31 93 SER B O 1
ATOM 2452 N N . ALA B 1 94 ? 10.367 -5.539 -2.322 1 97 94 ALA B N 1
ATOM 2453 C CA . ALA B 1 94 ? 9.797 -6.848 -2 1 97 94 ALA B CA 1
ATOM 2454 C C . ALA B 1 94 ? 10.484 -7.953 -2.791 1 97 94 ALA B C 1
ATOM 2456 O O . ALA B 1 94 ? 10.859 -7.758 -3.951 1 97 94 ALA B O 1
ATOM 2457 N N . TYR B 1 95 ? 10.664 -9.078 -2.102 1 98.44 95 TYR B N 1
ATOM 2458 C CA . TYR B 1 95 ? 11.422 -10.18 -2.684 1 98.44 95 TYR B CA 1
ATOM 2459 C C . TYR B 1 95 ? 10.609 -11.469 -2.664 1 98.44 95 TYR B C 1
ATOM 2461 O O . TYR B 1 95 ? 9.875 -11.734 -1.707 1 98.44 95 TYR B O 1
ATOM 2469 N N . TYR B 1 96 ? 10.727 -12.242 -3.742 1 98.12 96 TYR B N 1
ATOM 2470 C CA . TYR B 1 96 ? 10.055 -13.539 -3.871 1 98.12 96 TYR B CA 1
ATOM 2471 C C . TYR B 1 96 ? 11.062 -14.641 -4.188 1 98.12 96 TYR B C 1
ATOM 2473 O O . TYR B 1 96 ? 11.867 -14.508 -5.117 1 98.12 96 TYR B O 1
ATOM 2481 N N . ILE B 1 97 ? 11.055 -15.672 -3.369 1 98.44 97 ILE B N 1
ATOM 2482 C CA . ILE B 1 97 ? 11.891 -16.844 -3.613 1 98.44 97 ILE B CA 1
ATOM 2483 C C . ILE B 1 97 ? 11.039 -17.984 -4.176 1 98.44 97 ILE B C 1
ATOM 2485 O O . ILE B 1 97 ? 10.016 -18.344 -3.59 1 98.44 97 ILE B O 1
ATOM 2489 N N . SER B 1 98 ? 11.508 -18.516 -5.246 1 97.94 98 SER B N 1
ATOM 2490 C CA . SER B 1 98 ? 10.727 -19.547 -5.926 1 97.94 98 SER B CA 1
ATOM 2491 C C . SER B 1 98 ? 10.742 -20.859 -5.148 1 97.94 98 SER B C 1
ATOM 2493 O O . SER B 1 98 ? 11.68 -21.141 -4.395 1 97.94 98 SER B O 1
ATOM 2495 N N . SER B 1 99 ? 9.672 -21.594 -5.34 1 95.69 99 SER B N 1
ATOM 2496 C CA . SER B 1 99 ? 9.633 -22.953 -4.805 1 95.69 99 SER B CA 1
ATOM 2497 C C . SER B 1 99 ? 10.039 -23.969 -5.855 1 95.69 99 SER B C 1
ATOM 2499 O O . SER B 1 99 ? 10.406 -25.109 -5.523 1 95.69 99 SER B O 1
ATOM 2501 N N . THR B 1 100 ? 10.023 -23.531 -7.102 1 97.31 100 THR B N 1
ATOM 2502 C CA . THR B 1 100 ? 10.414 -24.391 -8.211 1 97.31 100 THR B CA 1
ATOM 2503 C C . THR B 1 100 ? 11.742 -23.938 -8.805 1 97.31 100 THR B C 1
ATOM 2505 O O . THR B 1 100 ? 12.305 -22.922 -8.391 1 97.31 100 THR B O 1
ATOM 2508 N N . GLU B 1 101 ? 12.211 -24.703 -9.742 1 98.69 101 GLU B N 1
ATOM 2509 C CA . GLU B 1 101 ? 13.484 -24.406 -10.375 1 98.69 101 GLU B CA 1
ATOM 2510 C C . GLU B 1 101 ? 13.297 -24.078 -11.852 1 98.69 101 GLU B C 1
ATOM 2512 O O . GLU B 1 101 ? 12.461 -24.672 -12.531 1 98.69 101 GLU B O 1
ATOM 2517 N N . LYS B 1 102 ? 14.047 -23.094 -12.305 1 98.75 102 LYS B N 1
ATOM 2518 C CA . LYS B 1 102 ? 14.07 -22.703 -13.711 1 98.75 102 LYS B CA 1
ATOM 2519 C C . LYS B 1 102 ? 15.469 -22.281 -14.148 1 98.75 102 LYS B C 1
ATOM 2521 O O . LYS B 1 102 ? 16.359 -22.125 -13.312 1 98.75 102 LYS B O 1
ATOM 2526 N N . THR B 1 103 ? 15.609 -22.172 -15.5 1 98.81 103 THR B N 1
ATOM 2527 C CA . THR B 1 103 ? 16.844 -21.578 -16.016 1 98.81 103 THR B CA 1
ATOM 2528 C C . THR B 1 103 ? 16.922 -20.094 -15.656 1 98.81 103 THR B C 1
ATOM 2530 O O . THR B 1 103 ? 15.93 -19.5 -15.211 1 98.81 103 THR B O 1
ATOM 2533 N N . TRP B 1 104 ? 18.062 -19.562 -15.844 1 98.69 104 TRP B N 1
ATOM 2534 C CA . TRP B 1 104 ? 18.25 -18.156 -15.523 1 98.69 104 TRP B CA 1
ATOM 2535 C C . TRP B 1 104 ? 17.297 -17.281 -16.328 1 98.69 104 TRP B C 1
ATOM 2537 O O . TRP B 1 104 ? 16.625 -16.406 -15.766 1 98.69 104 TRP B O 1
ATOM 2547 N N . GLN B 1 105 ? 17.203 -17.578 -17.625 1 98.56 105 GLN B N 1
ATOM 2548 C CA . GLN B 1 105 ? 16.359 -16.766 -18.484 1 98.56 105 GLN B CA 1
ATOM 2549 C C . GLN B 1 105 ? 14.875 -16.938 -18.141 1 98.56 105 GLN B C 1
ATOM 2551 O O . GLN B 1 105 ? 14.117 -15.977 -18.109 1 98.56 105 GLN B O 1
ATOM 2556 N N . GLU B 1 106 ? 14.492 -18.141 -17.906 1 98.69 106 GLU B N 1
ATOM 2557 C CA . GLU B 1 106 ? 13.109 -18.391 -17.516 1 98.69 106 GLU B CA 1
ATOM 2558 C C . GLU B 1 106 ? 12.781 -17.719 -16.172 1 98.69 106 GLU B C 1
ATOM 2560 O O . GLU B 1 106 ? 11.664 -17.234 -15.984 1 98.69 106 GLU B O 1
ATOM 2565 N N . SER B 1 107 ? 13.688 -17.812 -15.258 1 98.81 107 SER B N 1
ATOM 2566 C CA . SER B 1 107 ? 13.508 -17.156 -13.961 1 98.81 107 SER B CA 1
ATOM 2567 C C . SER B 1 107 ? 13.305 -15.648 -14.125 1 98.81 107 SER B C 1
ATOM 2569 O O . SER B 1 107 ? 12.398 -15.07 -13.516 1 98.81 107 SER B O 1
ATOM 2571 N N . ARG B 1 108 ? 14.125 -15.047 -14.961 1 98.69 108 ARG B N 1
ATOM 2572 C CA . ARG B 1 108 ? 13.992 -13.617 -15.203 1 98.69 108 ARG B CA 1
ATOM 2573 C C . ARG B 1 108 ? 12.648 -13.289 -15.844 1 98.69 108 ARG B C 1
ATOM 2575 O O . ARG B 1 108 ? 11.992 -12.312 -15.461 1 98.69 108 ARG B O 1
ATOM 2582 N N . THR B 1 109 ? 12.281 -14.07 -16.812 1 98.44 109 THR B N 1
ATOM 2583 C CA . THR B 1 109 ? 10.992 -13.875 -17.469 1 98.44 109 THR B CA 1
ATOM 2584 C C . THR B 1 109 ? 9.852 -13.93 -16.469 1 98.44 109 THR B C 1
ATOM 2586 O O . THR B 1 109 ? 8.922 -13.117 -16.531 1 98.44 109 THR B O 1
ATOM 2589 N N . TYR B 1 110 ? 9.945 -14.859 -15.602 1 97.19 110 TYR B N 1
ATOM 2590 C CA . TYR B 1 110 ? 8.922 -14.945 -14.57 1 97.19 110 TYR B CA 1
ATOM 2591 C C . TYR B 1 110 ? 8.883 -13.672 -13.734 1 97.19 110 TYR B C 1
ATOM 2593 O O . TYR B 1 110 ? 7.809 -13.094 -13.531 1 97.19 110 TYR B O 1
ATOM 2601 N N . CYS B 1 111 ? 10.039 -13.266 -13.219 1 98.19 111 CYS B N 1
ATOM 2602 C CA . CYS B 1 111 ? 10.086 -12.07 -12.391 1 98.19 111 CYS B CA 1
ATOM 2603 C C . CYS B 1 111 ? 9.516 -10.867 -13.133 1 98.19 111 CYS B C 1
ATOM 2605 O O . CYS B 1 111 ? 8.734 -10.094 -12.57 1 98.19 111 CYS B O 1
ATOM 2607 N N . GLN B 1 112 ? 9.836 -10.766 -14.336 1 97.19 112 GLN B N 1
ATOM 2608 C CA . GLN B 1 112 ? 9.367 -9.641 -15.133 1 97.19 112 GLN B CA 1
ATOM 2609 C C . GLN B 1 112 ? 7.855 -9.703 -15.336 1 97.19 112 GLN B C 1
ATOM 2611 O O . GLN B 1 112 ? 7.188 -8.672 -15.383 1 97.19 112 GLN B O 1
ATOM 2616 N N . SER B 1 113 ? 7.312 -10.852 -15.43 1 94.31 113 SER B N 1
ATOM 2617 C CA . SER B 1 113 ? 5.883 -11.031 -15.664 1 94.31 113 SER B CA 1
ATOM 2618 C C . SER B 1 113 ? 5.062 -10.531 -14.477 1 94.31 113 SER B C 1
ATOM 2620 O O . SER B 1 113 ? 3.879 -10.227 -14.617 1 94.31 113 SER B O 1
ATOM 2622 N N . VAL B 1 114 ? 5.75 -10.406 -13.344 1 92.62 114 VAL B N 1
ATOM 2623 C CA . VAL B 1 114 ? 5.027 -9.945 -12.164 1 92.62 114 VAL B CA 1
ATOM 2624 C C . VAL B 1 114 ? 5.523 -8.562 -11.758 1 92.62 114 VAL B C 1
ATOM 2626 O O . VAL B 1 114 ? 5.445 -8.18 -10.594 1 92.62 114 VAL B O 1
ATOM 2629 N N . GLY B 1 115 ? 6.121 -7.871 -12.734 1 92.31 115 GLY B N 1
ATOM 2630 C CA . GLY B 1 115 ? 6.531 -6.492 -12.523 1 92.31 115 GLY B CA 1
ATOM 2631 C C . GLY B 1 115 ? 7.82 -6.371 -11.734 1 92.31 115 GLY B C 1
ATOM 2632 O O . GLY B 1 115 ? 8.102 -5.324 -11.141 1 92.31 115 GLY B O 1
ATOM 2633 N N . ALA B 1 116 ? 8.508 -7.441 -11.594 1 97.06 116 ALA B N 1
ATOM 2634 C CA . ALA B 1 116 ? 9.781 -7.484 -10.883 1 97.06 116 ALA B CA 1
ATOM 2635 C C . ALA B 1 116 ? 10.922 -7.891 -11.812 1 97.06 116 ALA B C 1
ATOM 2637 O O . ALA B 1 116 ? 10.789 -7.793 -13.039 1 97.06 116 ALA B O 1
ATOM 2638 N N . ASP B 1 117 ? 12.062 -8.102 -11.266 1 98.44 117 ASP B N 1
ATOM 2639 C CA . ASP B 1 117 ? 13.219 -8.672 -11.945 1 98.44 117 ASP B CA 1
ATOM 2640 C C . ASP B 1 117 ? 14.078 -9.484 -10.977 1 98.44 117 ASP B C 1
ATOM 2642 O O . ASP B 1 117 ? 13.812 -9.508 -9.773 1 98.44 117 ASP B O 1
ATOM 2646 N N . LEU B 1 118 ? 15.008 -10.219 -11.523 1 98.88 118 LEU B N 1
ATOM 2647 C CA . LEU B 1 118 ? 15.93 -10.922 -10.633 1 98.88 118 LEU B CA 1
ATOM 2648 C C . LEU B 1 118 ? 16.641 -9.938 -9.703 1 98.88 118 LEU B C 1
ATOM 2650 O O . LEU B 1 118 ? 16.922 -8.805 -10.094 1 98.88 118 LEU B O 1
ATOM 2654 N N . MET B 1 119 ? 16.969 -10.359 -8.516 1 98.69 119 MET B N 1
ATOM 2655 C CA . MET B 1 119 ? 17.469 -9.508 -7.441 1 98.69 119 MET B CA 1
ATOM 2656 C C . MET B 1 119 ? 18.828 -8.906 -7.797 1 98.69 119 MET B C 1
ATOM 2658 O O . MET B 1 119 ? 19.688 -9.602 -8.32 1 98.69 119 MET B O 1
ATOM 2662 N N . ILE B 1 120 ? 18.969 -7.641 -7.527 1 98.19 120 ILE B N 1
ATOM 2663 C CA . ILE B 1 120 ? 20.234 -6.918 -7.598 1 98.19 120 ILE B CA 1
ATOM 2664 C C . ILE B 1 120 ? 20.797 -6.727 -6.191 1 98.19 120 ILE B C 1
ATOM 2666 O O . ILE B 1 120 ? 20.078 -6.348 -5.27 1 98.19 120 ILE B O 1
ATOM 2670 N N . ILE B 1 121 ? 22.031 -7.023 -6 1 97.62 121 ILE B N 1
ATOM 2671 C CA . ILE B 1 121 ? 22.688 -6.914 -4.699 1 97.62 121 ILE B CA 1
ATOM 2672 C C . ILE B 1 121 ? 23.812 -5.879 -4.77 1 97.62 121 ILE B C 1
ATOM 2674 O O . ILE B 1 121 ? 24.844 -6.113 -5.395 1 97.62 121 ILE B O 1
ATOM 2678 N N . ASN B 1 122 ? 23.594 -4.801 -4.035 1 93.75 122 ASN B N 1
ATOM 2679 C CA . ASN B 1 122 ? 24.562 -3.711 -4.109 1 93.75 122 ASN B CA 1
ATOM 2680 C C . ASN B 1 122 ? 25.109 -3.354 -2.729 1 93.75 122 ASN B C 1
ATOM 2682 O O . ASN B 1 122 ? 25.844 -2.383 -2.584 1 93.75 122 ASN B O 1
ATOM 2686 N N . SER B 1 123 ? 24.672 -4.078 -1.76 1 95.38 123 SER B N 1
ATOM 2687 C CA . SER B 1 123 ? 25.141 -3.771 -0.411 1 95.38 123 SER B CA 1
ATOM 2688 C C . SER B 1 123 ? 25.297 -5.039 0.423 1 95.38 123 SER B C 1
ATOM 2690 O O . SER B 1 123 ? 24.734 -6.086 0.08 1 95.38 123 SER B O 1
ATOM 2692 N N . LYS B 1 124 ? 26.031 -4.867 1.505 1 96.69 124 LYS B N 1
ATOM 2693 C CA . LYS B 1 124 ? 26.219 -5.992 2.418 1 96.69 124 LYS B CA 1
ATOM 2694 C C . LYS B 1 124 ? 24.891 -6.391 3.07 1 96.69 124 LYS B C 1
ATOM 2696 O O . LYS B 1 124 ? 24.641 -7.574 3.299 1 96.69 124 LYS B O 1
ATOM 2701 N N . GLU B 1 125 ? 24.109 -5.375 3.324 1 96.88 125 GLU B N 1
ATOM 2702 C CA . GLU B 1 125 ? 22.812 -5.645 3.928 1 96.88 125 GLU B CA 1
ATOM 2703 C C . GLU B 1 125 ? 21.953 -6.516 3.016 1 96.88 125 GLU B C 1
ATOM 2705 O O . GLU B 1 125 ? 21.312 -7.461 3.475 1 96.88 125 GLU B O 1
ATOM 2710 N N . GLU B 1 126 ? 21.938 -6.164 1.793 1 96.94 126 GLU B N 1
ATOM 2711 C CA . GLU B 1 126 ? 21.172 -6.945 0.819 1 96.94 126 GLU B CA 1
ATOM 2712 C C . GLU B 1 126 ? 21.75 -8.352 0.678 1 96.94 126 GLU B C 1
ATOM 2714 O O . GLU B 1 126 ? 21 -9.32 0.549 1 96.94 126 GLU B O 1
ATOM 2719 N N . GLN B 1 127 ? 23.094 -8.469 0.7 1 97.69 127 GLN B N 1
ATOM 2720 C CA . GLN B 1 127 ? 23.734 -9.773 0.619 1 97.69 127 GLN B CA 1
ATOM 2721 C C . GLN B 1 127 ? 23.359 -10.656 1.803 1 97.69 127 GLN B C 1
ATOM 2723 O O . GLN B 1 127 ? 23.016 -11.828 1.627 1 97.69 127 GLN B O 1
ATOM 2728 N N . ASP B 1 128 ? 23.438 -10.039 2.961 1 98 128 ASP B N 1
ATOM 2729 C CA . ASP B 1 128 ? 23.062 -10.773 4.168 1 98 128 ASP B CA 1
ATOM 2730 C C . ASP B 1 128 ? 21.609 -11.211 4.121 1 98 128 ASP B C 1
ATOM 2732 O O . ASP B 1 128 ? 21.266 -12.32 4.539 1 98 128 ASP B O 1
ATOM 2736 N N . PHE B 1 129 ? 20.797 -10.359 3.584 1 98.31 129 PHE B N 1
ATOM 2737 C CA . PHE B 1 129 ? 19.391 -10.664 3.443 1 98.31 129 PHE B CA 1
ATOM 2738 C C . PHE B 1 129 ? 19.172 -11.852 2.523 1 98.31 129 PHE B C 1
ATOM 2740 O O . PHE B 1 129 ? 18.453 -12.789 2.869 1 98.31 129 PHE B O 1
ATOM 2747 N N . ALA B 1 130 ? 19.812 -11.852 1.4 1 98 130 ALA B N 1
ATOM 2748 C CA . ALA B 1 130 ? 19.688 -12.945 0.443 1 98 130 ALA B CA 1
ATOM 2749 C C . ALA B 1 130 ? 20.188 -14.258 1.041 1 98 130 ALA B C 1
ATOM 2751 O O . ALA B 1 130 ? 19.547 -15.297 0.893 1 98 130 ALA B O 1
ATOM 2752 N N . ASN B 1 131 ? 21.312 -14.203 1.759 1 98.25 131 ASN B N 1
ATOM 2753 C CA . ASN B 1 131 ? 21.906 -15.391 2.359 1 98.25 131 ASN B CA 1
ATOM 2754 C C . ASN B 1 131 ? 21 -15.984 3.438 1 98.25 131 ASN B C 1
ATOM 2756 O O . ASN B 1 131 ? 21.031 -17.188 3.682 1 98.25 131 ASN B O 1
ATOM 2760 N N . SER B 1 132 ? 20.266 -15.156 4.012 1 97.81 132 SER B N 1
ATOM 2761 C CA . SER B 1 132 ? 19.438 -15.586 5.137 1 97.81 132 SER B CA 1
ATOM 2762 C C . SER B 1 132 ? 18.391 -16.594 4.691 1 97.81 132 SER B C 1
ATOM 2764 O O . SER B 1 132 ? 17.875 -17.359 5.512 1 97.81 132 SER B O 1
ATOM 2766 N N . PHE B 1 133 ? 18.094 -16.641 3.395 1 97.31 133 PHE B N 1
ATOM 2767 C CA . PHE B 1 133 ? 17.109 -17.594 2.896 1 97.31 133 PHE B CA 1
ATOM 2768 C C . PHE B 1 133 ? 17.719 -18.984 2.766 1 97.31 133 PHE B C 1
ATOM 2770 O O . PHE B 1 133 ? 16.984 -19.969 2.547 1 97.31 133 PHE B O 1
ATOM 2777 N N . GLN B 1 134 ? 19.047 -19.031 2.865 1 97.56 134 GLN B N 1
ATOM 2778 C CA . GLN B 1 134 ? 19.75 -20.312 2.826 1 97.56 134 GLN B CA 1
ATOM 2779 C C . GLN B 1 134 ? 19.281 -21.172 1.649 1 97.56 134 GLN B C 1
ATOM 2781 O O . GLN B 1 134 ? 18.922 -22.328 1.824 1 97.56 134 GLN B O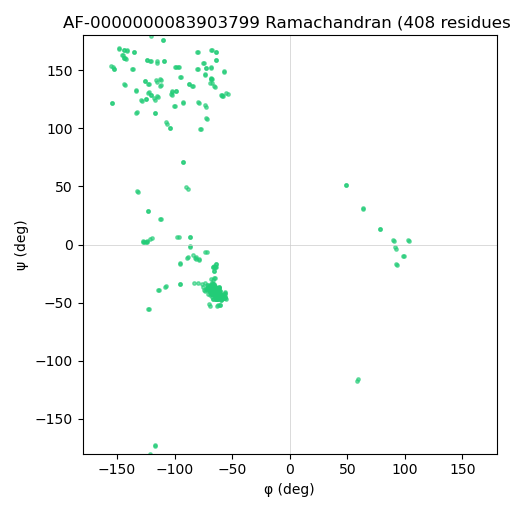 1
ATOM 2786 N N . THR B 1 135 ? 19.297 -20.547 0.491 1 98.12 135 THR B N 1
ATOM 2787 C CA . THR B 1 135 ? 18.781 -21.172 -0.716 1 98.12 135 THR B CA 1
ATOM 2788 C C . THR B 1 135 ? 19.75 -21 -1.88 1 98.12 135 THR B C 1
ATOM 2790 O O . THR B 1 135 ? 20.312 -19.922 -2.07 1 98.12 135 THR B O 1
ATOM 2793 N N . TYR B 1 136 ? 20.016 -22.125 -2.574 1 98.56 136 TYR B N 1
ATOM 2794 C CA . TYR B 1 136 ? 20.719 -22.094 -3.854 1 98.56 136 TYR B CA 1
ATOM 2795 C C . TYR B 1 136 ? 19.828 -21.531 -4.953 1 98.56 136 TYR B C 1
ATOM 2797 O O . TYR B 1 136 ? 18.875 -22.188 -5.395 1 98.56 136 TYR B O 1
ATOM 2805 N N . MET B 1 137 ? 20.219 -20.172 -5.402 1 98.75 137 MET B N 1
ATOM 2806 C CA . MET B 1 137 ? 19.219 -19.516 -6.25 1 98.75 137 MET B CA 1
ATOM 2807 C C . MET B 1 137 ? 19.891 -18.516 -7.191 1 98.75 137 MET B C 1
ATOM 2809 O O . MET B 1 137 ? 20.922 -17.922 -6.852 1 98.75 137 MET B O 1
ATOM 2813 N N . TRP B 1 138 ? 19.234 -18.359 -8.32 1 98.88 138 TRP B N 1
ATOM 2814 C CA . TRP B 1 138 ? 19.672 -17.375 -9.305 1 98.88 138 TRP B CA 1
ATOM 2815 C C . TRP B 1 138 ? 19.469 -15.961 -8.773 1 98.88 138 TRP B C 1
ATOM 2817 O O . TRP B 1 138 ? 18.469 -15.664 -8.125 1 98.88 138 TRP B O 1
ATOM 2827 N N . ILE B 1 139 ? 20.391 -15.055 -9.086 1 98.88 139 ILE B N 1
ATOM 2828 C CA . ILE B 1 139 ? 20.25 -13.617 -8.914 1 98.88 139 ILE B CA 1
ATOM 2829 C C . ILE B 1 139 ? 20.422 -12.914 -10.258 1 98.88 139 ILE B C 1
ATOM 2831 O O . ILE B 1 139 ? 20.641 -13.57 -11.281 1 98.88 139 ILE B O 1
ATOM 2835 N N . GLY B 1 140 ? 20.328 -11.578 -10.305 1 98.75 140 GLY B N 1
ATOM 2836 C CA . GLY B 1 140 ? 20.25 -10.844 -11.562 1 98.75 140 GLY B CA 1
ATOM 2837 C C . GLY B 1 140 ? 21.625 -10.453 -12.094 1 98.75 140 GLY B C 1
ATOM 2838 O O . GLY B 1 140 ? 21.828 -9.305 -12.492 1 98.75 140 GLY B O 1
ATOM 2839 N N . LEU B 1 141 ? 22.469 -11.383 -12.133 1 98.19 141 LEU B N 1
ATOM 2840 C CA . LEU B 1 141 ? 23.828 -11.102 -12.562 1 98.19 141 LEU B CA 1
ATOM 2841 C C . LEU B 1 141 ? 24.219 -11.977 -13.75 1 98.19 141 LEU B C 1
ATOM 2843 O O . LEU B 1 141 ? 23.984 -13.188 -13.734 1 98.19 141 LEU B O 1
ATOM 2847 N N . THR B 1 142 ? 24.797 -11.305 -14.867 1 98.06 142 THR B N 1
ATOM 2848 C CA . THR B 1 142 ? 25.203 -12.086 -16.031 1 98.06 142 THR B CA 1
ATOM 2849 C C . THR B 1 142 ? 26.328 -11.375 -16.797 1 98.06 142 THR B C 1
ATOM 2851 O O . THR B 1 142 ? 26.438 -10.156 -16.734 1 98.06 142 THR B O 1
ATOM 2854 N N . ASP B 1 143 ? 27.141 -12.133 -17.484 1 97.19 143 ASP B N 1
ATOM 2855 C CA . ASP B 1 143 ? 28.141 -11.586 -18.406 1 97.19 143 ASP B CA 1
ATOM 2856 C C . ASP B 1 143 ? 27.953 -12.141 -19.812 1 97.19 143 ASP B C 1
ATOM 2858 O O . ASP B 1 143 ? 28.922 -12.266 -20.562 1 97.19 143 ASP B O 1
ATOM 2862 N N . SER B 1 144 ? 26.719 -12.453 -20.078 1 94.62 144 SER B N 1
ATOM 2863 C CA . SER B 1 144 ? 26.406 -13.102 -21.359 1 94.62 144 SER B CA 1
ATOM 2864 C C . SER B 1 144 ? 26.625 -12.148 -22.531 1 94.62 144 SER B C 1
ATOM 2866 O O . SER B 1 144 ? 26.953 -12.586 -23.625 1 94.62 144 SER B O 1
ATOM 2868 N N . GLU B 1 145 ? 26.469 -10.875 -22.375 1 93.69 145 GLU B N 1
ATOM 2869 C CA . GLU B 1 145 ? 26.656 -9.906 -23.438 1 93.69 145 GLU B CA 1
ATOM 2870 C C . GLU B 1 145 ? 28.141 -9.781 -23.828 1 93.69 145 GLU B C 1
ATOM 2872 O O . GLU B 1 145 ? 28.484 -9.836 -25 1 93.69 145 GLU B O 1
ATOM 2877 N N . THR B 1 146 ? 28.906 -9.578 -22.828 1 93.88 146 THR B N 1
ATOM 2878 C CA . THR B 1 146 ? 30.359 -9.531 -22.969 1 93.88 146 THR B CA 1
ATOM 2879 C C . THR B 1 146 ? 31.031 -10.359 -21.891 1 93.88 146 THR B C 1
ATOM 2881 O O . THR B 1 146 ? 31.016 -9.984 -20.703 1 93.88 146 THR B O 1
ATOM 2884 N N . GLU B 1 147 ? 31.672 -11.461 -22.375 1 94.19 147 GLU B N 1
ATOM 2885 C CA . GLU B 1 147 ? 32.312 -12.375 -21.438 1 94.19 147 GLU B CA 1
ATOM 2886 C C . GLU B 1 147 ? 33.281 -11.641 -20.531 1 94.19 147 GLU B C 1
ATOM 2888 O O . GLU B 1 147 ? 34.125 -10.867 -21 1 94.19 147 GLU B O 1
ATOM 2893 N N . GLY B 1 148 ? 33.125 -11.875 -19.234 1 93.62 148 GLY B N 1
ATOM 2894 C CA . GLY B 1 148 ? 34.031 -11.266 -18.266 1 93.62 148 GLY B CA 1
ATOM 2895 C C . GLY B 1 148 ? 33.5 -9.945 -17.734 1 93.62 148 GLY B C 1
ATOM 2896 O O . GLY B 1 148 ? 33.969 -9.461 -16.688 1 93.62 148 GLY B O 1
ATOM 2897 N N . ARG B 1 149 ? 32.594 -9.391 -18.406 1 95.31 149 ARG B N 1
ATOM 2898 C CA . ARG B 1 149 ? 31.984 -8.148 -17.953 1 95.31 149 ARG B CA 1
ATOM 2899 C C . ARG B 1 149 ? 30.594 -8.406 -17.359 1 95.31 149 ARG B C 1
ATOM 2901 O O . ARG B 1 149 ? 29.594 -8.422 -18.078 1 95.31 149 ARG B O 1
ATOM 2908 N N . TRP B 1 150 ? 30.594 -8.43 -16.062 1 96.94 150 TRP B N 1
ATOM 2909 C CA . TRP B 1 150 ? 29.359 -8.758 -15.359 1 96.94 150 TRP B CA 1
ATOM 2910 C C . TRP B 1 150 ? 28.484 -7.523 -15.188 1 96.94 150 TRP B C 1
ATOM 2912 O O . TRP B 1 150 ? 28.984 -6.438 -14.883 1 96.94 150 TRP B O 1
ATOM 2922 N N . LYS B 1 151 ? 27.188 -7.734 -15.453 1 97.44 151 LYS B N 1
ATOM 2923 C CA . LYS B 1 151 ? 26.203 -6.668 -15.305 1 97.44 151 LYS B CA 1
ATOM 2924 C C . LYS B 1 151 ? 24.938 -7.176 -14.617 1 97.44 151 LYS B C 1
ATOM 2926 O O . LYS B 1 151 ? 24.609 -8.359 -14.719 1 97.44 151 LYS B O 1
ATOM 2931 N N . TRP B 1 152 ? 24.328 -6.238 -13.945 1 98.31 152 TRP B N 1
ATOM 2932 C CA . TRP B 1 152 ? 23.031 -6.555 -13.359 1 98.31 152 TRP B CA 1
ATOM 2933 C C . TRP B 1 152 ? 21.938 -6.469 -14.406 1 98.31 152 TRP B C 1
ATOM 2935 O O . TRP B 1 152 ? 22.141 -5.914 -15.492 1 98.31 152 TRP B O 1
ATOM 2945 N N . VAL B 1 153 ? 20.828 -6.996 -14.07 1 98.12 153 VAL B N 1
ATOM 2946 C CA . VAL B 1 153 ? 19.719 -7.094 -15.016 1 98.12 153 VAL B CA 1
ATOM 2947 C C . VAL B 1 153 ? 19.203 -5.699 -15.367 1 98.12 153 VAL B C 1
ATOM 2949 O O . VAL B 1 153 ? 18.547 -5.512 -16.391 1 98.12 153 VAL B O 1
ATOM 2952 N N . ASP B 1 154 ? 19.484 -4.723 -14.57 1 96.31 154 ASP B N 1
ATOM 2953 C CA . ASP B 1 154 ? 19.062 -3.367 -14.906 1 96.31 154 ASP B CA 1
ATOM 2954 C C . ASP B 1 154 ? 20.078 -2.666 -15.797 1 96.31 154 ASP B C 1
ATOM 2956 O O . ASP B 1 154 ? 19.922 -1.492 -16.125 1 96.31 154 ASP B O 1
ATOM 2960 N N . GLY B 1 155 ? 21.078 -3.316 -16.047 1 96.31 155 GLY B N 1
ATOM 2961 C CA . GLY B 1 155 ? 22.094 -2.783 -16.953 1 96.31 155 GLY B CA 1
ATOM 2962 C C . GLY B 1 155 ? 23.266 -2.166 -16.234 1 96.31 155 GLY B C 1
ATOM 2963 O O . GLY B 1 155 ? 24.297 -1.867 -16.844 1 96.31 155 GLY B O 1
ATOM 2964 N N . SER B 1 156 ? 23.203 -1.984 -14.969 1 96.56 156 SER B N 1
ATOM 2965 C CA . SER B 1 156 ? 24.297 -1.384 -14.219 1 96.56 156 SER B CA 1
ATOM 2966 C C . SER B 1 156 ? 25.469 -2.355 -14.07 1 96.56 156 SER B C 1
ATOM 2968 O O . SER B 1 156 ? 25.266 -3.564 -13.953 1 96.56 156 SER B O 1
ATOM 2970 N N . PRO B 1 157 ? 26.625 -1.802 -14.062 1 95.62 157 PRO B N 1
ATOM 2971 C CA . PRO B 1 157 ? 27.812 -2.664 -13.922 1 95.62 157 PRO B CA 1
ATOM 2972 C C . PRO B 1 157 ? 28 -3.172 -12.5 1 95.62 157 PRO B C 1
ATOM 2974 O O . PRO B 1 157 ? 27.547 -2.539 -11.547 1 95.62 157 PRO B O 1
ATOM 2977 N N . LEU B 1 158 ? 28.672 -4.258 -12.414 1 96.25 158 LEU B N 1
ATOM 2978 C CA . LEU B 1 158 ? 29.047 -4.801 -11.117 1 96.25 158 LEU B CA 1
ATOM 2979 C C . LEU B 1 158 ? 30.156 -3.973 -10.469 1 96.25 158 LEU B C 1
ATOM 2981 O O . LEU B 1 158 ? 31.234 -3.809 -11.055 1 96.25 158 LEU B O 1
ATOM 2985 N N . THR B 1 159 ? 29.906 -3.398 -9.344 1 94.06 159 THR B N 1
ATOM 2986 C CA . THR B 1 159 ? 30.891 -2.58 -8.648 1 94.06 159 THR B CA 1
ATOM 2987 C C . THR B 1 159 ? 31.312 -3.238 -7.336 1 94.06 159 THR B C 1
ATOM 2989 O O . THR B 1 159 ? 32.469 -3.092 -6.906 1 94.06 159 THR B O 1
ATOM 2992 N N . THR B 1 160 ? 30.391 -3.828 -6.648 1 93.75 160 THR B N 1
ATOM 2993 C CA . THR B 1 160 ? 30.625 -4.582 -5.426 1 93.75 160 THR B CA 1
ATOM 2994 C C . THR B 1 160 ? 30.25 -6.047 -5.605 1 93.75 160 THR B C 1
ATOM 2996 O O . THR B 1 160 ? 29.125 -6.352 -6.016 1 93.75 160 THR B O 1
ATOM 2999 N N . SER B 1 161 ? 31.234 -6.895 -5.328 1 96.12 161 SER B N 1
ATOM 3000 C CA . SER B 1 161 ? 30.953 -8.305 -5.574 1 96.12 161 SER B CA 1
ATOM 3001 C C . SER B 1 161 ? 31.078 -9.125 -4.297 1 96.12 161 SER B C 1
ATOM 3003 O O . SER B 1 161 ? 31.766 -8.711 -3.355 1 96.12 161 SER B O 1
ATOM 3005 N N . TYR B 1 162 ? 30.422 -10.281 -4.297 1 98.06 162 TYR B N 1
ATOM 3006 C CA . TYR B 1 162 ? 30.5 -11.258 -3.217 1 98.06 162 TYR B CA 1
ATOM 3007 C C . TYR B 1 162 ? 30.734 -12.664 -3.762 1 98.06 162 TYR B C 1
ATOM 3009 O O . TYR B 1 162 ? 30.094 -13.625 -3.334 1 98.06 162 TYR B O 1
ATOM 3017 N N . TRP B 1 163 ? 31.641 -12.719 -4.652 1 97.69 163 TRP B N 1
ATOM 3018 C CA . TRP B 1 163 ? 32.031 -14 -5.246 1 97.69 163 TRP B CA 1
ATOM 3019 C C . TRP B 1 163 ? 32.719 -14.891 -4.227 1 97.69 163 TRP B C 1
ATOM 3021 O O . TRP B 1 163 ? 33.562 -14.414 -3.453 1 97.69 163 TRP B O 1
ATOM 3031 N N . ARG B 1 164 ? 32.375 -16.062 -4.305 1 97.12 164 ARG B N 1
ATOM 3032 C CA . ARG B 1 164 ? 33.156 -17.031 -3.541 1 97.12 164 ARG B CA 1
ATOM 3033 C C . ARG B 1 164 ? 34.594 -17.094 -4.059 1 97.12 164 ARG B C 1
ATOM 3035 O O . ARG B 1 164 ? 34.875 -16.797 -5.223 1 97.12 164 ARG B O 1
ATOM 3042 N N . ASP B 1 165 ? 35.438 -17.594 -3.168 1 94.62 165 ASP B N 1
ATOM 3043 C CA . ASP B 1 165 ? 36.844 -17.75 -3.592 1 94.62 165 ASP B CA 1
ATOM 3044 C C . ASP B 1 165 ? 36.938 -18.672 -4.805 1 94.62 165 ASP B C 1
ATOM 3046 O O . ASP B 1 165 ? 36.375 -19.766 -4.809 1 94.62 165 ASP B O 1
ATOM 3050 N N . GLY B 1 166 ? 37.656 -18.125 -5.84 1 94.5 166 GLY B N 1
ATOM 3051 C CA . GLY B 1 166 ? 37.844 -18.906 -7.047 1 94.5 166 GLY B CA 1
ATOM 3052 C C . GLY B 1 166 ? 36.781 -18.672 -8.094 1 94.5 166 GLY B C 1
ATOM 3053 O O . GLY B 1 166 ? 36.812 -19.25 -9.18 1 94.5 166 GLY B O 1
ATOM 3054 N N . GLU B 1 167 ? 35.844 -17.828 -7.703 1 95 167 GLU B N 1
ATOM 3055 C CA . GLU B 1 167 ? 34.75 -17.5 -8.633 1 95 167 GLU B CA 1
ATOM 3056 C C . GLU B 1 167 ? 34.875 -16.062 -9.133 1 95 167 GLU B C 1
ATOM 3058 O O . GLU B 1 167 ? 35.438 -15.203 -8.445 1 95 167 GLU B O 1
ATOM 3063 N N . PRO B 1 168 ? 34.281 -15.789 -10.25 1 94.5 168 PRO B N 1
ATOM 3064 C CA . PRO B 1 168 ? 33.719 -16.688 -11.25 1 94.5 168 PRO B CA 1
ATOM 3065 C C . PRO B 1 168 ? 34.75 -17.516 -11.992 1 94.5 168 PRO B C 1
ATOM 3067 O O . PRO B 1 168 ? 35.844 -17.016 -12.266 1 94.5 168 PRO B O 1
ATOM 3070 N N . ASN B 1 169 ? 34.531 -18.719 -12.328 1 90.12 169 ASN B N 1
ATOM 3071 C CA . ASN B 1 169 ? 35.531 -19.562 -12.93 1 90.12 169 ASN B CA 1
ATOM 3072 C C . ASN B 1 169 ? 35.031 -20.203 -14.227 1 90.12 169 ASN B C 1
ATOM 3074 O O . ASN B 1 169 ? 35.719 -21.078 -14.797 1 90.12 169 ASN B O 1
ATOM 3078 N N . GLY B 1 170 ? 33.938 -19.984 -14.742 1 83.75 170 GLY B N 1
ATOM 3079 C CA . GLY B 1 170 ? 33.281 -20.719 -15.812 1 83.75 170 GLY B CA 1
ATOM 3080 C C . GLY B 1 170 ? 33.75 -20.344 -17.188 1 83.75 170 GLY B C 1
ATOM 3081 O O . GLY B 1 170 ? 33.531 -21.062 -18.172 1 83.75 170 GLY B O 1
ATOM 3082 N N . LYS B 1 171 ? 34.469 -19.25 -17.219 1 84.12 171 LYS B N 1
ATOM 3083 C CA . LYS B 1 171 ? 34.938 -18.781 -18.516 1 84.12 171 LYS B CA 1
ATOM 3084 C C . LYS B 1 171 ? 33.781 -18.5 -19.453 1 84.12 171 LYS B C 1
ATOM 3086 O O . LYS B 1 171 ? 32.906 -17.703 -19.141 1 84.12 171 LYS B O 1
ATOM 3091 N N . THR B 1 172 ? 33.688 -19.266 -20.578 1 85.19 172 THR B N 1
ATOM 3092 C CA . THR B 1 172 ? 32.688 -18.922 -21.578 1 85.19 172 THR B CA 1
ATOM 3093 C C . THR B 1 172 ? 31.453 -19.797 -21.406 1 85.19 172 THR B C 1
ATOM 3095 O O . THR B 1 172 ? 30.516 -19.703 -22.203 1 85.19 172 THR B O 1
ATOM 3098 N N . VAL B 1 173 ? 31.438 -20.578 -20.344 1 91.06 173 VAL B N 1
ATOM 3099 C CA . VAL B 1 173 ? 30.375 -21.562 -20.219 1 91.06 173 VAL B CA 1
ATOM 3100 C C . VAL B 1 173 ? 29.406 -21.141 -19.109 1 91.06 173 VAL B C 1
ATOM 3102 O O . VAL B 1 173 ? 28.203 -21.297 -19.234 1 91.06 173 VAL B O 1
ATOM 3105 N N . GLU B 1 174 ? 29.938 -20.547 -18.047 1 95 174 GLU B N 1
ATOM 3106 C CA . GLU B 1 174 ? 29.125 -20.125 -16.922 1 95 174 GLU B CA 1
ATOM 3107 C C . GLU B 1 174 ? 28.953 -18.609 -16.891 1 95 174 GLU B C 1
ATOM 3109 O O . GLU B 1 174 ? 29.859 -17.891 -16.453 1 95 174 GLU B O 1
ATOM 3114 N N . ASN B 1 175 ? 27.797 -18.172 -17.297 1 97.69 175 ASN B N 1
ATOM 3115 C CA . ASN B 1 175 ? 27.625 -16.734 -17.516 1 97.69 175 ASN B CA 1
ATOM 3116 C C . ASN B 1 175 ? 26.531 -16.156 -16.625 1 97.69 175 ASN B C 1
ATOM 3118 O O . ASN B 1 175 ? 26.109 -15.016 -16.812 1 97.69 175 ASN B O 1
ATOM 3122 N N . CYS B 1 176 ? 26 -16.984 -15.734 1 98.56 176 CYS B N 1
ATOM 3123 C CA . CYS B 1 176 ? 24.938 -16.516 -14.859 1 98.56 176 CYS B CA 1
ATOM 3124 C C . CYS B 1 176 ? 25.312 -16.688 -13.398 1 98.56 176 CYS B C 1
ATOM 3126 O O . CYS B 1 176 ? 25.938 -17.688 -13.023 1 98.56 176 CYS B O 1
ATOM 3128 N N . GLY B 1 177 ? 24.984 -15.672 -12.641 1 98.19 177 GLY B N 1
ATOM 3129 C CA . GLY B 1 177 ? 25.359 -15.68 -11.234 1 98.19 177 GLY B CA 1
ATOM 3130 C C . GLY B 1 177 ? 24.266 -16.188 -10.32 1 98.19 177 GLY B C 1
ATOM 3131 O O . GLY B 1 177 ? 23.078 -15.977 -10.586 1 98.19 177 GLY B O 1
ATOM 3132 N N . ASP B 1 178 ? 24.656 -16.891 -9.273 1 98.5 178 ASP B N 1
ATOM 3133 C CA . ASP B 1 178 ? 23.734 -17.391 -8.266 1 98.5 178 ASP B CA 1
ATOM 3134 C C . ASP B 1 178 ? 24.328 -17.281 -6.863 1 98.5 178 ASP B C 1
ATOM 3136 O O . ASP B 1 178 ? 25.5 -16.906 -6.715 1 98.5 178 ASP B O 1
ATOM 3140 N N . ILE B 1 179 ? 23.547 -17.438 -5.902 1 98.44 179 ILE B N 1
ATOM 3141 C CA . ILE B 1 179 ? 23.984 -17.672 -4.535 1 98.44 179 ILE B CA 1
ATOM 3142 C C . ILE B 1 179 ? 24.062 -19.172 -4.27 1 98.44 179 ILE B C 1
ATOM 3144 O O . ILE B 1 179 ? 23.062 -19.891 -4.402 1 98.44 179 ILE B O 1
ATOM 3148 N N . LYS B 1 180 ? 25.156 -19.609 -3.91 1 97.62 180 LYS B N 1
ATOM 3149 C CA . LYS B 1 180 ? 25.359 -21.031 -3.707 1 97.62 180 LYS B CA 1
ATOM 3150 C C . LYS B 1 180 ? 25.828 -21.328 -2.287 1 97.62 180 LYS B C 1
ATOM 3152 O O . LYS B 1 180 ? 25.203 -22.109 -1.564 1 97.62 180 LYS B O 1
ATOM 3157 N N . THR B 1 181 ? 26.906 -20.734 -1.84 1 96.62 181 THR B N 1
ATOM 3158 C CA . THR B 1 181 ? 27.438 -20.953 -0.5 1 96.62 181 THR B CA 1
ATOM 3159 C C . THR B 1 181 ? 26.891 -19.922 0.477 1 96.62 181 THR B C 1
ATOM 3161 O O . THR B 1 181 ? 27.656 -19.109 1.031 1 96.62 181 THR B O 1
ATOM 3164 N N . PHE B 1 182 ? 25.609 -20.031 0.804 1 95.69 182 PHE B N 1
ATOM 3165 C CA . PHE B 1 182 ? 24.891 -19 1.52 1 95.69 182 PHE B CA 1
ATOM 3166 C C . PHE B 1 182 ? 25.328 -18.938 2.98 1 95.69 182 PHE B C 1
ATOM 3168 O O . PHE B 1 182 ? 24.984 -18 3.699 1 95.69 182 PHE B O 1
ATOM 3175 N N . THR B 1 183 ? 26.141 -19.812 3.457 1 96 183 THR B N 1
ATOM 3176 C CA . THR B 1 183 ? 26.625 -19.812 4.832 1 96 183 THR B CA 1
ATOM 3177 C C . THR B 1 183 ? 27.812 -18.875 4.984 1 96 183 THR B C 1
ATOM 3179 O O . THR B 1 183 ? 28.219 -18.562 6.105 1 96 183 THR B O 1
ATOM 3182 N N . ALA B 1 184 ? 28.328 -18.375 3.873 1 95.75 184 ALA B N 1
ATOM 3183 C CA . ALA B 1 184 ? 29.438 -17.422 3.859 1 95.75 184 ALA B CA 1
ATOM 3184 C C . ALA B 1 184 ? 29 -16.078 3.295 1 95.75 184 ALA B C 1
ATOM 3186 O O . ALA B 1 184 ? 28.031 -16 2.527 1 95.75 184 ALA B O 1
ATOM 3187 N N . GLU B 1 185 ? 29.703 -15.062 3.648 1 94.81 185 GLU B N 1
ATOM 3188 C CA . GLU B 1 185 ? 29.406 -13.75 3.078 1 94.81 185 GLU B CA 1
ATOM 3189 C C . GLU B 1 185 ? 29.609 -13.75 1.565 1 94.81 185 GLU B C 1
ATOM 3191 O O . GLU B 1 185 ? 28.719 -13.352 0.817 1 94.81 185 GLU B O 1
ATOM 3196 N N . LYS B 1 186 ? 30.812 -14.211 1.188 1 97 186 LYS B N 1
ATOM 3197 C CA . LYS B 1 186 ? 31.078 -14.406 -0.234 1 97 186 LYS B CA 1
ATOM 3198 C C . LYS B 1 186 ? 30.438 -15.695 -0.742 1 97 186 LYS B C 1
ATOM 3200 O O . LYS B 1 186 ? 31.031 -16.781 -0.633 1 97 186 LYS B O 1
ATOM 3205 N N . SER B 1 187 ? 29.25 -15.562 -1.398 1 98.06 187 SER B N 1
ATOM 3206 C CA . SER B 1 187 ? 28.438 -16.766 -1.617 1 98.06 187 SER B CA 1
ATOM 3207 C C . SER B 1 187 ? 28.109 -16.938 -3.094 1 98.06 187 SER B C 1
ATOM 3209 O O . SER B 1 187 ? 27.453 -17.922 -3.475 1 98.06 187 SER B O 1
ATOM 3211 N N . TRP B 1 188 ? 28.609 -16.047 -3.93 1 98.38 188 TRP B N 1
ATOM 3212 C CA . TRP B 1 188 ? 28.203 -16.062 -5.328 1 98.38 188 TRP B CA 1
ATOM 3213 C C . TRP B 1 188 ? 28.969 -17.141 -6.105 1 98.38 188 TRP B C 1
ATOM 3215 O O . TRP B 1 188 ? 30.094 -17.484 -5.742 1 98.38 188 TRP B O 1
ATOM 3225 N N . ASN B 1 189 ? 28.375 -17.656 -7.105 1 97.75 189 ASN B N 1
ATOM 3226 C CA . ASN B 1 189 ? 28.953 -18.609 -8.055 1 97.75 189 ASN B CA 1
ATOM 3227 C C . ASN B 1 189 ? 28.438 -18.359 -9.469 1 97.75 189 ASN B C 1
ATOM 3229 O O . ASN B 1 189 ? 27.281 -18 -9.664 1 97.75 189 ASN B O 1
ATOM 3233 N N . ASP B 1 190 ? 29.344 -18.438 -10.445 1 97.56 190 ASP B N 1
ATOM 3234 C CA . ASP B 1 190 ? 28.875 -18.438 -11.828 1 97.56 190 ASP B CA 1
ATOM 3235 C C . ASP B 1 190 ? 28.547 -19.844 -12.305 1 97.56 190 ASP B C 1
ATOM 3237 O O . ASP B 1 190 ? 29.219 -20.797 -11.938 1 97.56 190 ASP B O 1
ATOM 3241 N N . GLU B 1 191 ? 27.453 -19.938 -13.008 1 97.31 191 GLU B N 1
ATOM 3242 C CA . GLU B 1 191 ? 26.969 -21.234 -13.453 1 97.31 191 GLU B CA 1
ATOM 3243 C C . GLU B 1 191 ? 26.375 -21.156 -14.852 1 97.31 191 GLU B C 1
ATOM 3245 O O . GLU B 1 191 ? 26.141 -20.062 -15.367 1 97.31 191 GLU B O 1
ATOM 3250 N N . ASN B 1 192 ? 26.312 -22.391 -15.5 1 98.12 192 ASN B N 1
ATOM 3251 C CA . ASN B 1 192 ? 25.656 -22.453 -16.797 1 98.12 192 ASN B CA 1
ATOM 3252 C C . ASN B 1 192 ? 24.219 -21.969 -16.719 1 98.12 192 ASN B C 1
ATOM 3254 O O . ASN B 1 192 ? 23.438 -22.469 -15.898 1 98.12 192 ASN B O 1
ATOM 3258 N N . CYS B 1 193 ? 23.891 -21.047 -17.578 1 98.12 193 CYS B N 1
ATOM 3259 C CA . CYS B 1 193 ? 22.594 -20.375 -17.531 1 98.12 193 CYS B CA 1
ATOM 3260 C C . CYS B 1 193 ? 21.453 -21.344 -17.781 1 98.12 193 CYS B C 1
ATOM 3262 O O . CYS B 1 193 ? 20.297 -21.062 -17.453 1 98.12 193 CYS B O 1
ATOM 3264 N N . SER B 1 194 ? 21.734 -22.469 -18.312 1 97.88 194 SER B N 1
ATOM 3265 C CA . SER B 1 194 ? 20.703 -23.422 -18.719 1 97.88 194 SER B CA 1
ATOM 3266 C C . SER B 1 194 ? 20.328 -24.359 -17.578 1 97.88 194 SER B C 1
ATOM 3268 O O . SER B 1 194 ? 19.375 -25.125 -17.672 1 97.88 194 SER B O 1
ATOM 3270 N N . HIS B 1 195 ? 21.188 -24.281 -16.484 1 98.06 195 HIS B N 1
ATOM 3271 C CA . HIS B 1 195 ? 20.828 -25.094 -15.328 1 98.06 195 HIS B CA 1
ATOM 3272 C C . HIS B 1 195 ? 19.562 -24.562 -14.656 1 98.06 195 HIS B C 1
ATOM 3274 O O . HIS B 1 195 ? 19.266 -23.375 -14.734 1 98.06 195 HIS B O 1
ATOM 3280 N N . SER B 1 196 ? 18.891 -25.5 -14.016 1 98.69 196 SER B N 1
ATOM 3281 C CA . SER B 1 196 ? 17.672 -25.125 -13.305 1 98.69 196 SER B CA 1
ATOM 3282 C C . SER B 1 196 ? 17.922 -24.969 -11.812 1 98.69 196 SER B C 1
ATOM 3284 O O . SER B 1 196 ? 18.422 -25.891 -11.156 1 98.69 196 SER B O 1
ATOM 3286 N N . HIS B 1 197 ? 17.688 -23.797 -11.312 1 98.62 197 HIS B N 1
ATOM 3287 C CA . HIS B 1 197 ? 17.781 -23.484 -9.891 1 98.62 197 HIS B CA 1
ATOM 3288 C C . HIS B 1 197 ? 16.594 -22.656 -9.422 1 98.62 197 HIS B C 1
ATOM 3290 O O . HIS B 1 197 ? 15.797 -22.188 -10.242 1 98.62 197 HIS B O 1
ATOM 3296 N N . LYS B 1 198 ? 16.438 -22.578 -8.109 1 98.75 198 LYS B N 1
ATOM 3297 C CA . LYS B 1 198 ? 15.516 -21.562 -7.594 1 98.75 198 LYS B CA 1
ATOM 3298 C C . LYS B 1 198 ? 16 -20.156 -7.922 1 98.75 198 LYS B C 1
ATOM 3300 O O . LYS B 1 198 ? 17.109 -19.984 -8.445 1 98.75 198 LYS B O 1
ATOM 3305 N N . TRP B 1 199 ? 15.102 -19.234 -7.754 1 98.81 199 TRP B N 1
ATOM 3306 C CA . TRP B 1 199 ? 15.469 -17.859 -8.062 1 98.81 199 TRP B CA 1
ATOM 3307 C C . TRP B 1 199 ? 14.805 -16.891 -7.094 1 98.81 199 TRP B C 1
ATOM 3309 O O . TRP B 1 199 ? 13.852 -17.25 -6.402 1 98.81 199 TRP B O 1
ATOM 3319 N N . ILE B 1 200 ? 15.375 -15.711 -7.027 1 98.81 200 ILE B N 1
ATOM 3320 C CA . ILE B 1 200 ? 14.82 -14.648 -6.203 1 98.81 200 ILE B CA 1
ATOM 3321 C C . ILE B 1 200 ? 14.484 -13.438 -7.074 1 98.81 200 ILE B C 1
ATOM 3323 O O . ILE B 1 200 ? 15.312 -13 -7.883 1 98.81 200 ILE B O 1
ATOM 3327 N N . CYS B 1 201 ? 13.25 -12.977 -6.926 1 98.75 201 CYS B N 1
ATOM 3328 C CA . CYS B 1 201 ? 12.797 -11.766 -7.59 1 98.75 201 CYS B CA 1
ATOM 3329 C C . CYS B 1 201 ? 12.898 -10.562 -6.66 1 98.75 201 CYS B C 1
ATOM 3331 O O . CYS B 1 201 ? 12.758 -10.703 -5.441 1 98.75 201 CYS B O 1
ATOM 3333 N N . GLU B 1 202 ? 13.07 -9.406 -7.289 1 98.31 202 GLU B N 1
ATOM 3334 C CA . GLU B 1 202 ? 13.039 -8.125 -6.582 1 98.31 202 GLU B CA 1
ATOM 3335 C C . GLU B 1 202 ? 12.07 -7.152 -7.25 1 98.31 202 GLU B C 1
ATOM 3337 O O . GLU B 1 202 ? 12.164 -6.902 -8.453 1 98.31 202 GLU B O 1
ATOM 3342 N N . MET B 1 203 ? 11.172 -6.711 -6.457 1 96.5 203 MET B N 1
ATOM 3343 C CA . MET B 1 203 ? 10.234 -5.68 -6.887 1 96.5 203 MET B CA 1
ATOM 3344 C C . MET B 1 203 ? 10.445 -4.391 -6.098 1 96.5 203 MET B C 1
ATOM 3346 O O . MET B 1 203 ? 10.422 -4.402 -4.863 1 96.5 203 MET B O 1
ATOM 3350 N N . LYS B 1 204 ? 10.625 -3.311 -6.812 1 93.88 204 LYS B N 1
ATOM 3351 C CA . LYS B 1 204 ? 10.82 -2.033 -6.129 1 93.88 204 LYS B CA 1
ATOM 3352 C C . LYS B 1 204 ? 9.484 -1.464 -5.645 1 93.88 204 LYS B C 1
ATOM 3354 O O . LYS B 1 204 ? 8.547 -1.312 -6.43 1 93.88 204 LYS B O 1
ATOM 3359 N N . LEU B 1 205 ? 9.367 -1.223 -4.316 1 91.25 205 LEU B N 1
ATOM 3360 C CA . LEU B 1 205 ? 8.148 -0.655 -3.746 1 91.25 205 LEU B CA 1
ATOM 3361 C C . LEU B 1 205 ? 8.266 0.859 -3.609 1 91.25 205 LEU B C 1
ATOM 3363 O O . LEU B 1 205 ? 7.258 1.562 -3.541 1 91.25 205 LEU B O 1
ATOM 3367 N N . SER B 1 206 ? 9.461 1.478 -3.312 1 77.56 206 SER B N 1
ATOM 3368 C CA . SER B 1 206 ? 9.719 2.906 -3.17 1 77.56 206 SER B CA 1
ATOM 3369 C C . SER B 1 206 ? 10.703 3.396 -4.234 1 77.56 206 SER B C 1
ATOM 3371 O O . SER B 1 206 ? 11.5 2.617 -4.758 1 77.56 206 SER B O 1
#

Sequence (412 aa):
MEVRSRNFTEERSELEKTLNDLVSKQNSLTEERDNLTRKNSDTEARLTAISLERDELRKSFNITDSQLRSVTEERDRLKVKIVQLGWRIFGGSAYYISSTEKTWQESRTYCQSVGADLMIINSKEEQDFANSFQTYMWIGLTDSETEGRWKWVDGSPLTTSYWRDGEPNGKTVENCGDIKTFTAEKSWNDENCSHSHKWICEMKLSMEVRSRNFTEERSELEKTLNDLVSKQNSLTEERDNLTRKNSDTEARLTAISLERDELRKSFNITDSQLRSVTEERDRLKVKIVQLGWRIFGGSAYYISSTEKTWQESRTYCQSVGADLMIINSKEEQDFANSFQTYMWIGLTDSETEGRWKWVDGSPLTTSYWRDGEPNGKTVENCGDIKTFTAEKSWNDENCSHSHKWICEMKLS

Organism: NCBI:txid48701

InterPro domains:
  IPR001304 C-type lectin-like [PF00059] (101-203)
  IPR001304 C-type lectin-like [PS50041] (90-202)
  IPR001304 C-type lectin-like [SM00034] (83-202)
  IPR016186 C-type lectin-like/link domain superfamily [G3DSA:3.10.100.10] (4-205)
  IPR016187 C-type lectin fold [SSF56436] (83-205)
  IPR018378 C-type lectin, conserved site [PS00615] (176-201)
  IPR033989 CD209-like, C-type lectin-like domain [cd03590] (84-203)
  IPR050111 C-type lectin and snaclec domain-containing protein [PTHR22803] (84-204)

Radius of gyration: 44.13 Å; Cα contacts (8 Å, |Δi|>4): 641; chains: 2; bounding box: 73×133×72 Å

pLDDT: mean 93.56, std 7.0, range [57.34, 98.88]